Protein AF-0000000067828605 (afdb_homodimer)

Radius of gyration: 28.24 Å; Cα contacts (8 Å, |Δi|>4): 1155; chains: 2; bounding box: 53×80×104 Å

pLDDT: mean 90.62, std 17.69, range [23.52, 98.94]

Foldseek 3Di:
DPDDDDPPPPPPCPPPPPPPPCFQPQLVVCLVPLEAEEEEAQQQPAAWHQDPVRDIHHLQVVLVVLLQVLSCVVSVHHHYYDYDYDDLPCQLVCQQVVVGAKYFGFAFDDPVSVVRWDWAPFQDKFAKWKKAFPPDPPADLVSQAPFEEEEAPNHVNVVLNCVSHVRHHYDYAHDDVRQVVCRVVVVGGIYMDTQQSVQLVLLPDPHSNGMDIYDPDHSDMTTGTMIHHPNHVVSSVSSNVSSLLLLVCLLVVPPVSVCSVCCAAPPPRHSGHDDSVVSNVVSVVRNVVDDDDPDDPD/DCPDDDPVPPPPPPPPPPPPPCFQPLLVVCLVPLEAEEEEAQQQPAQWHQDPVRDIHHLQVVLVVLLQVLSCVVSVHHHYYDYDYDDLPCQLVCQQVVVGAKYFGFAFDDPVSVVRWDWAPFQDKFAKWKKAFPPDPPADLVSQAPFEEEEAPNHVQVVLNCVSHVRHHYDYAHDDVRQVVCRVVVVGGIYMDTQQSVQLVLLPDPHSNGMDIYDPDHSGMTTGTMIHHPNHVVSSVSSNVSSLLLLVCLLVVPPVSVCSVCCAAPPPRHSGHDDSVVSNVVSVVRNVVDDDDDDDPD

Structure (mmCIF, N/CA/C/O backbone):
data_AF-0000000067828605-model_v1
#
loop_
_entity.id
_entity.type
_entity.pdbx_description
1 polymer 'Sll0224 protein'
#
loop_
_atom_site.group_PDB
_atom_site.id
_atom_site.type_symbol
_atom_site.label_atom_id
_atom_site.label_alt_id
_atom_site.label_comp_id
_atom_site.label_asym_id
_atom_site.label_entity_id
_atom_site.label_seq_id
_atom_site.pdbx_PDB_ins_code
_atom_site.Cartn_x
_atom_site.Cartn_y
_atom_site.Cartn_z
_atom_site.occupancy
_atom_site.B_iso_or_equiv
_atom_site.auth_seq_id
_atom_site.auth_comp_id
_atom_site.auth_asym_id
_atom_site.auth_atom_id
_atom_site.pdbx_PDB_model_num
ATOM 1 N N . MET A 1 1 ? 15.742 -28.047 73.688 1 23.52 1 MET A N 1
ATOM 2 C CA . MET A 1 1 ? 14.781 -28.703 72.812 1 23.52 1 MET A CA 1
ATOM 3 C C . MET A 1 1 ? 14.141 -27.703 71.875 1 23.52 1 MET A C 1
ATOM 5 O O . MET A 1 1 ? 13.117 -27.094 72.188 1 23.52 1 MET A O 1
ATOM 9 N N . LYS A 1 2 ? 15.047 -27.016 71.25 1 25.95 2 LYS A N 1
ATOM 10 C CA . LYS A 1 2 ? 14.984 -25.828 70.375 1 25.95 2 LYS A CA 1
ATOM 11 C C . LYS A 1 2 ? 14.305 -26.125 69.062 1 25.95 2 LYS A C 1
ATOM 13 O O . LYS A 1 2 ? 14.977 -26.469 68.062 1 25.95 2 LYS A O 1
ATOM 18 N N . LYS A 1 3 ? 13.203 -26.953 69.125 1 25.28 3 LYS A N 1
ATOM 19 C CA . LYS A 1 3 ? 12.633 -27.656 68 1 25.28 3 LYS A CA 1
ATOM 20 C C . LYS A 1 3 ? 12.188 -26.672 66.938 1 25.28 3 LYS A C 1
ATOM 22 O O . LYS A 1 3 ? 12.422 -26.891 65.75 1 25.28 3 LYS A O 1
ATOM 27 N N . PHE A 1 4 ? 11.32 -25.672 67.125 1 27.58 4 PHE A N 1
ATOM 28 C CA . PHE A 1 4 ? 10.156 -25.688 66.25 1 27.58 4 PHE A CA 1
ATOM 29 C C . PHE A 1 4 ? 10.398 -24.844 65 1 27.58 4 PHE A C 1
ATOM 31 O O . PHE A 1 4 ? 9.508 -24.672 64.188 1 27.58 4 PHE A O 1
ATOM 38 N N . ALA A 1 5 ? 11.328 -23.969 64.875 1 34.69 5 ALA A N 1
ATOM 39 C CA . ALA A 1 5 ? 10.898 -22.922 63.969 1 34.69 5 ALA A CA 1
ATOM 40 C C . ALA A 1 5 ? 10.57 -23.484 62.594 1 34.69 5 ALA A C 1
ATOM 42 O O . ALA A 1 5 ? 11.398 -24.156 62 1 34.69 5 ALA A O 1
ATOM 43 N N . CYS A 1 6 ? 9.258 -23.641 62.281 1 29.12 6 CYS A N 1
ATOM 44 C CA . CYS A 1 6 ? 8.5 -24.016 61.094 1 29.12 6 CYS A CA 1
ATOM 45 C C . CYS A 1 6 ? 9.016 -23.266 59.844 1 29.12 6 CYS A C 1
ATOM 47 O O . CYS A 1 6 ? 9.383 -22.094 59.938 1 29.12 6 CYS A O 1
ATOM 49 N N . LEU A 1 7 ? 9.273 -23.938 58.75 1 30.66 7 LEU A N 1
ATOM 50 C CA . LEU A 1 7 ? 9.664 -23.953 57.344 1 30.66 7 LEU A CA 1
ATOM 51 C C . LEU A 1 7 ? 8.703 -23.125 56.5 1 30.66 7 LEU A C 1
ATOM 53 O O . LEU A 1 7 ? 8.742 -23.188 55.281 1 30.66 7 LEU A O 1
ATOM 57 N N . ALA A 1 8 ? 7.797 -22.281 57.062 1 32.41 8 ALA A N 1
ATOM 58 C CA . ALA A 1 8 ? 6.836 -21.938 56 1 32.41 8 ALA A CA 1
ATOM 59 C C . ALA A 1 8 ? 7.543 -21.344 54.781 1 32.41 8 ALA A C 1
ATOM 61 O O . ALA A 1 8 ? 8.258 -20.344 54.875 1 32.41 8 ALA A O 1
ATOM 62 N N . LEU A 1 9 ? 7.82 -22.203 53.781 1 32.19 9 LEU A N 1
ATOM 63 C CA . LEU A 1 9 ? 8.203 -21.984 52.406 1 32.19 9 LEU A CA 1
ATOM 64 C C . LEU A 1 9 ? 7.309 -20.938 51.75 1 32.19 9 LEU A C 1
ATOM 66 O O . LEU A 1 9 ? 6.09 -21.109 51.688 1 32.19 9 LEU A O 1
ATOM 70 N N . SER A 1 10 ? 7.66 -19.641 51.875 1 33.38 10 SER A N 1
ATOM 71 C CA . SER A 1 10 ? 7.133 -18.5 51.125 1 33.38 10 SER A CA 1
ATOM 72 C C . SER A 1 10 ? 6.973 -18.828 49.656 1 33.38 10 SER A C 1
ATOM 74 O O . SER A 1 10 ? 7.93 -19.234 49 1 33.38 10 SER A O 1
ATOM 76 N N . VAL A 1 11 ? 5.789 -19.359 49.281 1 36.66 11 VAL A N 1
ATOM 77 C CA . VAL A 1 11 ? 5.273 -19.391 47.906 1 36.66 11 VAL A CA 1
ATOM 78 C C . VAL A 1 11 ? 5.496 -18.031 47.25 1 36.66 11 VAL A C 1
ATOM 80 O O . VAL A 1 11 ? 4.887 -17.031 47.625 1 36.66 11 VAL A O 1
ATOM 83 N N . LEU A 1 12 ? 6.719 -17.719 46.875 1 33.97 12 LEU A N 1
ATOM 84 C CA . LEU A 1 12 ? 6.977 -16.625 45.938 1 33.97 12 LEU A CA 1
ATOM 85 C C . LEU A 1 12 ? 6.035 -16.688 44.75 1 33.97 12 LEU A C 1
ATOM 87 O O . LEU A 1 12 ? 6.07 -17.641 43.969 1 33.97 12 LEU A O 1
ATOM 91 N N . LEU A 1 13 ? 4.754 -16.25 44.906 1 34.97 13 LEU A N 1
ATOM 92 C CA . LEU A 1 13 ? 3.852 -15.898 43.812 1 34.97 13 LEU A CA 1
ATOM 93 C C . LEU A 1 13 ? 4.57 -15.055 42.781 1 34.97 13 LEU A C 1
ATOM 95 O O . LEU A 1 13 ? 4.82 -13.859 43 1 34.97 13 LEU A O 1
ATOM 99 N N . SER A 1 14 ? 5.59 -15.531 42.219 1 36.25 14 SER A N 1
ATOM 100 C CA . SER A 1 14 ? 6.047 -14.844 41 1 36.25 14 SER A CA 1
ATOM 101 C C . SER A 1 14 ? 4.902 -14.656 40.031 1 36.25 14 SER A C 1
ATOM 103 O O . SER A 1 14 ? 4.57 -15.57 39.25 1 36.25 14 SER A O 1
ATOM 105 N N . GLY A 1 15 ? 3.785 -14.062 40.406 1 36.62 15 GLY A N 1
ATOM 106 C CA . GLY A 1 15 ? 2.916 -13.578 39.344 1 36.62 15 GLY A CA 1
ATOM 107 C C . GLY A 1 15 ? 3.67 -12.875 38.219 1 36.62 15 GLY A C 1
ATOM 108 O O . GLY A 1 15 ? 4.043 -11.703 38.375 1 36.62 15 GLY A O 1
ATOM 109 N N . ALA A 1 16 ? 4.461 -13.555 37.5 1 34.72 16 ALA A N 1
ATOM 110 C CA . ALA A 1 16 ? 4.84 -12.969 36.219 1 34.72 16 ALA A CA 1
ATOM 111 C C . ALA A 1 16 ? 3.621 -12.406 35.5 1 34.72 16 ALA A C 1
ATOM 113 O O . ALA A 1 16 ? 2.783 -13.164 35 1 34.72 16 ALA A O 1
ATOM 114 N N . ALA A 1 17 ? 3.148 -11.273 35.781 1 35.09 17 ALA A N 1
ATOM 115 C CA . ALA A 1 17 ? 2.293 -10.469 34.938 1 35.09 17 ALA A CA 1
ATOM 116 C C . ALA A 1 17 ? 2.742 -10.555 33.469 1 35.09 17 ALA A C 1
ATOM 118 O O . ALA A 1 17 ? 3.812 -10.055 33.125 1 35.09 17 ALA A O 1
ATOM 119 N N . SER A 1 18 ? 2.408 -11.594 32.812 1 36.09 18 SER A N 1
ATOM 120 C CA . SER A 1 18 ? 2.475 -11.461 31.344 1 36.09 18 SER A CA 1
ATOM 121 C C . SER A 1 18 ? 2.096 -10.055 30.891 1 36.09 18 SER A C 1
ATOM 123 O O . SER A 1 18 ? 1.026 -9.555 31.25 1 36.09 18 SER A O 1
ATOM 125 N N . LEU A 1 19 ? 2.971 -9.188 30.781 1 36.59 19 LEU A N 1
ATOM 126 C CA . LEU A 1 19 ? 2.6 -8.008 30.016 1 36.59 19 LEU A CA 1
ATOM 127 C C . LEU A 1 19 ? 1.642 -8.367 28.891 1 36.59 19 LEU A C 1
ATOM 129 O O . LEU A 1 19 ? 1.92 -9.273 28.109 1 36.59 19 LEU A O 1
ATOM 133 N N . PRO A 1 20 ? 0.328 -8.242 29.016 1 38.84 20 PRO A N 1
ATOM 134 C CA . PRO A 1 20 ? -0.585 -8.516 27.906 1 38.84 20 PRO A CA 1
ATOM 135 C C . PRO A 1 20 ? 0.008 -8.125 26.547 1 38.84 20 PRO A C 1
ATOM 137 O O . PRO A 1 20 ? 0.684 -7.102 26.438 1 38.84 20 PRO A O 1
ATOM 140 N N . SER A 1 21 ? 0.543 -8.953 25.812 1 41.72 21 SER A N 1
ATOM 141 C CA . SER A 1 21 ? 0.857 -8.672 24.406 1 41.72 21 SER A CA 1
ATOM 142 C C . SER A 1 21 ? -0.205 -7.781 23.766 1 41.72 21 SER A C 1
ATOM 144 O O . SER A 1 21 ? -1.391 -8.117 23.781 1 41.72 21 SER A O 1
ATOM 146 N N . TRP A 1 22 ? -0.119 -6.473 23.719 1 43.38 22 TRP A N 1
ATOM 147 C CA . TRP A 1 22 ? -0.922 -5.383 23.172 1 43.38 22 TRP A CA 1
ATOM 148 C C . TRP A 1 22 ? -1.251 -5.633 21.719 1 43.38 22 TRP A C 1
ATOM 150 O O . TRP A 1 22 ? -1.756 -4.742 21.016 1 43.38 22 TRP A O 1
ATOM 160 N N . ALA A 1 23 ? -0.864 -6.816 21.031 1 48.19 23 ALA A N 1
ATOM 161 C CA . ALA A 1 23 ? -1.192 -7.016 19.625 1 48.19 23 ALA A CA 1
ATOM 162 C C . ALA A 1 23 ? -2.682 -7.301 19.438 1 48.19 23 ALA A C 1
ATOM 164 O O . ALA A 1 23 ? -3.25 -8.133 20.141 1 48.19 23 ALA A O 1
ATOM 165 N N . GLY A 1 24 ? -3.359 -6.613 18.5 1 61.38 24 GLY A N 1
ATOM 166 C CA . GLY A 1 24 ? -4.754 -6.812 18.141 1 61.38 24 GLY A CA 1
ATOM 167 C C . GLY A 1 24 ? -5.723 -6.211 19.141 1 61.38 24 GLY A C 1
ATOM 168 O O . GLY A 1 24 ? -6.867 -6.648 19.234 1 61.38 24 GLY A O 1
ATOM 169 N N . GLU A 1 25 ? -5.199 -4.977 19.641 1 85.5 25 GLU A N 1
ATOM 170 C CA . GLU A 1 25 ? -5.891 -4.566 20.859 1 85.5 25 GLU A CA 1
ATOM 171 C C . GLU A 1 25 ? -6.766 -3.342 20.609 1 85.5 25 GLU A C 1
ATOM 173 O O . GLU A 1 25 ? -7.734 -3.107 21.328 1 85.5 25 GLU A O 1
ATOM 178 N N . VAL A 1 26 ? -6.547 -2.695 19.469 1 97.31 26 VAL A N 1
ATOM 179 C CA . VAL A 1 26 ? -7.238 -1.42 19.328 1 97.31 26 VAL A CA 1
ATOM 180 C C . VAL A 1 26 ? -8.734 -1.662 19.109 1 97.31 26 VAL A C 1
ATOM 182 O O . VAL A 1 26 ? -9.57 -1.048 19.781 1 97.31 26 VAL A O 1
ATOM 185 N N . LEU A 1 27 ? -9.039 -2.623 18.281 1 97.19 27 LEU A N 1
ATOM 186 C CA . LEU A 1 27 ? -10.438 -2.898 17.984 1 97.19 27 LEU A CA 1
ATOM 187 C C . LEU A 1 27 ? -11.164 -3.424 19.219 1 97.19 27 LEU A C 1
ATOM 189 O O . LEU A 1 27 ? -12.336 -3.105 19.438 1 97.19 27 LEU A O 1
ATOM 193 N N . ASP A 1 28 ? -10.484 -4.238 19.953 1 95.94 28 ASP A N 1
ATOM 194 C CA . ASP A 1 28 ? -11.07 -4.738 21.188 1 95.94 28 ASP A CA 1
ATOM 195 C C . ASP A 1 28 ? -11.398 -3.592 22.141 1 95.94 28 ASP A C 1
ATOM 197 O O . ASP A 1 28 ? -12.477 -3.566 22.734 1 95.94 28 ASP A O 1
ATOM 201 N N . ARG A 1 29 ? -10.477 -2.701 22.281 1 97.25 29 ARG A N 1
ATOM 202 C CA . ARG A 1 29 ? -10.703 -1.545 23.141 1 97.25 29 ARG A CA 1
ATOM 203 C C . ARG A 1 29 ? -11.859 -0.696 22.625 1 97.25 29 ARG A C 1
ATOM 205 O O . ARG A 1 29 ? -12.703 -0.245 23.391 1 97.25 29 ARG A O 1
ATOM 212 N N . ILE A 1 30 ? -11.891 -0.488 21.328 1 98.31 30 ILE A N 1
ATOM 213 C CA . ILE A 1 30 ? -12.969 0.292 20.734 1 98.31 30 ILE A CA 1
ATOM 214 C C . ILE A 1 30 ? -14.305 -0.408 20.969 1 98.31 30 ILE A C 1
ATOM 216 O O . ILE A 1 30 ? -15.312 0.243 21.25 1 98.31 30 ILE A O 1
ATOM 220 N N . GLU A 1 31 ? -14.281 -1.705 20.812 1 97.19 31 GLU A N 1
ATOM 221 C CA . GLU A 1 31 ? -15.5 -2.467 21.062 1 97.19 31 GLU A CA 1
ATOM 222 C C . GLU A 1 31 ? -15.992 -2.277 22.5 1 97.19 31 GLU A C 1
ATOM 224 O O . GLU A 1 31 ? -17.188 -2.141 22.734 1 97.19 31 GLU A O 1
ATOM 229 N N . GLN A 1 32 ? -15.133 -2.201 23.375 1 97 32 GLN A N 1
ATOM 230 C CA . GLN A 1 32 ? -15.469 -2.08 24.797 1 97 32 GLN A CA 1
ATOM 231 C C . GLN A 1 32 ? -15.906 -0.66 25.141 1 97 32 GLN A C 1
ATOM 233 O O . GLN A 1 32 ? -16.875 -0.466 25.875 1 97 32 GLN A O 1
ATOM 238 N N . THR A 1 33 ? -15.258 0.311 24.609 1 97.69 33 THR A N 1
ATOM 239 C CA . THR A 1 33 ? -15.453 1.689 25.047 1 97.69 33 THR A CA 1
ATOM 240 C C . THR A 1 33 ? -16.453 2.406 24.156 1 97.69 33 THR A C 1
ATOM 242 O O . THR A 1 33 ? -17.031 3.42 24.547 1 97.69 33 THR A O 1
ATOM 245 N N . GLY A 1 34 ? -16.5 1.975 22.906 1 98.38 34 GLY A N 1
ATOM 246 C CA . GLY A 1 34 ? -17.328 2.656 21.922 1 98.38 34 GLY A CA 1
ATOM 247 C C . GLY A 1 34 ? -16.703 3.926 21.375 1 98.38 34 GLY A C 1
ATOM 248 O O . GLY A 1 34 ? -17.391 4.793 20.844 1 98.38 34 GLY A O 1
ATOM 249 N N . VAL A 1 35 ? -15.336 4.043 21.594 1 98.75 35 VAL A N 1
ATOM 250 C CA . VAL A 1 35 ? -14.695 5.312 21.25 1 98.75 35 VAL A CA 1
ATOM 251 C C . VAL A 1 35 ? -13.414 5.051 20.469 1 98.75 35 VAL A C 1
ATOM 253 O O . VAL A 1 35 ? -12.633 4.168 20.812 1 98.75 35 VAL A O 1
ATOM 256 N N . ILE A 1 36 ? -13.281 5.711 19.375 1 98.88 36 ILE A N 1
ATOM 257 C CA . ILE A 1 36 ? -11.992 5.844 18.719 1 98.88 36 ILE A CA 1
ATOM 258 C C . ILE A 1 36 ? -11.312 7.141 19.156 1 98.88 36 ILE A C 1
ATOM 260 O O . ILE A 1 36 ? -11.852 8.234 18.922 1 98.88 36 ILE A O 1
ATOM 264 N N . ASN A 1 37 ? -10.188 7.062 19.797 1 98.88 37 ASN A N 1
ATOM 265 C CA . ASN A 1 37 ? -9.367 8.234 20.047 1 98.88 37 ASN A CA 1
ATOM 266 C C . ASN A 1 37 ? -8.531 8.617 18.828 1 98.88 37 ASN A C 1
ATOM 268 O O . ASN A 1 37 ? -7.582 7.91 18.484 1 98.88 37 ASN A O 1
ATOM 272 N N . ALA A 1 38 ? -8.883 9.719 18.25 1 98.88 38 ALA A N 1
ATOM 273 C CA . ALA A 1 38 ? -8.297 10.102 16.969 1 98.88 38 ALA A CA 1
ATOM 274 C C . ALA A 1 38 ? -7.445 11.359 17.109 1 98.88 38 ALA A C 1
ATOM 276 O O . ALA A 1 38 ? -7.965 12.43 17.453 1 98.88 38 ALA A O 1
ATOM 277 N N . GLY A 1 39 ? -6.172 11.188 16.859 1 98.81 39 GLY A N 1
ATOM 278 C CA . GLY A 1 39 ? -5.293 12.344 16.812 1 98.81 39 GLY A CA 1
ATOM 279 C C . GLY A 1 39 ? -5.387 13.109 15.5 1 98.81 39 GLY A C 1
ATOM 280 O O . GLY A 1 39 ? -5.504 12.508 14.43 1 98.81 39 GLY A O 1
ATOM 281 N N . THR A 1 40 ? -5.324 14.406 15.625 1 98.25 40 THR A N 1
ATOM 282 C CA . THR A 1 40 ? -5.312 15.266 14.445 1 98.25 40 THR A CA 1
ATOM 283 C C . THR A 1 40 ? -4.691 16.625 14.773 1 98.25 40 THR A C 1
ATOM 285 O O . THR A 1 40 ? -4.125 16.797 15.859 1 98.25 40 THR A O 1
ATOM 288 N N . ARG A 1 41 ? -4.695 17.516 13.734 1 96.06 41 ARG A N 1
ATOM 289 C CA . ARG A 1 41 ? -3.986 18.781 13.859 1 96.06 41 ARG A CA 1
ATOM 290 C C . ARG A 1 41 ? -4.965 19.953 13.898 1 96.06 41 ARG A C 1
ATOM 292 O O . ARG A 1 41 ? -6.055 19.875 13.336 1 96.06 41 ARG A O 1
ATOM 299 N N . LYS A 1 42 ? -4.5 21.016 14.516 1 93.88 42 LYS A N 1
ATOM 300 C CA . LYS A 1 42 ? -5.332 22.219 14.547 1 93.88 42 LYS A CA 1
ATOM 301 C C . LYS A 1 42 ? -4.945 23.188 13.438 1 93.88 42 LYS A C 1
ATOM 303 O O . LYS A 1 42 ? -5.68 24.125 13.148 1 93.88 42 LYS A O 1
ATOM 308 N N . ASP A 1 43 ? -3.834 22.906 12.805 1 89.19 43 ASP A N 1
ATOM 309 C CA . ASP A 1 43 ? -3.285 23.938 11.945 1 89.19 43 ASP A CA 1
ATOM 310 C C . ASP A 1 43 ? -2.832 23.359 10.602 1 89.19 43 ASP A C 1
ATOM 312 O O . ASP A 1 43 ? -1.833 23.812 10.031 1 89.19 43 ASP A O 1
ATOM 316 N N . ALA A 1 44 ? -3.494 22.375 10.117 1 94.06 44 ALA A N 1
ATOM 317 C CA . ALA A 1 44 ? -3.125 21.75 8.844 1 94.06 44 ALA A CA 1
ATOM 318 C C . ALA A 1 44 ? -4.234 21.922 7.809 1 94.06 44 ALA A C 1
ATOM 320 O O . ALA A 1 44 ? -4.766 20.938 7.293 1 94.06 44 ALA A O 1
ATOM 321 N N . VAL A 1 45 ? -4.461 23.203 7.473 1 94.62 45 VAL A N 1
ATOM 322 C CA . VAL A 1 45 ? -5.457 23.484 6.445 1 94.62 45 VAL A CA 1
ATOM 323 C C . VAL A 1 45 ? -4.969 22.953 5.098 1 94.62 45 VAL A C 1
ATOM 325 O O . VAL A 1 45 ? -3.844 23.234 4.684 1 94.62 45 VAL A O 1
ATOM 328 N N . PRO A 1 46 ? -5.773 22.156 4.383 1 96.56 46 PRO A N 1
ATOM 329 C CA . PRO A 1 46 ? -7.199 21.875 4.582 1 96.56 46 PRO A CA 1
ATOM 330 C C . PRO A 1 46 ? -7.453 20.5 5.207 1 96.56 46 PRO A C 1
ATOM 332 O O . PRO A 1 46 ? -8.57 19.984 5.137 1 96.56 46 PRO A O 1
ATOM 335 N N . PHE A 1 47 ? -6.535 19.844 5.746 1 98 47 PHE A N 1
ATOM 336 C CA . PHE A 1 47 ? -6.66 18.453 6.184 1 98 47 PHE A CA 1
ATOM 337 C C . PHE A 1 47 ? -7.293 18.375 7.566 1 98 47 PHE A C 1
ATOM 339 O O . PHE A 1 47 ? -8.102 17.484 7.836 1 98 47 PHE A O 1
ATOM 346 N N . ALA A 1 48 ? -6.906 19.266 8.406 1 97.81 48 ALA A N 1
ATOM 347 C CA . ALA A 1 48 ? -7.414 19.297 9.773 1 97.81 48 ALA A CA 1
ATOM 348 C C . ALA A 1 48 ? -7.184 20.672 10.414 1 97.81 48 ALA A C 1
ATOM 350 O O . ALA A 1 48 ? -6.055 21.172 10.438 1 97.81 48 ALA A O 1
ATOM 351 N N . TYR A 1 49 ? -8.203 21.25 10.93 1 95.25 49 TYR A N 1
ATOM 352 C CA . TYR A 1 49 ? -8.141 22.531 11.633 1 95.25 49 TYR A CA 1
ATOM 353 C C . TYR A 1 49 ? -9.422 22.797 12.406 1 95.25 49 TYR A C 1
ATOM 355 O O . TYR A 1 49 ? -10.367 22.016 12.344 1 95.25 49 TYR A O 1
ATOM 363 N N . VAL A 1 50 ? -9.352 23.766 13.25 1 95.25 50 VAL A N 1
ATOM 364 C CA . VAL A 1 50 ? -10.531 24.188 14.008 1 95.25 50 VAL A CA 1
ATOM 365 C C . VAL A 1 50 ? -11.164 25.406 13.352 1 95.25 50 VAL A C 1
ATOM 367 O O . VAL A 1 50 ? -10.484 26.422 13.125 1 95.25 50 VAL A O 1
ATOM 370 N N . ASP A 1 51 ? -12.406 25.281 13 1 93 51 ASP A N 1
ATOM 371 C CA . ASP A 1 51 ? -13.07 26.391 12.328 1 93 51 ASP A CA 1
ATOM 372 C C . ASP A 1 51 ? -13.5 27.453 13.328 1 93 51 ASP A C 1
ATOM 374 O O . ASP A 1 51 ? -13.141 27.391 14.508 1 93 51 ASP A O 1
ATOM 378 N N . ASP A 1 52 ? -14.203 28.453 12.797 1 91.5 52 ASP A N 1
ATOM 379 C CA . ASP A 1 52 ? -14.586 29.609 13.609 1 91.5 52 ASP A CA 1
ATOM 380 C C . ASP A 1 52 ? -15.57 29.219 14.703 1 91.5 52 ASP A C 1
ATOM 382 O O . ASP A 1 52 ? -15.734 29.938 15.688 1 91.5 52 ASP A O 1
ATOM 386 N N . GLN A 1 53 ? -16.203 28.094 14.57 1 95.62 53 GLN A N 1
ATOM 387 C CA . GLN A 1 53 ? -17.172 27.609 15.555 1 95.62 53 GLN A CA 1
ATOM 388 C C . GLN A 1 53 ? -16.5 26.703 16.594 1 95.62 53 GLN A C 1
ATOM 390 O O . GLN A 1 53 ? -17.156 26.203 17.5 1 95.62 53 GLN A O 1
ATOM 395 N N . GLY A 1 54 ? -15.273 26.5 16.391 1 94.38 54 GLY A N 1
ATOM 396 C CA . GLY A 1 54 ? -14.531 25.672 17.328 1 94.38 54 GLY A CA 1
ATOM 397 C C . GLY A 1 54 ? -14.602 24.188 17.016 1 94.38 54 GLY A C 1
ATOM 398 O O . GLY A 1 54 ? -14.234 23.359 17.828 1 94.38 54 GLY A O 1
ATOM 399 N N . GLU A 1 55 ? -15.047 23.906 15.82 1 96.69 55 GLU A N 1
ATOM 400 C CA . GLU A 1 55 ? -15.203 22.5 15.422 1 96.69 55 GLU A CA 1
ATOM 401 C C . GLU A 1 55 ? -14.023 22.031 14.578 1 96.69 55 GLU A C 1
ATOM 403 O O . GLU A 1 55 ? -13.508 22.781 13.75 1 96.69 55 GLU A O 1
ATOM 408 N N . TRP A 1 56 ? -13.672 20.797 14.828 1 97.38 56 TRP A N 1
ATOM 409 C CA . TRP A 1 56 ? -12.68 20.172 13.961 1 97.38 56 TRP A CA 1
ATOM 410 C C . TRP A 1 56 ? -13.258 19.922 12.57 1 97.38 56 TRP A C 1
ATOM 412 O O . TRP A 1 56 ? -14.297 19.281 12.43 1 97.38 56 TRP A O 1
ATOM 422 N N . VAL A 1 57 ? -12.594 20.438 11.602 1 97.62 57 VAL A N 1
ATOM 423 C CA . VAL A 1 57 ? -13.016 20.234 10.219 1 97.62 57 VAL A CA 1
ATOM 424 C C . VAL A 1 57 ? -11.797 19.969 9.344 1 97.62 57 VAL A C 1
ATOM 426 O O . VAL A 1 57 ? -10.656 20.188 9.766 1 97.62 57 VAL A O 1
ATOM 429 N N . GLY A 1 58 ? -12.062 19.406 8.109 1 98.19 58 GLY A N 1
ATOM 430 C CA . GLY A 1 58 ? -11.008 19.156 7.145 1 98.19 58 GLY A CA 1
ATOM 431 C C . GLY A 1 58 ? -11.164 17.828 6.434 1 98.19 58 GLY A C 1
ATOM 432 O O . GLY A 1 58 ? -11.969 16.984 6.848 1 98.19 58 GLY A O 1
ATOM 433 N N . PHE A 1 59 ? -10.367 17.688 5.434 1 98.75 59 PHE A N 1
ATOM 434 C CA . PHE A 1 59 ? -10.43 16.5 4.602 1 98.75 59 PHE A CA 1
ATOM 435 C C . PHE A 1 59 ? -10.141 15.242 5.43 1 98.75 59 PHE A C 1
ATOM 437 O O . PHE A 1 59 ? -10.859 14.25 5.328 1 98.75 59 PHE A O 1
ATOM 444 N N . SER A 1 60 ? -9.102 15.281 6.25 1 98.75 60 SER A N 1
ATOM 445 C CA . SER A 1 60 ? -8.734 14.125 7.059 1 98.75 60 SER A CA 1
ATOM 446 C C . SER A 1 60 ? -9.789 13.844 8.125 1 98.75 60 SER A C 1
ATOM 448 O O . SER A 1 60 ? -9.969 12.695 8.547 1 98.75 60 SER A O 1
ATOM 450 N N . ILE A 1 61 ? -10.469 14.883 8.586 1 98.81 61 ILE A N 1
ATOM 451 C CA . ILE A 1 61 ? -11.562 14.695 9.531 1 98.81 61 ILE A CA 1
ATOM 452 C C . ILE A 1 61 ? -12.695 13.914 8.867 1 98.81 61 ILE A C 1
ATOM 454 O O . ILE A 1 61 ? -13.297 13.031 9.477 1 98.81 61 ILE A O 1
ATOM 458 N N . ASP A 1 62 ? -12.984 14.305 7.637 1 98.88 62 ASP A N 1
ATOM 459 C CA . ASP A 1 62 ? -13.984 13.555 6.879 1 98.88 62 ASP A CA 1
ATOM 460 C C . ASP A 1 62 ? -13.578 12.094 6.73 1 98.88 62 ASP A C 1
ATOM 462 O O . ASP A 1 62 ? -14.422 11.195 6.828 1 98.88 62 ASP A O 1
ATOM 466 N N . LEU A 1 63 ? -12.32 11.812 6.488 1 98.88 63 LEU A N 1
ATOM 467 C CA . LEU A 1 63 ? -11.836 10.438 6.375 1 98.88 63 LEU A CA 1
ATOM 468 C C . LEU A 1 63 ? -11.953 9.711 7.707 1 98.88 63 LEU A C 1
ATOM 470 O O . LEU A 1 63 ? -12.289 8.531 7.746 1 98.88 63 LEU A O 1
ATOM 474 N N . LEU A 1 64 ? -11.625 10.414 8.812 1 98.94 64 LEU A N 1
ATOM 475 C CA . LEU A 1 64 ? -11.789 9.836 10.141 1 98.94 64 LEU A CA 1
ATOM 476 C C . LEU A 1 64 ? -13.234 9.414 10.375 1 98.94 64 LEU A C 1
ATOM 478 O O . LEU A 1 64 ? -13.492 8.375 10.984 1 98.94 64 LEU A O 1
ATOM 482 N N . GLU A 1 65 ? -14.164 10.219 9.906 1 98.81 65 GLU A N 1
ATOM 483 C CA . GLU A 1 65 ? -15.57 9.875 10.031 1 98.81 65 GLU A CA 1
ATOM 484 C C . GLU A 1 65 ? -15.898 8.602 9.258 1 98.81 65 GLU A C 1
ATOM 486 O O . GLU A 1 65 ? -16.672 7.758 9.727 1 98.81 65 GLU A O 1
ATOM 491 N N . LEU A 1 66 ? -15.359 8.438 8.055 1 98.81 66 LEU A N 1
ATOM 492 C CA . LEU A 1 66 ? -15.562 7.215 7.289 1 98.81 66 LEU A CA 1
ATOM 493 C C . LEU A 1 66 ? -14.984 6.012 8.023 1 98.81 66 LEU A C 1
ATOM 495 O O . LEU A 1 66 ? -15.586 4.934 8.031 1 98.81 66 LEU A O 1
ATOM 499 N N . ILE A 1 67 ? -13.82 6.148 8.648 1 98.88 67 ILE A N 1
ATOM 500 C CA . ILE A 1 67 ? -13.195 5.086 9.43 1 98.88 67 ILE A CA 1
ATOM 501 C C . ILE A 1 67 ? -14.078 4.727 10.617 1 98.88 67 ILE A C 1
ATOM 503 O O . ILE A 1 67 ? -14.281 3.547 10.914 1 98.88 67 ILE A O 1
ATOM 507 N N . ARG A 1 68 ? -14.602 5.766 11.234 1 98.88 68 ARG A N 1
ATOM 508 C CA . ARG A 1 68 ? -15.539 5.551 12.328 1 98.88 68 ARG A CA 1
ATOM 509 C C . ARG A 1 68 ? -16.75 4.738 11.867 1 98.88 68 ARG A C 1
ATOM 511 O O . ARG A 1 68 ? -17.156 3.793 12.539 1 98.88 68 ARG A O 1
ATOM 518 N N . GLN A 1 69 ? -17.344 5.082 10.781 1 98.75 69 GLN A N 1
ATOM 519 C CA . GLN A 1 69 ? -18.5 4.387 10.234 1 98.75 69 GLN A CA 1
ATOM 520 C C . GLN A 1 69 ? -18.172 2.934 9.906 1 98.75 69 GLN A C 1
ATOM 522 O O . GLN A 1 69 ? -18.969 2.033 10.148 1 98.75 69 GLN A O 1
ATOM 527 N N . GLU A 1 70 ? -16.984 2.707 9.359 1 98.5 70 GLU A N 1
ATOM 528 C CA . GLU A 1 70 ? -16.547 1.344 9.062 1 98.5 70 GLU A CA 1
ATOM 529 C C . GLU A 1 70 ? -16.422 0.518 10.344 1 98.5 70 GLU A C 1
ATOM 531 O O . GLU A 1 70 ? -16.812 -0.649 10.375 1 98.5 70 GLU A O 1
ATOM 536 N N . ALA A 1 71 ? -15.852 1.15 11.375 1 98.62 71 ALA A N 1
ATOM 537 C CA . ALA A 1 71 ? -15.742 0.473 12.664 1 98.62 71 ALA A CA 1
ATOM 538 C C . ALA A 1 71 ? -17.109 0.126 13.219 1 98.62 71 ALA A C 1
ATOM 540 O O . ALA A 1 71 ? -17.328 -0.975 13.742 1 98.62 71 ALA A O 1
ATOM 541 N N . GLU A 1 72 ? -17.984 1.068 13.102 1 98.44 72 GLU A N 1
ATOM 542 C CA . GLU A 1 72 ? -19.359 0.848 13.562 1 98.44 72 GLU A CA 1
ATOM 543 C C . GLU A 1 72 ? -19.984 -0.342 12.844 1 98.44 72 GLU A C 1
ATOM 545 O O . GLU A 1 72 ? -20.609 -1.196 13.477 1 98.44 72 GLU A O 1
ATOM 550 N N . ALA A 1 73 ? -19.875 -0.414 11.602 1 97.56 73 ALA A N 1
ATOM 551 C CA . ALA A 1 73 ? -20.422 -1.502 10.805 1 97.56 73 ALA A CA 1
ATOM 552 C C . ALA A 1 73 ? -19.812 -2.842 11.203 1 97.56 73 ALA A C 1
ATOM 554 O O . ALA A 1 73 ? -20.531 -3.838 11.352 1 97.56 73 ALA A O 1
ATOM 555 N N . ARG A 1 74 ? -18.547 -2.893 11.422 1 96.94 74 ARG A N 1
ATOM 556 C CA . ARG A 1 74 ? -17.828 -4.129 11.711 1 96.94 74 ARG A CA 1
ATOM 557 C C . ARG A 1 74 ? -18.156 -4.629 13.117 1 96.94 74 ARG A C 1
ATOM 559 O O . ARG A 1 74 ? -18.297 -5.836 13.336 1 96.94 74 ARG A O 1
ATOM 566 N N . LEU A 1 75 ? -18.297 -3.689 14 1 97.31 75 LEU A N 1
ATOM 567 C CA . LEU A 1 75 ? -18.469 -4.062 15.398 1 97.31 75 LEU A CA 1
ATOM 568 C C . LEU A 1 75 ? -19.953 -4.184 15.75 1 97.31 75 LEU A C 1
ATOM 570 O O . LEU A 1 75 ? -20.297 -4.758 16.781 1 97.31 75 LEU A O 1
ATOM 574 N N . GLY A 1 76 ? -20.828 -3.631 14.953 1 97.69 76 GLY A N 1
ATOM 575 C CA . GLY A 1 76 ? -22.266 -3.732 15.156 1 97.69 76 GLY A CA 1
ATOM 576 C C . GLY A 1 76 ? -22.75 -2.926 16.344 1 97.69 76 GLY A C 1
ATOM 577 O O . GLY A 1 76 ? -23.656 -3.346 17.062 1 97.69 76 GLY A O 1
ATOM 578 N N . LYS A 1 77 ? -22.062 -1.824 16.625 1 97.56 77 LYS A N 1
ATOM 579 C CA . LYS A 1 77 ? -22.469 -0.936 17.719 1 97.56 77 LYS A CA 1
ATOM 580 C C . LYS A 1 77 ? -22.062 0.507 17.422 1 97.56 77 LYS A C 1
ATOM 582 O O . LYS A 1 77 ? -21.172 0.756 16.609 1 97.56 77 LYS A O 1
ATOM 587 N N . PRO A 1 78 ? -22.703 1.41 18.109 1 98.19 78 PRO A N 1
ATOM 588 C CA . PRO A 1 78 ? -22.328 2.809 17.875 1 98.19 78 PRO A CA 1
ATOM 589 C C . PRO A 1 78 ? -20.891 3.115 18.297 1 98.19 78 PRO A C 1
ATOM 591 O O . PRO A 1 78 ? -20.438 2.66 19.344 1 98.19 78 PRO A O 1
ATOM 594 N N . ILE A 1 79 ? -20.203 3.82 17.469 1 98.75 79 ILE A N 1
ATOM 595 C CA . ILE A 1 79 ? -18.828 4.25 17.734 1 98.75 79 ILE A CA 1
ATOM 596 C C . ILE A 1 79 ? -18.734 5.766 17.594 1 98.75 79 ILE A C 1
ATOM 598 O O . ILE A 1 79 ? -19.297 6.355 16.672 1 98.75 79 ILE A O 1
ATOM 602 N N . LYS A 1 80 ? -18.047 6.418 18.484 1 98.75 80 LYS A N 1
ATOM 603 C CA . LYS A 1 80 ? -17.812 7.859 18.453 1 98.75 80 LYS A CA 1
ATOM 604 C C . LYS A 1 80 ? -16.344 8.18 18.25 1 98.75 80 LYS A C 1
ATOM 606 O O . LYS A 1 80 ? -15.469 7.375 18.578 1 98.75 80 LYS A O 1
ATOM 611 N N . LEU A 1 81 ? -16.109 9.367 17.734 1 98.62 81 LEU A N 1
ATOM 612 C CA . LEU A 1 81 ? -14.75 9.898 17.656 1 98.62 81 LEU A CA 1
ATOM 613 C C . LEU A 1 81 ? -14.461 10.82 18.844 1 98.62 81 LEU A C 1
ATOM 615 O O . LEU A 1 81 ? -15.281 11.68 19.172 1 98.62 81 LEU A O 1
ATOM 619 N N . ASN A 1 82 ? -13.422 10.57 19.438 1 98.75 82 ASN A N 1
ATOM 620 C CA . ASN A 1 82 ? -12.82 11.523 20.359 1 98.75 82 ASN A CA 1
ATOM 621 C C . ASN A 1 82 ? -11.562 12.164 19.781 1 98.75 82 ASN A C 1
ATOM 623 O O . ASN A 1 82 ? -10.516 11.516 19.703 1 98.75 82 ASN A O 1
ATOM 627 N N . MET A 1 83 ? -11.711 13.422 19.391 1 98.5 83 MET A N 1
ATOM 628 C CA . MET A 1 83 ? -10.602 14.117 18.75 1 98.5 83 MET A CA 1
ATOM 629 C C . MET A 1 83 ? -9.57 14.57 19.766 1 9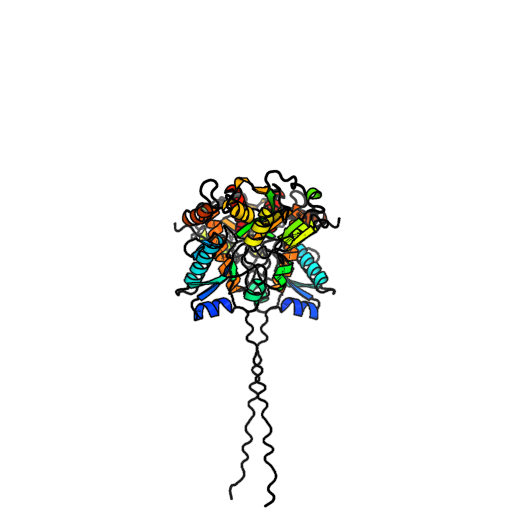8.5 83 MET A C 1
ATOM 631 O O . MET A 1 83 ? -9.922 15.148 20.797 1 98.5 83 MET A O 1
ATOM 635 N N . VAL A 1 84 ? -8.359 14.281 19.469 1 98.62 84 VAL A N 1
ATOM 636 C CA . VAL A 1 84 ? -7.238 14.656 20.328 1 98.62 84 VAL A CA 1
ATOM 637 C C . VAL A 1 84 ? -6.223 15.469 19.531 1 98.62 84 VAL A C 1
ATOM 639 O O . VAL A 1 84 ? -5.828 15.07 18.422 1 98.62 84 VAL A O 1
ATOM 642 N N . GLU A 1 85 ? -5.828 16.594 20.078 1 97.88 85 GLU A N 1
ATOM 643 C CA . GLU A 1 85 ? -4.828 17.406 19.391 1 97.88 85 GLU A CA 1
ATOM 644 C C . GLU A 1 85 ? -3.477 16.688 19.344 1 97.88 85 GLU A C 1
ATOM 646 O O . GLU A 1 85 ? -2.975 16.25 20.375 1 97.88 85 GLU A O 1
ATOM 651 N N . ALA A 1 86 ? -2.963 16.547 18.188 1 97.56 86 ALA A N 1
ATOM 652 C CA . ALA A 1 86 ? -1.607 16.047 17.938 1 97.56 86 ALA A CA 1
ATOM 653 C C . ALA A 1 86 ? -0.765 17.094 17.219 1 97.56 86 ALA A C 1
ATOM 655 O O . ALA A 1 86 ? -1.294 17.922 16.469 1 97.56 86 ALA A O 1
ATOM 656 N N . THR A 1 87 ? 0.513 17.078 17.484 1 95.75 87 THR A N 1
ATOM 657 C CA . THR A 1 87 ? 1.465 17.953 16.812 1 95.75 87 THR A CA 1
ATOM 658 C C . THR A 1 87 ? 2.58 17.141 16.156 1 95.75 87 THR A C 1
ATOM 660 O O . THR A 1 87 ? 2.67 15.93 16.344 1 95.75 87 THR A O 1
ATOM 663 N N . ALA A 1 88 ? 3.377 17.859 15.383 1 93.88 88 ALA A N 1
ATOM 664 C CA . ALA A 1 88 ? 4.523 17.188 14.758 1 93.88 88 ALA A CA 1
ATOM 665 C C . ALA A 1 88 ? 5.441 16.578 15.82 1 93.88 88 ALA A C 1
ATOM 667 O O . ALA A 1 88 ? 6.066 15.547 15.586 1 93.88 88 ALA A O 1
ATOM 668 N N . ASP A 1 89 ? 5.43 17.125 16.922 1 93.94 89 ASP A N 1
ATOM 669 C CA . ASP A 1 89 ? 6.379 16.75 17.969 1 93.94 89 ASP A CA 1
ATOM 670 C C . ASP A 1 89 ? 5.871 15.555 18.766 1 93.94 89 ASP A C 1
ATOM 672 O O . ASP A 1 89 ? 6.66 14.711 19.219 1 93.94 89 ASP A O 1
ATOM 676 N N . ASN A 1 90 ? 4.59 15.445 18.938 1 97.12 90 ASN A N 1
ATOM 677 C CA . ASN A 1 90 ? 4.152 14.484 19.938 1 97.12 90 ASN A CA 1
ATOM 678 C C . ASN A 1 90 ? 3.324 13.359 19.328 1 97.12 90 ASN A C 1
ATOM 680 O O . ASN A 1 90 ? 2.932 12.422 20.016 1 97.12 90 ASN A O 1
ATOM 684 N N . ARG A 1 91 ? 3.029 13.398 18.094 1 97.75 91 ARG A N 1
ATOM 685 C CA . ARG A 1 91 ? 2.08 12.484 17.469 1 97.75 91 ARG A CA 1
ATOM 686 C C . ARG A 1 91 ? 2.555 11.039 17.578 1 97.75 91 ARG A C 1
ATOM 688 O O . ARG A 1 91 ? 1.749 10.125 17.781 1 97.75 91 ARG A O 1
ATOM 695 N N . PHE A 1 92 ? 3.818 10.75 17.547 1 98.12 92 PHE A N 1
ATOM 696 C CA . PHE A 1 92 ? 4.324 9.383 17.641 1 98.12 92 PHE A CA 1
ATOM 697 C C . PHE A 1 92 ? 4.195 8.844 19.047 1 98.12 92 PHE A C 1
ATOM 699 O O . PHE A 1 92 ? 3.832 7.68 19.25 1 98.12 92 PHE A O 1
ATOM 706 N N . ASP A 1 93 ? 4.492 9.703 20 1 98.12 93 ASP A N 1
ATOM 707 C CA . ASP A 1 93 ? 4.34 9.305 21.391 1 98.12 93 ASP A CA 1
ATOM 708 C C . ASP A 1 93 ? 2.879 9 21.719 1 98.12 93 ASP A C 1
ATOM 710 O O . ASP A 1 93 ? 2.588 8.047 22.453 1 98.12 93 ASP A O 1
ATOM 714 N N . LEU A 1 94 ? 1.98 9.82 21.203 1 98.62 94 LEU A N 1
ATOM 715 C CA . LEU A 1 94 ? 0.557 9.617 21.438 1 98.62 94 LEU A CA 1
ATOM 716 C C . LEU A 1 94 ? 0.101 8.258 20.922 1 98.62 94 LEU A C 1
ATOM 718 O O . LEU A 1 94 ? -0.762 7.617 21.516 1 98.62 94 LEU A O 1
ATOM 722 N N . ILE A 1 95 ? 0.628 7.777 19.812 1 98.56 95 ILE A N 1
ATOM 723 C CA . ILE A 1 95 ? 0.308 6.465 19.266 1 98.56 95 ILE A CA 1
ATOM 724 C C . ILE A 1 95 ? 0.936 5.371 20.125 1 98.56 95 ILE A C 1
ATOM 726 O O . ILE A 1 95 ? 0.258 4.422 20.516 1 98.56 95 ILE A O 1
ATOM 730 N N . THR A 1 96 ? 2.252 5.523 20.453 1 97.62 96 THR A N 1
ATOM 731 C CA . THR A 1 96 ? 3.018 4.457 21.094 1 97.62 96 THR A CA 1
ATOM 732 C C . THR A 1 96 ? 2.547 4.238 22.531 1 97.62 96 THR A C 1
ATOM 734 O O . THR A 1 96 ? 2.568 3.111 23.031 1 97.62 96 THR A O 1
ATOM 737 N N . ASN A 1 97 ? 2.092 5.359 23.141 1 97.12 97 ASN A N 1
ATOM 738 C CA . ASN A 1 97 ? 1.611 5.215 24.516 1 97.12 97 ASN A CA 1
ATOM 739 C C . ASN A 1 97 ? 0.114 4.922 24.562 1 97.12 97 ASN A C 1
ATOM 741 O O . ASN A 1 97 ? -0.485 4.871 25.641 1 97.12 97 ASN A O 1
ATOM 745 N N . GLN A 1 98 ? -0.525 4.848 23.375 1 96 98 GLN A N 1
ATOM 746 C CA . GLN A 1 98 ? -1.896 4.387 23.188 1 96 98 GLN A CA 1
ATOM 747 C C . GLN A 1 98 ? -2.898 5.434 23.656 1 96 98 GLN A C 1
ATOM 749 O O . GLN A 1 98 ? -4.035 5.102 24 1 96 98 GLN A O 1
ATOM 754 N N . THR A 1 99 ? -2.354 6.621 23.719 1 98.12 99 THR A N 1
ATOM 755 C CA . THR A 1 99 ? -3.279 7.715 23.984 1 98.12 99 THR A CA 1
ATOM 756 C C . THR A 1 99 ? -4.27 7.879 22.828 1 98.12 99 THR A C 1
ATOM 758 O O . THR A 1 99 ? -5.43 8.234 23.062 1 98.12 99 THR A O 1
ATOM 761 N N . ILE A 1 100 ? -3.801 7.699 21.656 1 98.81 100 ILE A N 1
ATOM 762 C CA . ILE A 1 100 ? -4.664 7.719 20.484 1 98.81 100 ILE A CA 1
ATOM 763 C C . ILE A 1 100 ? -4.555 6.387 19.75 1 98.81 100 ILE A C 1
ATOM 765 O O . ILE A 1 100 ? -3.533 5.699 19.828 1 98.81 100 ILE A O 1
ATOM 769 N N . ASP A 1 101 ? -5.648 6.109 19.016 1 98.81 101 ASP A N 1
ATOM 770 C CA . ASP A 1 101 ? -5.75 4.855 18.281 1 98.81 101 ASP A CA 1
ATOM 771 C C . ASP A 1 101 ? -5.23 5.016 16.844 1 98.81 101 ASP A C 1
ATOM 773 O O . ASP A 1 101 ? -4.914 4.027 16.188 1 98.81 101 ASP A O 1
ATOM 777 N N . LEU A 1 102 ? -5.289 6.199 16.391 1 98.88 102 LEU A N 1
ATOM 778 C CA . LEU A 1 102 ? -4.734 6.602 15.109 1 98.88 102 LEU A CA 1
ATOM 779 C C . LEU A 1 102 ? -4.57 8.117 15.031 1 98.88 102 LEU A C 1
ATOM 781 O O . LEU A 1 102 ? -5.156 8.844 15.836 1 98.88 102 LEU A O 1
ATOM 785 N N . GLU A 1 103 ? -3.76 8.562 14.164 1 98.88 103 GLU A N 1
ATOM 786 C CA . GLU A 1 103 ? -3.65 9.977 13.797 1 98.88 103 GLU A CA 1
ATOM 787 C C . GLU A 1 103 ? -3.826 10.172 12.297 1 98.88 103 GLU A C 1
ATOM 789 O O . GLU A 1 103 ? -3.189 9.484 11.5 1 98.88 103 GLU A O 1
ATOM 794 N N . CYS A 1 104 ? -4.727 11.047 11.891 1 98.62 104 CYS A N 1
ATOM 795 C CA . CYS A 1 104 ? -4.902 11.406 10.484 1 98.62 104 CYS A CA 1
ATOM 796 C C . CYS A 1 104 ? -4.867 12.922 10.305 1 98.62 104 CYS A C 1
ATOM 798 O O . CYS A 1 104 ? -5.707 13.633 10.852 1 98.62 104 CYS A O 1
ATOM 800 N N . ALA A 1 105 ? -3.984 13.375 9.578 1 96.81 105 ALA A N 1
ATOM 801 C CA . ALA A 1 105 ? -3.834 14.766 9.18 1 96.81 105 ALA A CA 1
ATOM 802 C C . ALA A 1 105 ? -2.896 14.898 7.98 1 96.81 105 ALA A C 1
ATOM 804 O O . ALA A 1 105 ? -3.176 14.367 6.902 1 96.81 105 ALA A O 1
ATOM 805 N N . SER A 1 106 ? -1.77 15.547 8.109 1 95.94 106 SER A N 1
ATOM 806 C CA . SER A 1 106 ? -0.794 15.711 7.035 1 95.94 106 SER A CA 1
ATOM 807 C C . SER A 1 106 ? 0.51 14.992 7.359 1 95.94 106 SER A C 1
ATOM 809 O O . SER A 1 106 ? 1.595 15.5 7.07 1 95.94 106 SER A O 1
ATOM 811 N N . SER A 1 107 ? 0.358 13.844 7.977 1 97.69 107 SER A N 1
ATOM 812 C CA . SER A 1 107 ? 1.563 13.086 8.305 1 97.69 107 SER A CA 1
ATOM 813 C C . SER A 1 107 ? 2.072 12.305 7.098 1 97.69 107 SER A C 1
ATOM 815 O O . SER A 1 107 ? 1.3 11.617 6.43 1 97.69 107 SER A O 1
ATOM 817 N N . THR A 1 108 ? 3.363 12.445 6.887 1 98.19 108 THR A N 1
ATOM 818 C CA . THR A 1 108 ? 4.027 11.844 5.738 1 98.19 108 THR A CA 1
ATOM 819 C C . THR A 1 108 ? 4.602 10.477 6.102 1 98.19 108 THR A C 1
ATOM 821 O O . THR A 1 108 ? 5.195 10.305 7.168 1 98.19 108 THR A O 1
ATOM 824 N N . PHE A 1 109 ? 4.375 9.523 5.254 1 98.56 109 PHE A N 1
ATOM 825 C CA . PHE A 1 109 ? 5.047 8.234 5.371 1 98.56 109 PHE A CA 1
ATOM 826 C C . PHE A 1 109 ? 6.551 8.391 5.168 1 98.56 109 PHE A C 1
ATOM 828 O O . PHE A 1 109 ? 6.992 8.992 4.188 1 98.56 109 PHE A O 1
ATOM 835 N N . THR A 1 110 ? 7.332 7.898 6.113 1 97.94 110 THR A N 1
ATOM 836 C CA . THR A 1 110 ? 8.75 7.66 5.879 1 97.94 110 THR A CA 1
ATOM 837 C C . THR A 1 110 ? 9.164 6.289 6.398 1 97.94 110 THR A C 1
ATOM 839 O O . THR A 1 110 ? 8.578 5.777 7.352 1 97.94 110 THR A O 1
ATOM 842 N N . TRP A 1 111 ? 10.172 5.73 5.746 1 97.81 111 TRP A N 1
ATOM 843 C CA . TRP A 1 111 ? 10.648 4.418 6.168 1 97.81 111 TRP A CA 1
ATOM 844 C C . TRP A 1 111 ? 11.195 4.469 7.594 1 97.81 111 TRP A C 1
ATOM 846 O O . TRP A 1 111 ? 10.992 3.537 8.375 1 97.81 111 TRP A O 1
ATOM 856 N N . ASN A 1 112 ? 11.867 5.539 7.977 1 97.06 112 ASN A N 1
ATOM 857 C CA . ASN A 1 112 ? 12.406 5.68 9.328 1 97.06 112 ASN A CA 1
ATOM 858 C C . ASN A 1 112 ? 11.305 5.672 10.375 1 97.06 112 ASN A C 1
ATOM 860 O O . ASN A 1 112 ? 11.461 5.082 11.445 1 97.06 112 ASN A O 1
ATOM 864 N N . ARG A 1 113 ? 10.211 6.305 10.078 1 98.19 113 ARG A N 1
ATOM 865 C CA . ARG A 1 113 ? 9.102 6.43 11.016 1 98.19 113 ARG A CA 1
ATOM 866 C C . ARG A 1 113 ? 8.43 5.078 11.258 1 98.19 113 ARG A C 1
ATOM 868 O O . ARG A 1 113 ? 7.797 4.867 12.289 1 98.19 113 ARG A O 1
ATOM 875 N N . THR A 1 114 ? 8.555 4.09 10.375 1 97.94 114 THR A N 1
ATOM 876 C CA . THR A 1 114 ? 7.922 2.785 10.523 1 97.94 114 THR A CA 1
ATOM 877 C C . THR A 1 114 ? 8.562 2.002 11.664 1 97.94 114 THR A C 1
ATOM 879 O O . THR A 1 114 ? 8.016 0.993 12.117 1 97.94 114 THR A O 1
ATOM 882 N N . ALA A 1 115 ? 9.68 2.479 12.195 1 96.56 115 ALA A N 1
ATOM 883 C CA . ALA A 1 115 ? 10.312 1.854 13.359 1 96.56 115 ALA A CA 1
ATOM 884 C C . ALA A 1 115 ? 9.453 2.027 14.609 1 96.56 115 ALA A C 1
ATOM 886 O O . ALA A 1 115 ? 9.555 1.239 15.555 1 96.56 115 ALA A O 1
ATOM 887 N N . VAL A 1 116 ? 8.57 3.062 14.539 1 97.31 116 VAL A N 1
ATOM 888 C CA . VAL A 1 116 ? 7.891 3.377 15.789 1 97.31 116 VAL A CA 1
ATOM 889 C C . VAL A 1 116 ? 6.379 3.324 15.594 1 97.31 116 VAL A C 1
ATOM 891 O O . VAL A 1 116 ? 5.629 3.117 16.547 1 97.31 116 VAL A O 1
ATOM 894 N N . VAL A 1 117 ? 5.949 3.512 14.398 1 98.5 117 VAL A N 1
ATOM 895 C CA . VAL A 1 117 ? 4.52 3.484 14.102 1 98.5 117 VAL A CA 1
ATOM 896 C C . VAL A 1 117 ? 4.273 2.709 12.805 1 98.5 117 VAL A C 1
ATOM 898 O O . VAL A 1 117 ? 5.215 2.416 12.062 1 98.5 117 VAL A O 1
ATOM 901 N N . ASP A 1 118 ? 3.061 2.326 12.625 1 98.44 118 ASP A N 1
ATOM 902 C CA . ASP A 1 118 ? 2.596 1.85 11.328 1 98.44 118 ASP A CA 1
ATOM 903 C C . ASP A 1 118 ? 1.831 2.943 10.586 1 98.44 118 ASP A C 1
ATOM 905 O O . ASP A 1 118 ? 1.445 3.951 11.18 1 98.44 118 ASP A O 1
ATOM 909 N N . PHE A 1 119 ? 1.669 2.707 9.312 1 98.88 119 PHE A N 1
ATOM 910 C CA . PHE A 1 119 ? 0.938 3.641 8.461 1 98.88 119 PHE A CA 1
ATOM 911 C C . PHE A 1 119 ? -0.212 2.938 7.75 1 98.88 119 PHE A C 1
ATOM 913 O O . PHE A 1 119 ? -0.117 1.752 7.426 1 98.88 119 PHE A O 1
ATOM 920 N N . SER A 1 120 ? -1.229 3.67 7.535 1 98.88 120 SER A N 1
ATOM 921 C CA . SER A 1 120 ? -2.254 3.252 6.586 1 98.88 120 SER A CA 1
ATOM 922 C C . SER A 1 120 ? -1.765 3.395 5.148 1 98.88 120 SER A C 1
ATOM 924 O O . SER A 1 120 ? -0.661 3.889 4.906 1 98.88 120 SER A O 1
ATOM 926 N N . VAL A 1 121 ? -2.629 2.918 4.219 1 98.69 121 VAL A N 1
ATOM 927 C CA . VAL A 1 121 ? -2.461 3.318 2.826 1 98.69 121 VAL A CA 1
ATOM 928 C C . VAL A 1 121 ? -2.488 4.844 2.721 1 98.69 121 VAL A C 1
ATOM 930 O O . VAL A 1 121 ? -3.158 5.516 3.506 1 98.69 121 VAL A O 1
ATOM 933 N N . SER A 1 122 ? -1.697 5.312 1.769 1 98.81 122 SER A N 1
ATOM 934 C CA . SER A 1 122 ? -1.64 6.754 1.562 1 98.81 122 SER A CA 1
ATOM 935 C C . SER A 1 122 ? -2.945 7.281 0.972 1 98.81 122 SER A C 1
ATOM 937 O O . SER A 1 122 ? -3.557 6.625 0.125 1 98.81 122 SER A O 1
ATOM 939 N N . TYR A 1 123 ? -3.35 8.5 1.434 1 98.75 123 TYR A N 1
ATOM 940 C CA . TYR A 1 123 ? -4.613 9.023 0.919 1 98.75 123 TYR A CA 1
ATOM 941 C C . TYR A 1 123 ? -4.414 10.375 0.243 1 98.75 123 TYR A C 1
ATOM 943 O O . TYR A 1 123 ? -5.367 10.961 -0.268 1 98.75 123 TYR A O 1
ATOM 951 N N . PHE A 1 124 ? -3.227 10.852 0.223 1 98.62 124 PHE A N 1
ATOM 952 C CA . PHE A 1 124 ? -2.926 12.117 -0.436 1 98.62 124 PHE A CA 1
ATOM 953 C C . PHE A 1 124 ? -1.432 12.242 -0.705 1 98.62 124 PHE A C 1
ATOM 955 O O . PHE A 1 124 ? -0.614 11.68 0.023 1 98.62 124 PHE A O 1
ATOM 962 N N . ALA A 1 125 ? -1.082 12.984 -1.75 1 97.31 125 ALA A N 1
ATOM 963 C CA . ALA A 1 125 ? 0.32 13.242 -2.068 1 97.31 125 ALA A CA 1
ATOM 964 C C . ALA A 1 125 ? 0.563 14.734 -2.301 1 97.31 125 ALA A C 1
ATOM 966 O O . ALA A 1 125 ? -0.271 15.422 -2.896 1 97.31 125 ALA A O 1
ATOM 967 N N . ASP A 1 126 ? 1.623 15.109 -1.807 1 96.44 126 ASP A N 1
ATOM 968 C CA . ASP A 1 126 ? 2.074 16.484 -1.983 1 96.44 126 ASP A CA 1
ATOM 969 C C . ASP A 1 126 ? 3.6 16.578 -1.939 1 96.44 126 ASP A C 1
ATOM 971 O O . ASP A 1 126 ? 4.293 15.68 -2.439 1 96.44 126 ASP A O 1
ATOM 975 N N . GLY A 1 127 ? 4.125 17.766 -1.574 1 96.38 127 GLY A N 1
ATOM 976 C CA . GLY A 1 127 ? 5.57 17.906 -1.498 1 96.38 127 GLY A CA 1
ATOM 977 C C . GLY A 1 127 ? 6.012 19.125 -0.71 1 96.38 127 GLY A C 1
ATOM 978 O O . GLY A 1 127 ? 5.219 20.047 -0.488 1 96.38 127 GLY A O 1
ATOM 979 N N . THR A 1 128 ? 7.23 19.047 -0.307 1 96.94 128 THR A N 1
ATOM 980 C CA . THR A 1 128 ? 7.82 20.156 0.435 1 96.94 128 THR A CA 1
ATOM 981 C C . THR A 1 128 ? 8.086 21.344 -0.487 1 96.94 128 THR A C 1
ATOM 983 O O . THR A 1 128 ? 8.734 21.203 -1.526 1 96.94 128 THR A O 1
ATOM 986 N N . LYS A 1 129 ? 7.586 22.469 -0.109 1 96.62 129 LYS A N 1
ATOM 987 C CA . LYS A 1 129 ? 7.789 23.75 -0.763 1 96.62 129 LYS A CA 1
ATOM 988 C C . LYS A 1 129 ? 8.062 24.859 0.261 1 96.62 129 LYS A C 1
ATOM 990 O O . LYS A 1 129 ? 8.32 24.578 1.432 1 96.62 129 LYS A O 1
ATOM 995 N N . ILE A 1 130 ? 8.125 26.094 -0.213 1 97.06 130 ILE A N 1
ATOM 996 C CA . ILE A 1 130 ? 8.258 27.234 0.688 1 97.06 130 ILE A CA 1
ATOM 997 C C . ILE A 1 130 ? 7.207 28.297 0.347 1 97.06 130 ILE A C 1
ATOM 999 O O . ILE A 1 130 ? 6.77 28.391 -0.801 1 97.06 130 ILE A O 1
ATOM 1003 N N . ILE A 1 131 ? 6.723 28.969 1.35 1 97.19 131 ILE A N 1
ATOM 1004 C CA . ILE A 1 131 ? 5.965 30.203 1.166 1 97.19 131 ILE A CA 1
ATOM 1005 C C . ILE A 1 131 ? 6.871 31.406 1.419 1 97.19 131 ILE A C 1
ATOM 1007 O O . ILE A 1 131 ? 7.637 31.422 2.387 1 97.19 131 ILE A O 1
ATOM 1011 N N . THR A 1 132 ? 6.844 32.344 0.533 1 97.56 132 THR A N 1
ATOM 1012 C CA . THR A 1 132 ? 7.684 33.531 0.585 1 97.56 132 THR A CA 1
ATOM 1013 C C . THR A 1 132 ? 6.992 34.719 -0.095 1 97.56 132 THR A C 1
ATOM 1015 O O . THR A 1 132 ? 5.887 34.594 -0.616 1 97.56 132 THR A O 1
ATOM 1018 N N . GLY A 1 133 ? 7.605 35.906 0.013 1 95.94 133 GLY A N 1
ATOM 1019 C CA . GLY A 1 133 ? 7.039 37.062 -0.64 1 95.94 133 GLY A CA 1
ATOM 1020 C C . GLY A 1 133 ? 7.023 36.969 -2.152 1 95.94 133 GLY A C 1
ATOM 1021 O O . GLY A 1 133 ? 7.938 36.375 -2.748 1 95.94 133 GLY A O 1
ATOM 1022 N N . VAL A 1 134 ? 5.988 37.562 -2.766 1 95.62 134 VAL A N 1
ATOM 1023 C CA . VAL A 1 134 ? 5.809 37.469 -4.211 1 95.62 134 VAL A CA 1
ATOM 1024 C C . VAL A 1 134 ? 7.02 38.062 -4.918 1 95.62 134 VAL A C 1
ATOM 1026 O O . VAL A 1 134 ? 7.355 37.688 -6.035 1 95.62 134 VAL A O 1
ATOM 1029 N N . ASP A 1 135 ? 7.754 38.906 -4.289 1 93.44 135 ASP A N 1
ATOM 1030 C CA . ASP A 1 135 ? 8.883 39.594 -4.895 1 93.44 135 ASP A CA 1
ATOM 1031 C C . ASP A 1 135 ? 10.195 38.906 -4.57 1 93.44 135 ASP A C 1
ATOM 1033 O O . ASP A 1 135 ? 11.266 39.312 -5.031 1 93.44 135 ASP A O 1
ATOM 1037 N N . SER A 1 136 ? 10.055 37.906 -3.775 1 93.5 136 SER A N 1
ATOM 1038 C CA . SER A 1 136 ? 11.258 37.188 -3.361 1 93.5 136 SER A CA 1
ATOM 1039 C C . SER A 1 136 ? 11.914 36.469 -4.539 1 93.5 136 SER A C 1
ATOM 1041 O O . SER A 1 136 ? 11.227 36.031 -5.465 1 93.5 136 SER A O 1
ATOM 1043 N N . ASP A 1 137 ? 13.219 36.25 -4.504 1 90.38 137 ASP A N 1
ATOM 1044 C CA . ASP A 1 137 ? 13.984 35.562 -5.523 1 90.38 137 ASP A CA 1
ATOM 1045 C C . ASP A 1 137 ? 14.211 34.094 -5.129 1 90.38 137 ASP A C 1
ATOM 1047 O O . ASP A 1 137 ? 14.961 33.375 -5.793 1 90.38 137 ASP A O 1
ATOM 1051 N N . LEU A 1 138 ? 13.547 33.688 -4.148 1 87.75 138 LEU A N 1
ATOM 1052 C CA . LEU A 1 138 ? 13.719 32.344 -3.646 1 87.75 138 LEU A CA 1
ATOM 1053 C C . LEU A 1 138 ? 12.922 31.344 -4.484 1 87.75 138 LEU A C 1
ATOM 1055 O O . LEU A 1 138 ? 11.695 31.297 -4.402 1 87.75 138 LEU A O 1
ATOM 1059 N N . GLU A 1 139 ? 13.516 30.703 -5.531 1 75.12 139 GLU A N 1
ATOM 1060 C CA . GLU A 1 139 ? 12.773 29.75 -6.359 1 75.12 139 GLU A CA 1
ATOM 1061 C C . GLU A 1 139 ? 13.555 28.453 -6.543 1 75.12 139 GLU A C 1
ATOM 1063 O O . GLU A 1 139 ? 12.961 27.391 -6.762 1 75.12 139 GLU A O 1
ATOM 1068 N N . SER A 1 140 ? 14.805 28.656 -6.52 1 72.44 140 SER A N 1
ATOM 1069 C CA . SER A 1 140 ? 15.648 27.5 -6.785 1 72.44 140 SER A CA 1
ATOM 1070 C C . SER A 1 140 ? 16.422 27.094 -5.539 1 72.44 140 SER A C 1
ATOM 1072 O O . SER A 1 140 ? 16.484 27.828 -4.559 1 72.44 140 SER A O 1
ATOM 1074 N N . ALA A 1 141 ? 16.953 25.859 -5.586 1 68.56 141 ALA A N 1
ATOM 1075 C CA . ALA A 1 141 ? 17.781 25.344 -4.5 1 68.56 141 ALA A CA 1
ATOM 1076 C C . ALA A 1 141 ? 18.922 26.297 -4.18 1 68.56 141 ALA A C 1
ATOM 1078 O O . ALA A 1 141 ? 19.188 26.594 -3.01 1 68.56 141 ALA A O 1
ATOM 1079 N N . ASP A 1 142 ? 19.484 26.766 -5.191 1 77.75 142 ASP A N 1
ATOM 1080 C CA . ASP A 1 142 ? 20.656 27.609 -5.016 1 77.75 142 ASP A CA 1
ATOM 1081 C C . ASP A 1 142 ? 20.297 28.906 -4.289 1 77.75 142 ASP A C 1
ATOM 1083 O O . ASP A 1 142 ? 21.094 29.438 -3.514 1 77.75 142 ASP A O 1
ATOM 1087 N N . SER A 1 143 ? 19.141 29.188 -4.414 1 86.56 143 SER A N 1
ATOM 1088 C CA . SER A 1 143 ? 18.75 30.484 -3.863 1 86.56 143 SER A CA 1
ATOM 1089 C C . SER A 1 143 ? 18.547 30.406 -2.354 1 86.56 143 SER A C 1
ATOM 1091 O O . SER A 1 143 ? 18.5 31.438 -1.677 1 86.56 143 SER A O 1
ATOM 1093 N N . LEU A 1 144 ? 18.516 29.188 -1.804 1 93 144 LEU A N 1
ATOM 1094 C CA . LEU A 1 144 ? 18.234 29.031 -0.381 1 93 144 LEU A CA 1
ATOM 1095 C C . LEU A 1 144 ? 19.516 29.188 0.446 1 93 144 LEU A C 1
ATOM 1097 O O . LEU A 1 144 ? 19.453 29.312 1.67 1 93 144 LEU A O 1
ATOM 1101 N N . ALA A 1 145 ? 20.609 29.094 -0.221 1 93.12 145 ALA A N 1
ATOM 1102 C CA . ALA A 1 145 ? 21.891 29.125 0.5 1 93.12 145 ALA A CA 1
ATOM 1103 C C . ALA A 1 145 ? 22.047 30.422 1.273 1 93.12 145 ALA A C 1
ATOM 1105 O O . ALA A 1 145 ? 21.891 31.516 0.709 1 93.12 145 ALA A O 1
ATOM 1106 N N . GLY A 1 146 ? 22.297 30.281 2.551 1 94.81 146 GLY A N 1
ATOM 1107 C CA . GLY A 1 146 ? 22.547 31.438 3.402 1 94.81 146 GLY A CA 1
ATOM 1108 C C . GLY A 1 146 ? 21.281 32.188 3.781 1 94.81 146 GLY A C 1
ATOM 1109 O O . GLY A 1 146 ? 21.344 33.156 4.508 1 94.81 146 GLY A O 1
ATOM 1110 N N . ARG A 1 147 ? 20.172 31.688 3.303 1 96.25 147 ARG A N 1
ATOM 1111 C CA . ARG A 1 147 ? 18.906 32.344 3.555 1 96.25 147 ARG A CA 1
ATOM 1112 C C . ARG A 1 147 ? 18.219 31.781 4.785 1 96.25 147 ARG A C 1
ATOM 1114 O O . ARG A 1 147 ? 18.297 30.578 5.039 1 96.25 147 ARG A O 1
ATOM 1121 N N . ALA A 1 148 ? 17.531 32.656 5.488 1 97.5 148 ALA A N 1
ATOM 1122 C CA . ALA A 1 148 ? 16.812 32.219 6.688 1 97.5 148 ALA A CA 1
ATOM 1123 C C . ALA A 1 148 ? 15.5 31.531 6.32 1 97.5 148 ALA A C 1
ATOM 1125 O O . ALA A 1 148 ? 14.547 32.188 5.898 1 97.5 148 ALA A O 1
ATOM 1126 N N . ILE A 1 149 ? 15.492 30.25 6.551 1 98 149 ILE A N 1
ATOM 1127 C CA . ILE A 1 149 ? 14.328 29.438 6.211 1 98 149 ILE A CA 1
ATOM 1128 C C . ILE A 1 149 ? 13.695 28.891 7.484 1 98 149 ILE A C 1
ATOM 1130 O O . ILE A 1 149 ? 14.344 28.156 8.242 1 98 149 ILE A O 1
ATOM 1134 N N . GLY A 1 150 ? 12.438 29.266 7.742 1 98.62 150 GLY A N 1
ATOM 1135 C CA . GLY A 1 150 ? 11.688 28.703 8.852 1 98.62 150 GLY A CA 1
ATOM 1136 C C . GLY A 1 150 ? 11.242 27.266 8.609 1 98.62 150 GLY A C 1
ATOM 1137 O O . GLY A 1 150 ? 10.797 26.938 7.512 1 98.62 150 GLY A O 1
ATOM 1138 N N . VAL A 1 151 ? 11.398 26.406 9.617 1 98.06 151 VAL A N 1
ATOM 1139 C CA . VAL A 1 151 ? 10.906 25.047 9.555 1 98.06 151 VAL A CA 1
ATOM 1140 C C . VAL A 1 151 ? 10.352 24.625 10.922 1 98.06 151 VAL A C 1
ATOM 1142 O O . VAL A 1 151 ? 10.812 25.109 11.953 1 98.06 151 VAL A O 1
ATOM 1145 N N . ILE A 1 152 ? 9.32 23.812 10.875 1 96.88 152 ILE A N 1
ATOM 1146 C CA . ILE A 1 152 ? 8.875 23.156 12.094 1 96.88 152 ILE A CA 1
ATOM 1147 C C . ILE A 1 152 ? 9.75 21.922 12.367 1 96.88 152 ILE A C 1
ATOM 1149 O O . ILE A 1 152 ? 9.898 21.062 11.492 1 96.88 152 ILE A O 1
ATOM 1153 N N . PRO A 1 153 ? 10.297 21.844 13.586 1 95.75 153 PRO A N 1
ATOM 1154 C CA . PRO A 1 153 ? 11.164 20.688 13.875 1 95.75 153 PRO A CA 1
ATOM 1155 C C . PRO A 1 153 ? 10.438 19.359 13.773 1 95.75 153 PRO A C 1
ATOM 1157 O O . PRO A 1 153 ? 9.203 19.312 13.883 1 95.75 153 PRO A O 1
ATOM 1160 N N . ASP A 1 154 ? 11.133 18.25 13.453 1 93.12 154 ASP A N 1
ATOM 1161 C CA . ASP A 1 154 ? 10.656 16.859 13.43 1 93.12 154 ASP A CA 1
ATOM 1162 C C . ASP A 1 154 ? 9.656 16.641 12.297 1 93.12 154 ASP A C 1
ATOM 1164 O O . ASP A 1 154 ? 8.734 15.828 12.43 1 93.12 154 ASP A O 1
ATOM 1168 N N . THR A 1 155 ? 9.836 17.5 11.273 1 96.44 155 THR A N 1
ATOM 1169 C CA . THR A 1 155 ? 9.031 17.328 10.07 1 96.44 155 THR A CA 1
ATOM 1170 C C . THR A 1 155 ? 9.898 16.875 8.898 1 96.44 155 THR A C 1
ATOM 1172 O O . THR A 1 155 ? 11.117 17.062 8.914 1 96.44 155 THR A O 1
ATOM 1175 N N . THR A 1 156 ? 9.266 16.234 7.926 1 97.12 156 THR A N 1
ATOM 1176 C CA . THR A 1 156 ? 9.938 15.883 6.68 1 97.12 156 THR A CA 1
ATOM 1177 C C . THR A 1 156 ? 10.375 17.141 5.934 1 97.12 156 THR A C 1
ATOM 1179 O O . THR A 1 156 ? 11.359 17.125 5.188 1 97.12 156 THR A O 1
ATOM 1182 N N . ASN A 1 157 ? 9.727 18.266 6.164 1 97.44 157 ASN A N 1
ATOM 1183 C CA . ASN A 1 157 ? 10.062 19.516 5.508 1 97.44 157 ASN A CA 1
ATOM 1184 C C . ASN A 1 157 ? 11.422 20.047 5.965 1 97.44 157 ASN A C 1
ATOM 1186 O O . ASN A 1 157 ? 12.219 20.516 5.152 1 97.44 157 ASN A O 1
ATOM 1190 N N . ALA A 1 158 ? 11.617 19.984 7.293 1 96.5 158 ALA A N 1
ATOM 1191 C CA . ALA A 1 158 ? 12.914 20.391 7.828 1 96.5 158 ALA A CA 1
ATOM 1192 C C . ALA A 1 158 ? 14.047 19.578 7.207 1 96.5 158 ALA A C 1
ATOM 1194 O O . ALA A 1 158 ? 15.047 20.141 6.758 1 96.5 158 ALA A O 1
ATOM 1195 N N . LYS A 1 159 ? 13.883 18.297 7.113 1 95.12 159 LYS A N 1
ATOM 1196 C CA . LYS A 1 159 ? 14.875 17.406 6.527 1 95.12 159 LYS A CA 1
ATOM 1197 C C . LYS A 1 159 ? 15.062 17.688 5.039 1 95.12 159 LYS A C 1
ATOM 1199 O O . LYS A 1 159 ? 16.188 17.703 4.543 1 95.12 159 LYS A O 1
ATOM 1204 N N . ALA A 1 160 ? 13.977 17.922 4.363 1 94.88 160 ALA A N 1
ATOM 1205 C CA . ALA A 1 160 ? 14.016 18.141 2.92 1 94.88 160 ALA A CA 1
ATOM 1206 C C . ALA A 1 160 ? 14.844 19.375 2.58 1 94.88 160 ALA A C 1
ATOM 1208 O O . ALA A 1 160 ? 15.656 19.359 1.652 1 94.88 160 ALA A O 1
ATOM 1209 N N . ILE A 1 161 ? 14.633 20.469 3.324 1 95.06 161 ILE A N 1
ATOM 1210 C CA . ILE A 1 161 ? 15.352 21.703 3.061 1 95.06 161 ILE A CA 1
ATOM 1211 C C . ILE A 1 161 ? 16.844 21.5 3.293 1 95.06 161 ILE A C 1
ATOM 1213 O O . ILE A 1 161 ? 17.672 21.906 2.467 1 95.06 161 ILE A O 1
ATOM 1217 N N . LEU A 1 162 ? 17.172 20.828 4.387 1 93.44 162 LEU A N 1
ATOM 1218 C CA . LEU A 1 162 ? 18.562 20.594 4.723 1 93.44 162 LEU A CA 1
ATOM 1219 C C . LEU A 1 162 ? 19.219 19.672 3.699 1 93.44 162 LEU A C 1
ATOM 1221 O O . LEU A 1 162 ? 20.391 19.859 3.348 1 93.44 162 LEU A O 1
ATOM 1225 N N . ASP A 1 163 ? 18.562 18.672 3.258 1 91.31 163 ASP A N 1
ATOM 1226 C CA . ASP A 1 163 ? 19.078 17.766 2.252 1 91.31 163 ASP A CA 1
ATOM 1227 C C . ASP A 1 163 ? 19.297 18.469 0.917 1 91.31 163 ASP A C 1
ATOM 1229 O O . ASP A 1 163 ? 20.281 18.219 0.224 1 91.31 163 ASP A O 1
ATOM 1233 N N . PHE A 1 164 ? 18.359 19.25 0.563 1 90.06 164 PHE A N 1
ATOM 1234 C CA . PHE A 1 164 ? 18.391 19.922 -0.729 1 90.06 164 PHE A CA 1
ATOM 1235 C C . PHE A 1 164 ? 19.422 21.047 -0.738 1 90.06 164 PHE A C 1
ATOM 1237 O O . PHE A 1 164 ? 20.109 21.266 -1.746 1 90.06 164 PHE A O 1
ATOM 1244 N N . GLN A 1 165 ? 19.484 21.844 0.371 1 92.81 165 GLN A N 1
ATOM 1245 C CA . GLN A 1 165 ? 20.438 22.938 0.507 1 92.81 165 GLN A CA 1
ATOM 1246 C C . GLN A 1 165 ? 21.016 23 1.92 1 92.81 165 GLN A C 1
ATOM 1248 O O . GLN A 1 165 ? 20.562 23.797 2.748 1 92.81 165 GLN A O 1
ATOM 1253 N N . PRO A 1 166 ? 22.109 22.297 2.117 1 93.31 166 PRO A N 1
ATOM 1254 C CA . PRO A 1 166 ? 22.719 22.25 3.447 1 93.31 166 PRO A CA 1
ATOM 1255 C C . PRO A 1 166 ? 23.219 23.625 3.914 1 93.31 166 PRO A C 1
ATOM 1257 O O . PRO A 1 166 ? 23.438 23.828 5.109 1 93.31 166 PRO A O 1
ATOM 1260 N N . GLY A 1 167 ? 23.344 24.547 3.01 1 94.25 167 GLY A N 1
ATOM 1261 C CA . GLY A 1 167 ? 23.828 25.875 3.34 1 94.25 167 GLY A CA 1
ATOM 1262 C C . GLY A 1 167 ? 22.719 26.828 3.785 1 94.25 167 GLY A C 1
ATOM 1263 O O . GLY A 1 167 ? 22.984 27.969 4.152 1 94.25 167 GLY A O 1
ATOM 1264 N N . ALA A 1 168 ? 21.516 26.359 3.777 1 95.62 168 ALA A N 1
ATOM 1265 C CA . ALA A 1 168 ? 20.422 27.188 4.266 1 95.62 168 ALA A CA 1
ATOM 1266 C C . ALA A 1 168 ? 20.547 27.453 5.762 1 95.62 168 ALA A C 1
ATOM 1268 O O . ALA A 1 168 ? 21.031 26.594 6.508 1 95.62 168 ALA A O 1
ATOM 1269 N N . THR A 1 169 ? 20.156 28.656 6.141 1 97.12 169 THR A N 1
ATOM 1270 C CA . THR A 1 169 ? 20.078 28.969 7.566 1 97.12 169 THR A CA 1
ATOM 1271 C C . THR A 1 169 ? 18.719 28.594 8.125 1 97.12 169 THR A C 1
ATOM 1273 O O . THR A 1 169 ? 17.734 29.297 7.879 1 97.12 169 THR A O 1
ATOM 1276 N N . ILE A 1 170 ? 18.688 27.578 9.008 1 97.69 170 ILE A N 1
ATOM 1277 C CA . ILE A 1 170 ? 17.422 27.047 9.508 1 97.69 170 ILE A CA 1
ATOM 1278 C C . ILE A 1 170 ? 17 27.812 10.75 1 97.69 170 ILE A C 1
ATOM 1280 O O . ILE A 1 170 ? 17.781 28 11.68 1 97.69 170 ILE A O 1
ATOM 1284 N N . VAL A 1 171 ? 15.773 28.266 10.688 1 98.44 171 VAL A N 1
ATOM 1285 C CA . VAL A 1 171 ? 15.133 28.859 11.859 1 98.44 171 VAL A CA 1
ATOM 1286 C C . VAL A 1 171 ? 13.953 28.016 12.297 1 98.44 171 VAL A C 1
ATOM 1288 O O . VAL A 1 171 ? 12.953 27.906 11.586 1 98.44 171 VAL A O 1
ATOM 1291 N N . GLU A 1 172 ? 14.039 27.469 13.477 1 97.88 172 GLU A N 1
ATOM 1292 C CA . GLU A 1 172 ? 12.953 26.625 13.969 1 97.88 172 GLU A CA 1
ATOM 1293 C C . GLU A 1 172 ? 11.758 27.469 14.398 1 97.88 172 GLU A C 1
ATOM 1295 O O . GLU A 1 172 ? 11.93 28.531 15.023 1 97.88 172 GLU A O 1
ATOM 1300 N N . VAL A 1 173 ? 10.648 27.078 14 1 97.81 173 VAL A N 1
ATOM 1301 C CA . VAL A 1 173 ? 9.414 27.719 14.43 1 97.81 173 VAL A CA 1
ATOM 1302 C C . VAL A 1 173 ? 8.516 26.703 15.125 1 97.81 173 VAL A C 1
ATOM 1304 O O . VAL A 1 173 ? 8.656 25.5 14.922 1 97.81 173 VAL A O 1
ATOM 1307 N N . LYS A 1 174 ? 7.594 27.203 15.906 1 95.25 174 LYS A N 1
ATOM 1308 C CA . LYS A 1 174 ? 6.789 26.328 16.766 1 95.25 174 LYS A CA 1
ATOM 1309 C C . LYS A 1 174 ? 5.691 25.641 15.961 1 95.25 174 LYS A C 1
ATOM 1311 O O . LYS A 1 174 ? 5.41 24.453 16.172 1 95.25 174 LYS A O 1
ATOM 1316 N N . ASP A 1 175 ? 4.977 26.359 15.211 1 94.38 175 ASP A N 1
ATOM 1317 C CA . ASP A 1 175 ? 3.838 25.891 14.422 1 94.38 175 ASP A CA 1
ATOM 1318 C C . ASP A 1 175 ? 3.594 26.797 13.219 1 94.38 175 ASP A C 1
ATOM 1320 O O . ASP A 1 175 ? 4.41 27.672 12.914 1 94.38 175 ASP A O 1
ATOM 1324 N N . GLN A 1 176 ? 2.582 26.562 12.5 1 94.19 176 GLN A N 1
ATOM 1325 C CA . GLN A 1 176 ? 2.291 27.297 11.273 1 94.19 176 GLN A CA 1
ATOM 1326 C C . GLN A 1 176 ? 2.082 28.781 11.555 1 94.19 176 GLN A C 1
ATOM 1328 O O . GLN A 1 176 ? 2.561 29.641 10.805 1 94.19 176 GLN A O 1
ATOM 1333 N N . ALA A 1 177 ? 1.344 29.031 12.602 1 93.06 177 ALA A N 1
ATOM 1334 C CA . ALA A 1 177 ? 1.072 30.422 12.953 1 93.06 177 ALA A CA 1
ATOM 1335 C C . ALA A 1 177 ? 2.363 31.172 13.281 1 93.06 177 ALA A C 1
ATOM 1337 O O . ALA A 1 177 ? 2.562 32.312 12.836 1 93.06 177 ALA A O 1
ATOM 1338 N N . ASP A 1 178 ? 3.188 30.516 14.008 1 96.12 178 ASP A N 1
ATOM 1339 C CA . ASP A 1 178 ? 4.477 31.109 14.352 1 96.12 178 ASP A CA 1
ATOM 1340 C C . ASP A 1 178 ? 5.328 31.328 13.102 1 96.12 178 ASP A C 1
ATOM 1342 O O . ASP A 1 178 ? 5.973 32.375 12.953 1 96.12 178 ASP A O 1
ATOM 1346 N N . GLY A 1 179 ? 5.379 30.375 12.195 1 97.06 179 GLY A N 1
ATOM 1347 C CA . GLY A 1 179 ? 6.105 30.5 10.938 1 97.06 179 GLY A CA 1
ATOM 1348 C C . GLY A 1 179 ? 5.633 31.672 10.094 1 97.06 179 GLY A C 1
ATOM 1349 O O . GLY A 1 179 ? 6.441 32.469 9.609 1 97.06 179 GLY A O 1
ATOM 1350 N N . MET A 1 180 ? 4.352 31.828 10 1 95.44 180 MET A N 1
ATOM 1351 C CA . MET A 1 180 ? 3.789 32.938 9.211 1 95.44 180 MET A CA 1
ATOM 1352 C C . MET A 1 180 ? 4.07 34.281 9.867 1 95.44 180 MET A C 1
ATOM 1354 O O . MET A 1 180 ? 4.371 35.25 9.188 1 95.44 180 MET A O 1
ATOM 1358 N N . ALA A 1 181 ? 3.943 34.312 11.156 1 96.25 181 ALA A N 1
ATOM 1359 C CA . ALA A 1 181 ? 4.211 35.562 11.883 1 96.25 181 ALA A CA 1
ATOM 1360 C C . ALA A 1 181 ? 5.656 36 11.68 1 96.25 181 ALA A C 1
ATOM 1362 O O . ALA A 1 181 ? 5.914 37.188 11.438 1 96.25 181 ALA A O 1
ATOM 1363 N N . LYS A 1 182 ? 6.543 35.062 11.719 1 97.88 182 LYS A N 1
ATOM 1364 C CA . LYS A 1 182 ? 7.953 35.375 11.539 1 97.88 182 LYS A CA 1
ATOM 1365 C C . LYS A 1 182 ? 8.242 35.781 10.094 1 97.88 182 LYS A C 1
ATOM 1367 O O . LYS A 1 182 ? 9.102 36.625 9.844 1 97.88 182 LYS A O 1
ATOM 1372 N N . LEU A 1 183 ? 7.574 35.188 9.188 1 97.38 183 LEU A N 1
ATOM 1373 C CA . LEU A 1 183 ? 7.691 35.594 7.785 1 97.38 183 LEU A CA 1
ATOM 1374 C C . LEU A 1 183 ? 7.184 37 7.57 1 97.38 183 LEU A C 1
ATOM 1376 O O . LEU A 1 183 ? 7.848 37.812 6.914 1 97.38 183 LEU A O 1
ATOM 1380 N N . GLU A 1 184 ? 6.094 37.344 8.148 1 95.75 184 GLU A N 1
ATOM 1381 C CA . GLU A 1 184 ? 5.488 38.688 8.039 1 95.75 184 GLU A CA 1
ATOM 1382 C C . GLU A 1 184 ? 6.371 39.75 8.688 1 95.75 184 GLU A C 1
ATOM 1384 O O . GLU A 1 184 ? 6.449 40.875 8.195 1 95.75 184 GLU A O 1
ATOM 1389 N N . ALA A 1 185 ? 6.992 39.344 9.75 1 96.44 185 ALA A N 1
ATOM 1390 C CA . ALA A 1 185 ? 7.848 40.281 10.492 1 96.44 185 ALA A CA 1
ATOM 1391 C C . ALA A 1 185 ? 9.211 40.406 9.812 1 96.44 185 ALA A C 1
ATOM 1393 O O . ALA A 1 185 ? 10.008 41.281 10.195 1 96.44 185 ALA A O 1
ATOM 1394 N N . GLY A 1 186 ? 9.492 39.562 8.875 1 96.12 186 GLY A N 1
ATOM 1395 C CA . GLY A 1 186 ? 10.758 39.625 8.172 1 96.12 186 GLY A CA 1
ATOM 1396 C C . GLY A 1 186 ? 11.891 38.938 8.922 1 96.12 186 GLY A C 1
ATOM 1397 O O . GLY A 1 186 ? 13.062 39.125 8.594 1 96.12 186 GLY A O 1
ATOM 1398 N N . GLU A 1 187 ? 11.57 38.188 9.875 1 98.06 187 GLU A N 1
ATOM 1399 C CA . GLU A 1 187 ? 12.562 37.438 10.648 1 98.06 187 GLU A CA 1
ATOM 1400 C C . GLU A 1 187 ? 13.07 36.219 9.867 1 98.06 187 GLU A C 1
ATOM 1402 O O . GLU A 1 187 ? 14.164 35.719 10.125 1 98.06 187 GLU A O 1
ATOM 1407 N N . ILE A 1 188 ? 12.227 35.719 9.031 1 98.31 188 ILE A N 1
ATOM 1408 C CA . ILE A 1 188 ? 12.609 34.688 8.07 1 98.31 188 ILE A CA 1
ATOM 1409 C C . ILE A 1 188 ? 12.234 35.125 6.656 1 98.31 188 ILE A C 1
ATOM 1411 O O . ILE A 1 188 ? 11.391 36 6.48 1 98.31 188 ILE A O 1
ATOM 1415 N N . GLU A 1 189 ? 12.922 34.531 5.699 1 97.81 189 GLU A N 1
ATOM 1416 C CA . GLU A 1 189 ? 12.695 34.938 4.312 1 97.81 189 GLU A CA 1
ATOM 1417 C C . GLU A 1 189 ? 11.711 33.969 3.633 1 97.81 189 GLU A C 1
ATOM 1419 O O . GLU A 1 189 ? 11.117 34.312 2.605 1 97.81 189 GLU A O 1
ATOM 1424 N N . ALA A 1 190 ? 11.641 32.812 4.219 1 97.88 190 ALA A N 1
ATOM 1425 C CA . ALA A 1 190 ? 10.688 31.828 3.746 1 97.88 190 ALA A CA 1
ATOM 1426 C C . ALA A 1 190 ? 10.32 30.844 4.863 1 97.88 190 ALA A C 1
ATOM 1428 O O . ALA A 1 190 ? 11.039 30.734 5.855 1 97.88 190 ALA A O 1
ATOM 1429 N N . PHE A 1 191 ? 9.203 30.25 4.711 1 97.94 191 PHE A N 1
ATOM 1430 C CA . PHE A 1 191 ? 8.727 29.219 5.613 1 97.94 191 PHE A CA 1
ATOM 1431 C C . PHE A 1 191 ? 8.438 27.922 4.852 1 97.94 191 PHE A C 1
ATOM 1433 O O . PHE A 1 191 ? 7.656 27.922 3.898 1 97.94 191 PHE A O 1
ATOM 1440 N N . ALA A 1 192 ? 9.117 26.859 5.273 1 97.56 192 ALA A N 1
ATOM 1441 C CA . ALA A 1 192 ? 8.992 25.594 4.562 1 97.56 192 ALA A CA 1
ATOM 1442 C C . ALA A 1 192 ? 7.844 24.766 5.121 1 97.56 192 ALA A C 1
ATOM 1444 O O . ALA A 1 192 ? 7.621 24.734 6.332 1 97.56 192 ALA A O 1
ATOM 1445 N N . GLY A 1 193 ? 7.172 24.094 4.273 1 97.06 193 GLY A N 1
ATOM 1446 C CA . GLY A 1 193 ? 6.066 23.188 4.562 1 97.06 193 GLY A CA 1
ATOM 1447 C C . GLY A 1 193 ? 5.559 22.469 3.334 1 97.06 193 GLY A C 1
ATOM 1448 O O . GLY A 1 193 ? 6.145 22.562 2.256 1 97.06 193 GLY A O 1
ATOM 1449 N N . ASP A 1 194 ? 4.531 21.656 3.52 1 97.38 194 ASP A N 1
ATOM 1450 C CA . ASP A 1 194 ? 3.887 21.016 2.379 1 97.38 194 ASP A CA 1
ATOM 1451 C C . ASP A 1 194 ? 3.119 22.031 1.538 1 97.38 194 ASP A C 1
ATOM 1453 O O . ASP A 1 194 ? 2.373 22.844 2.076 1 97.38 194 ASP A O 1
ATOM 1457 N N . GLY A 1 195 ? 3.307 21.953 0.246 1 96.38 195 GLY A N 1
ATOM 1458 C CA . GLY A 1 195 ? 2.721 22.922 -0.662 1 96.38 195 GLY A CA 1
ATOM 1459 C C . GLY A 1 195 ? 1.238 23.141 -0.423 1 96.38 195 GLY A C 1
ATOM 1460 O O . GLY A 1 195 ? 0.78 24.281 -0.34 1 96.38 195 GLY A O 1
ATOM 1461 N N . ILE A 1 196 ? 0.508 22.078 -0.266 1 96.5 196 ILE A N 1
ATOM 1462 C CA . ILE A 1 196 ? -0.942 22.156 -0.121 1 96.5 196 ILE A CA 1
ATOM 1463 C C . ILE A 1 196 ? -1.293 22.812 1.205 1 96.5 196 ILE A C 1
ATOM 1465 O O . ILE A 1 196 ? -2.262 23.578 1.288 1 96.5 196 ILE A O 1
ATOM 1469 N N . VAL A 1 197 ? -0.575 22.547 2.26 1 96.12 197 VAL A N 1
ATOM 1470 C CA . VAL A 1 197 ? -0.796 23.156 3.566 1 96.12 197 VAL A CA 1
ATOM 1471 C C . VAL A 1 197 ? -0.407 24.641 3.521 1 96.12 197 VAL A C 1
ATOM 1473 O O . VAL A 1 197 ? -1.107 25.484 4.074 1 96.12 197 VAL A O 1
ATOM 1476 N N . LEU A 1 198 ? 0.706 24.969 2.818 1 96.25 198 LEU A N 1
ATOM 1477 C CA . LEU A 1 198 ? 1.134 26.359 2.654 1 96.25 198 LEU A CA 1
ATOM 1478 C C . LEU A 1 198 ? 0.114 27.141 1.843 1 96.25 198 LEU A C 1
ATOM 1480 O O . LEU A 1 198 ? -0.119 28.328 2.113 1 96.25 198 LEU A O 1
ATOM 1484 N N . ALA A 1 199 ? -0.427 26.5 0.845 1 93.88 199 ALA A N 1
ATOM 1485 C CA . ALA A 1 199 ? -1.482 27.156 0.071 1 93.88 199 ALA A CA 1
ATOM 1486 C C . ALA A 1 199 ? -2.68 27.5 0.954 1 93.88 199 ALA A C 1
ATOM 1488 O O . ALA A 1 199 ? -3.266 28.578 0.828 1 93.88 199 ALA A O 1
ATOM 1489 N N . GLY A 1 200 ? -3.053 26.547 1.804 1 91.5 200 GLY A N 1
ATOM 1490 C CA . GLY A 1 200 ? -4.102 26.828 2.77 1 91.5 200 GLY A CA 1
ATOM 1491 C C . GLY A 1 200 ? -3.756 27.969 3.711 1 91.5 200 GLY A C 1
ATOM 1492 O O . GLY A 1 200 ? -4.598 28.812 4.004 1 91.5 200 GLY A O 1
ATOM 1493 N N . LEU A 1 201 ? -2.547 27.938 4.156 1 92.19 201 LEU A N 1
ATOM 1494 C CA . LEU A 1 201 ? -2.055 28.984 5.039 1 92.19 201 LEU A CA 1
ATOM 1495 C C . LEU A 1 201 ? -2.1 30.344 4.348 1 92.19 201 LEU A C 1
ATOM 1497 O O . LEU A 1 201 ? -2.535 31.328 4.938 1 92.19 201 LEU A O 1
ATOM 1501 N N . LYS A 1 202 ? -1.612 30.391 3.148 1 93.88 202 LYS A N 1
ATOM 1502 C CA . LYS A 1 202 ? -1.651 31.609 2.346 1 93.88 202 LYS A CA 1
ATOM 1503 C C . LYS A 1 202 ? -3.078 32.125 2.215 1 93.88 202 LYS A C 1
ATOM 1505 O O . LYS A 1 202 ? -3.334 33.312 2.457 1 93.88 202 LYS A O 1
ATOM 1510 N N . LYS A 1 203 ? -3.926 31.25 1.89 1 88.75 203 LYS A N 1
ATOM 1511 C CA . LYS A 1 203 ? -5.312 31.625 1.617 1 88.75 203 LYS A CA 1
ATOM 1512 C C . LYS A 1 203 ? -5.977 32.219 2.859 1 88.75 203 LYS A C 1
ATOM 1514 O O . LYS A 1 203 ? -6.816 33.125 2.76 1 88.75 203 LYS A O 1
ATOM 1519 N N . THR A 1 204 ? -5.574 31.734 3.988 1 84.75 204 THR A N 1
ATOM 1520 C CA . THR A 1 204 ? -6.254 32.125 5.219 1 84.75 204 THR A CA 1
ATOM 1521 C C . THR A 1 204 ? -5.492 33.25 5.926 1 84.75 204 THR A C 1
ATOM 1523 O O . THR A 1 204 ? -5.891 33.688 7.004 1 84.75 204 THR A O 1
ATOM 1526 N N . SER A 1 205 ? -4.434 33.688 5.348 1 88.25 205 SER A N 1
ATOM 1527 C CA . SER A 1 205 ? -3.654 34.781 5.93 1 88.25 205 SER A CA 1
ATOM 1528 C C . SER A 1 205 ? -4.332 36.125 5.703 1 88.25 205 SER A C 1
ATOM 1530 O O . SER A 1 205 ? -5.238 36.25 4.871 1 88.25 205 SER A O 1
ATOM 1532 N N . ASP A 1 206 ? -3.846 37.188 6.402 1 88.75 206 ASP A N 1
ATOM 1533 C CA . ASP A 1 206 ? -4.438 38.531 6.324 1 88.75 206 ASP A CA 1
ATOM 1534 C C . ASP A 1 206 ? -4.207 39.156 4.949 1 88.75 206 ASP A C 1
ATOM 1536 O O . ASP A 1 206 ? -5.062 39.875 4.438 1 88.75 206 ASP A O 1
ATOM 1540 N N . ASN A 1 207 ? -3.094 38.938 4.352 1 92.94 207 ASN A N 1
ATOM 1541 C CA . ASN A 1 207 ? -2.725 39.5 3.061 1 92.94 207 ASN A CA 1
ATOM 1542 C C . ASN A 1 207 ? -2.223 38.438 2.1 1 92.94 207 ASN A C 1
ATOM 1544 O O . ASN A 1 207 ? -1.048 38.438 1.73 1 92.94 207 ASN A O 1
ATOM 1548 N N . PRO A 1 208 ? -3.074 37.625 1.616 1 93.69 208 PRO A N 1
ATOM 1549 C CA . PRO A 1 208 ? -2.662 36.469 0.809 1 93.69 208 PRO A CA 1
ATOM 1550 C C . PRO A 1 208 ? -1.907 36.875 -0.455 1 93.69 208 PRO A C 1
ATOM 1552 O O . PRO A 1 208 ? -1.061 36.125 -0.943 1 93.69 208 PRO A O 1
ATOM 1555 N N . GLN A 1 209 ? -2.15 38.031 -1.005 1 95.25 209 GLN A N 1
ATOM 1556 C CA . GLN A 1 209 ? -1.565 38.469 -2.27 1 95.25 209 GLN A CA 1
ATOM 1557 C C . GLN A 1 209 ? -0.079 38.781 -2.109 1 95.25 209 GLN A C 1
ATOM 1559 O O . GLN A 1 209 ? 0.642 38.906 -3.102 1 95.25 209 GLN A O 1
ATOM 1564 N N . GLN A 1 210 ? 0.333 38.875 -0.932 1 96.19 210 GLN A N 1
ATOM 1565 C CA . GLN A 1 210 ? 1.726 39.219 -0.65 1 96.19 210 GLN A CA 1
ATOM 1566 C C . GLN A 1 210 ? 2.617 38 -0.752 1 96.19 210 GLN A C 1
ATOM 1568 O O . GLN A 1 210 ? 3.844 38.094 -0.792 1 96.19 210 GLN A O 1
ATOM 1573 N N . TRP A 1 211 ? 1.997 36.844 -0.787 1 96.62 211 TRP A N 1
ATOM 1574 C CA . TRP A 1 211 ? 2.764 35.625 -0.628 1 96.62 211 TRP A CA 1
ATOM 1575 C C . TRP A 1 211 ? 2.625 34.719 -1.857 1 96.62 211 TRP A C 1
ATOM 1577 O O . TRP A 1 211 ? 1.62 34.781 -2.57 1 96.62 211 TRP A O 1
ATOM 1587 N N . LYS A 1 212 ? 3.621 33.875 -2.098 1 95.88 212 LYS A N 1
ATOM 1588 C CA . LYS A 1 212 ? 3.604 32.844 -3.105 1 95.88 212 LYS A CA 1
ATOM 1589 C C . LYS A 1 212 ? 4.188 31.531 -2.555 1 95.88 212 LYS A C 1
ATOM 1591 O O . LYS A 1 212 ? 5.027 31.562 -1.651 1 95.88 212 LYS A O 1
ATOM 1596 N N . VAL A 1 213 ? 3.703 30.469 -3.051 1 95.81 213 VAL A N 1
ATOM 1597 C CA . VAL A 1 213 ? 4.242 29.156 -2.727 1 95.81 213 VAL A CA 1
ATOM 1598 C C . VAL A 1 213 ? 5.094 28.641 -3.887 1 95.81 213 VAL A C 1
ATOM 1600 O O . VAL A 1 213 ? 4.621 28.547 -5.023 1 95.81 213 VAL A O 1
ATOM 1603 N N . VAL A 1 214 ? 6.363 28.375 -3.586 1 94.5 214 VAL A N 1
ATOM 1604 C CA . VAL A 1 214 ? 7.336 27.984 -4.602 1 94.5 214 VAL A CA 1
ATOM 1605 C C . VAL A 1 214 ? 8.242 26.875 -4.059 1 94.5 214 VAL A C 1
ATOM 1607 O O . VAL A 1 214 ? 8.305 26.672 -2.844 1 94.5 214 VAL A O 1
ATOM 1610 N N . PRO A 1 215 ? 8.914 26.078 -4.859 1 93.44 215 PRO A N 1
ATOM 1611 C CA . PRO A 1 215 ? 8.852 26.078 -6.32 1 93.44 215 PRO A CA 1
ATOM 1612 C C . PRO A 1 215 ? 7.648 25.312 -6.863 1 93.44 215 PRO A C 1
ATOM 1614 O O . PRO A 1 215 ? 6.848 24.781 -6.086 1 93.44 215 PRO A O 1
ATOM 1617 N N . ASN A 1 216 ? 7.527 25.312 -8.258 1 88.69 216 ASN A N 1
ATOM 1618 C CA . ASN A 1 216 ? 6.461 24.531 -8.883 1 88.69 216 ASN A CA 1
ATOM 1619 C C . ASN A 1 216 ? 6.637 23.047 -8.633 1 88.69 216 ASN A C 1
ATOM 1621 O O . ASN A 1 216 ? 5.672 22.344 -8.32 1 88.69 216 ASN A O 1
ATOM 1625 N N . PHE A 1 217 ? 7.891 22.625 -8.727 1 89.5 217 PHE A N 1
ATOM 1626 C CA . PHE A 1 217 ? 8.211 21.25 -8.391 1 89.5 217 PHE A CA 1
ATOM 1627 C C . PHE A 1 217 ? 8.789 21.141 -6.984 1 89.5 217 PHE A C 1
ATOM 1629 O O . PHE A 1 217 ? 9.75 21.828 -6.652 1 89.5 217 PHE A O 1
ATOM 1636 N N . PRO A 1 218 ? 8.227 20.344 -6.176 1 94 218 PRO A N 1
ATOM 1637 C CA . PRO A 1 218 ? 8.617 20.312 -4.762 1 94 218 PRO A CA 1
ATOM 1638 C C . PRO A 1 218 ? 10.047 19.812 -4.559 1 94 218 PRO A C 1
ATOM 1640 O O . PRO A 1 218 ? 10.586 19.094 -5.406 1 94 218 PRO A O 1
ATOM 1643 N N . TYR A 1 219 ? 10.539 20.188 -3.404 1 92.19 219 TYR A N 1
ATOM 1644 C CA . TYR A 1 219 ? 11.875 19.734 -3.008 1 92.19 219 TYR A CA 1
ATOM 1645 C C . TYR A 1 219 ? 11.875 18.25 -2.695 1 92.19 219 TYR A C 1
ATOM 1647 O O . TYR A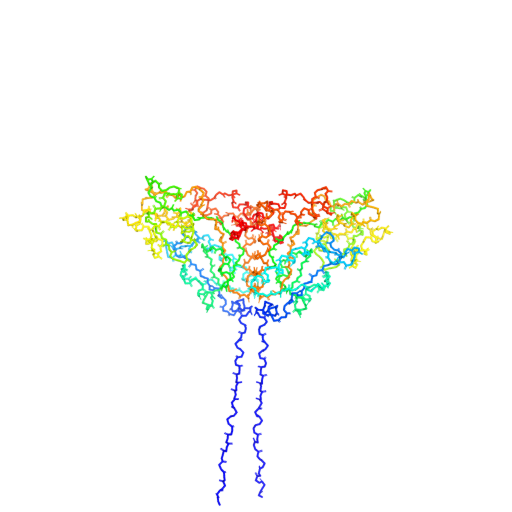 1 219 ? 12.891 17.578 -2.846 1 92.19 219 TYR A O 1
ATOM 1655 N N . GLN A 1 220 ? 10.805 17.797 -2.266 1 92.5 220 GLN A N 1
ATOM 1656 C CA . GLN A 1 220 ? 10.625 16.391 -1.889 1 92.5 220 GLN A CA 1
ATOM 1657 C C . GLN A 1 220 ? 9.164 15.984 -1.979 1 92.5 220 GLN A C 1
ATOM 1659 O O . GLN A 1 220 ? 8.273 16.734 -1.593 1 92.5 220 GLN A O 1
ATOM 1664 N N . TYR A 1 221 ? 9.008 14.797 -2.514 1 93.56 221 TYR A N 1
ATOM 1665 C CA . TYR A 1 221 ? 7.676 14.219 -2.619 1 93.56 221 TYR A CA 1
ATOM 1666 C C . TYR A 1 221 ? 7.23 13.625 -1.287 1 93.56 221 TYR A C 1
ATOM 1668 O O . TYR A 1 221 ? 8.031 13.016 -0.574 1 93.56 221 TYR A O 1
ATOM 1676 N N . GLU A 1 222 ? 5.961 13.891 -0.972 1 95.44 222 GLU A N 1
ATOM 1677 C CA . GLU A 1 222 ? 5.41 13.461 0.31 1 95.44 222 GLU A CA 1
ATOM 1678 C C . GLU A 1 222 ? 4.109 12.688 0.121 1 95.44 222 GLU A C 1
ATOM 1680 O O . GLU A 1 222 ? 3.174 13.18 -0.514 1 95.44 222 GLU A O 1
ATOM 1685 N N . ALA A 1 223 ? 4 11.492 0.714 1 98.19 223 ALA A N 1
ATOM 1686 C CA . ALA A 1 223 ? 2.781 10.688 0.737 1 98.19 223 ALA A CA 1
ATOM 1687 C C . ALA A 1 223 ? 2.162 10.672 2.131 1 98.19 223 ALA A C 1
ATOM 1689 O O . ALA A 1 223 ? 2.811 10.273 3.102 1 98.19 223 ALA A O 1
ATOM 1690 N N . TYR A 1 224 ? 0.864 11.148 2.174 1 98.62 224 TYR A N 1
ATOM 1691 C CA . TYR A 1 224 ? 0.182 11.242 3.459 1 98.62 224 TYR A CA 1
ATOM 1692 C C . TYR A 1 224 ? -0.51 9.93 3.805 1 98.62 224 TYR A C 1
ATOM 1694 O O . TYR A 1 224 ? -1.111 9.289 2.938 1 98.62 224 TYR A O 1
ATOM 1702 N N . ALA A 1 225 ? -0.417 9.523 5.062 1 98.88 225 ALA A N 1
ATOM 1703 C CA . ALA A 1 225 ? -1.113 8.359 5.602 1 98.88 225 ALA A CA 1
ATOM 1704 C C . ALA A 1 225 ? -1.479 8.57 7.066 1 98.88 225 ALA A C 1
ATOM 1706 O O . ALA A 1 225 ? -0.915 9.43 7.738 1 98.88 225 ALA A O 1
ATOM 1707 N N . CYS A 1 226 ? -2.432 7.852 7.527 1 98.94 226 CYS A N 1
ATOM 1708 C CA . CYS A 1 226 ? -2.693 7.828 8.961 1 98.94 226 CYS A CA 1
ATOM 1709 C C . CYS A 1 226 ? -1.603 7.062 9.703 1 98.94 226 CYS A C 1
ATOM 1711 O O . CYS A 1 226 ? -1.094 6.059 9.203 1 98.94 226 CYS A O 1
ATOM 1713 N N . LEU A 1 227 ? -1.323 7.559 10.898 1 98.88 227 LEU A N 1
ATOM 1714 C CA . LEU A 1 227 ? -0.446 6.832 11.812 1 98.88 227 LEU A CA 1
ATOM 1715 C C . LEU A 1 227 ? -1.238 5.832 12.648 1 98.88 227 LEU A C 1
ATOM 1717 O O . LEU A 1 227 ? -2.332 6.145 13.125 1 98.88 227 LEU A O 1
ATOM 1721 N N . LEU A 1 228 ? -0.677 4.648 12.82 1 98.81 228 LEU A N 1
ATOM 1722 C CA . LEU A 1 228 ? -1.311 3.572 13.578 1 98.81 228 LEU A CA 1
ATOM 1723 C C . LEU A 1 228 ? -0.311 2.91 14.516 1 98.81 228 LEU A C 1
ATOM 1725 O O . LEU A 1 228 ? 0.899 2.965 14.281 1 98.81 228 LEU A O 1
ATOM 1729 N N . PRO A 1 229 ? -0.834 2.287 15.57 1 98.38 229 PRO A N 1
ATOM 1730 C CA . PRO A 1 229 ? 0.076 1.458 16.375 1 98.38 229 PRO A CA 1
ATOM 1731 C C . PRO A 1 229 ? 0.67 0.301 15.57 1 98.38 229 PRO A C 1
ATOM 1733 O O . PRO A 1 229 ? 0.002 -0.261 14.695 1 98.38 229 PRO A O 1
ATOM 1736 N N . LYS A 1 230 ? 1.87 -0.046 15.953 1 97.19 230 LYS A N 1
ATOM 1737 C CA . LYS A 1 230 ? 2.494 -1.221 15.352 1 97.19 230 LYS A CA 1
ATOM 1738 C C . LYS A 1 230 ? 1.817 -2.506 15.82 1 97.19 230 LYS A C 1
ATOM 1740 O O . LYS A 1 230 ? 1.146 -2.518 16.859 1 97.19 230 LYS A O 1
ATOM 1745 N N . ASP A 1 231 ? 1.947 -3.5 14.969 1 97.19 231 ASP A N 1
ATOM 1746 C CA . ASP A 1 231 ? 1.608 -4.883 15.297 1 97.19 231 ASP A CA 1
ATOM 1747 C C . ASP A 1 231 ? 0.128 -5.02 15.648 1 97.19 231 ASP A C 1
ATOM 1749 O O . ASP A 1 231 ? -0.225 -5.668 16.641 1 97.19 231 ASP A O 1
ATOM 1753 N N . ASP A 1 232 ? -0.643 -4.367 14.922 1 97.62 232 ASP A N 1
ATOM 1754 C CA . ASP A 1 232 ? -2.094 -4.5 14.992 1 97.62 232 ASP A CA 1
ATOM 1755 C C . ASP A 1 232 ? -2.711 -4.566 13.594 1 97.62 232 ASP A C 1
ATOM 1757 O O . ASP A 1 232 ? -3.264 -3.578 13.109 1 97.62 232 ASP A O 1
ATOM 1761 N N . SER A 1 233 ? -2.711 -5.762 13.047 1 97.81 233 SER A N 1
ATOM 1762 C CA . SER A 1 233 ? -3.133 -5.988 11.672 1 97.81 233 SER A CA 1
ATOM 1763 C C . SER A 1 233 ? -4.617 -5.695 11.492 1 97.81 233 SER A C 1
ATOM 1765 O O . SER A 1 233 ? -5.02 -5.09 10.492 1 97.81 233 SER A O 1
ATOM 1767 N N . ASP A 1 234 ? -5.398 -6.098 12.422 1 97.81 234 ASP A N 1
ATOM 1768 C CA . ASP A 1 234 ? -6.844 -5.965 12.258 1 97.81 234 ASP A CA 1
ATOM 1769 C C . ASP A 1 234 ? -7.258 -4.496 12.219 1 97.81 234 ASP A C 1
ATOM 1771 O O . ASP A 1 234 ? -8.086 -4.102 11.391 1 97.81 234 ASP A O 1
ATOM 1775 N N . TRP A 1 235 ? -6.684 -3.705 13.078 1 98.62 235 TRP A N 1
ATOM 1776 C CA . TRP A 1 235 ? -6.977 -2.275 13.086 1 98.62 235 TRP A CA 1
ATOM 1777 C C . TRP A 1 235 ? -6.48 -1.605 11.812 1 98.62 235 TRP A C 1
ATOM 1779 O O . TRP A 1 235 ? -7.219 -0.848 11.18 1 98.62 235 TRP A O 1
ATOM 1789 N N . ARG A 1 236 ? -5.27 -1.908 11.414 1 98.62 236 ARG A N 1
ATOM 1790 C CA . ARG A 1 236 ? -4.719 -1.36 10.18 1 98.62 236 ARG A CA 1
ATOM 1791 C C . ARG A 1 236 ? -5.578 -1.744 8.984 1 98.62 236 ARG A C 1
ATOM 1793 O O . ARG A 1 236 ? -5.836 -0.917 8.102 1 98.62 236 ARG A O 1
ATOM 1800 N N . ASN A 1 237 ? -6.051 -2.979 8.992 1 98.38 237 ASN A N 1
ATOM 1801 C CA . ASN A 1 237 ? -6.852 -3.453 7.867 1 98.38 237 ASN A CA 1
ATOM 1802 C C . ASN A 1 237 ? -8.203 -2.742 7.801 1 98.38 237 ASN A C 1
ATOM 1804 O O . ASN A 1 237 ? -8.703 -2.449 6.711 1 98.38 237 ASN A O 1
ATOM 1808 N N . LEU A 1 238 ? -8.773 -2.516 8.938 1 98.62 238 LEU A N 1
ATOM 1809 C CA . LEU A 1 238 ? -10.039 -1.781 8.945 1 98.62 238 LEU A CA 1
ATOM 1810 C C . LEU A 1 238 ? -9.844 -0.368 8.406 1 98.62 238 LEU A C 1
ATOM 1812 O O . LEU A 1 238 ? -10.633 0.097 7.582 1 98.62 238 LEU A O 1
ATOM 1816 N N . VAL A 1 239 ? -8.828 0.305 8.867 1 98.88 239 VAL A N 1
ATOM 1817 C CA . VAL A 1 239 ? -8.523 1.658 8.414 1 98.88 239 VAL A CA 1
ATOM 1818 C C . VAL A 1 239 ? -8.25 1.653 6.914 1 98.88 239 VAL A C 1
ATOM 1820 O O . VAL A 1 239 ? -8.797 2.467 6.172 1 98.88 239 VAL A O 1
ATOM 1823 N N . ASN A 1 240 ? -7.438 0.691 6.473 1 98.94 240 ASN A N 1
ATOM 1824 C CA . ASN A 1 240 ? -7.113 0.581 5.055 1 98.94 240 ASN A CA 1
ATOM 1825 C C . ASN A 1 240 ? -8.359 0.307 4.211 1 98.94 240 ASN A C 1
ATOM 1827 O O . ASN A 1 240 ? -8.523 0.876 3.133 1 98.94 240 ASN A O 1
ATOM 1831 N N . TYR A 1 241 ? -9.172 -0.587 4.688 1 98.75 241 TYR A N 1
ATOM 1832 C CA . TYR A 1 241 ? -10.398 -0.901 3.967 1 98.75 241 TYR A CA 1
ATOM 1833 C C . TYR A 1 241 ? -11.25 0.348 3.762 1 98.75 241 TYR A C 1
ATOM 1835 O O . TYR A 1 241 ? -11.734 0.6 2.66 1 98.75 241 TYR A O 1
ATOM 1843 N N . SER A 1 242 ? -11.391 1.106 4.801 1 98.81 242 SER A N 1
ATOM 1844 C CA . SER A 1 242 ? -12.18 2.332 4.734 1 98.81 242 SER A CA 1
ATOM 1845 C C . SER A 1 242 ? -11.594 3.318 3.732 1 98.81 242 SER A C 1
ATOM 1847 O O . SER A 1 242 ? -12.312 3.885 2.91 1 98.81 242 SER A O 1
ATOM 1849 N N . LEU A 1 243 ? -10.32 3.537 3.773 1 98.94 243 LEU A N 1
ATOM 1850 C CA . LEU A 1 243 ? -9.656 4.504 2.906 1 98.94 243 LEU A CA 1
ATOM 1851 C C . LEU A 1 243 ? -9.695 4.051 1.451 1 98.94 243 LEU A C 1
ATOM 1853 O O . LEU A 1 243 ? -9.977 4.848 0.555 1 98.94 243 LEU A O 1
ATOM 1857 N N . VAL A 1 244 ? -9.438 2.779 1.219 1 98.81 244 VAL A N 1
ATOM 1858 C CA . VAL A 1 244 ? -9.461 2.256 -0.143 1 98.81 244 VAL A CA 1
ATOM 1859 C C . VAL A 1 244 ? -10.875 2.338 -0.708 1 98.81 244 VAL A C 1
ATOM 1861 O O . VAL A 1 244 ? -11.062 2.686 -1.876 1 98.81 244 VAL A O 1
ATOM 1864 N N . LYS A 1 245 ? -11.82 2.016 0.105 1 98.62 245 LYS A N 1
ATOM 1865 C CA . LYS A 1 245 ? -13.219 2.137 -0.302 1 98.62 245 LYS A CA 1
ATOM 1866 C C . LYS A 1 245 ? -13.555 3.572 -0.701 1 98.62 245 LYS A C 1
ATOM 1868 O O . LYS A 1 245 ? -14.219 3.801 -1.716 1 98.62 245 LYS A O 1
ATOM 1873 N N . TYR A 1 246 ? -13.141 4.492 0.056 1 98.75 246 TYR A N 1
ATOM 1874 C CA . TYR A 1 246 ? -13.32 5.902 -0.284 1 98.75 246 TYR A CA 1
ATOM 1875 C C . TYR A 1 246 ? -12.656 6.227 -1.615 1 98.75 246 TYR A C 1
ATOM 1877 O O . TYR A 1 246 ? -13.266 6.859 -2.482 1 98.75 246 TYR A O 1
ATOM 1885 N N . MET A 1 247 ? -11.414 5.844 -1.818 1 98.75 247 MET A N 1
ATOM 1886 C CA . MET A 1 247 ? -10.664 6.121 -3.043 1 98.75 247 MET A CA 1
ATOM 1887 C C . MET A 1 247 ? -11.367 5.523 -4.258 1 98.75 247 MET A C 1
ATOM 1889 O O . MET A 1 247 ? -11.461 6.164 -5.305 1 98.75 247 MET A O 1
ATOM 1893 N N . GLU A 1 248 ? -11.836 4.316 -4.094 1 98.25 248 GLU A N 1
ATOM 1894 C CA . GLU A 1 248 ? -12.609 3.689 -5.164 1 98.25 248 GLU A CA 1
ATOM 1895 C C . GLU A 1 248 ? -13.844 4.512 -5.508 1 98.25 248 GLU A C 1
ATOM 1897 O O . GLU A 1 248 ? -14.195 4.652 -6.684 1 98.25 248 GLU A O 1
ATOM 1902 N N . GLY A 1 249 ? -14.477 4.961 -4.477 1 98.25 249 GLY A N 1
ATOM 1903 C CA . GLY A 1 249 ? -15.625 5.824 -4.711 1 98.25 249 GLY A CA 1
ATOM 1904 C C . GLY A 1 249 ? -15.281 7.059 -5.523 1 98.25 249 GLY A C 1
ATOM 1905 O O . GLY A 1 249 ? -16.047 7.453 -6.406 1 98.25 249 GLY A O 1
ATOM 1906 N N . VAL A 1 250 ? -14.18 7.633 -5.25 1 98.5 250 VAL A N 1
ATOM 1907 C CA . VAL A 1 250 ? -13.766 8.836 -5.961 1 98.5 250 VAL A CA 1
ATOM 1908 C C . VAL A 1 250 ? -13.492 8.508 -7.426 1 98.5 250 VAL A C 1
ATOM 1910 O O . VAL A 1 250 ? -14.016 9.164 -8.328 1 98.5 250 VAL A O 1
ATOM 1913 N N . ILE A 1 251 ? -12.758 7.449 -7.688 1 97.69 251 ILE A N 1
ATOM 1914 C CA . ILE A 1 251 ? -12.312 7.184 -9.055 1 97.69 251 ILE A CA 1
ATOM 1915 C C . ILE A 1 251 ? -13.477 6.621 -9.867 1 97.69 251 ILE A C 1
ATOM 1917 O O . ILE A 1 251 ? -13.43 6.617 -11.102 1 97.69 251 ILE A O 1
ATOM 1921 N N . SER A 1 252 ? -14.5 6.145 -9.18 1 97 252 SER A N 1
ATOM 1922 C CA . SER A 1 252 ? -15.68 5.645 -9.883 1 97 252 SER A CA 1
ATOM 1923 C C . SER A 1 252 ? -16.797 6.684 -9.906 1 97 252 SER A C 1
ATOM 1925 O O . SER A 1 252 ? -17.938 6.367 -10.219 1 97 252 SER A O 1
ATOM 1927 N N . ASP A 1 253 ? -16.562 7.848 -9.414 1 97 253 ASP A N 1
ATOM 1928 C CA . ASP A 1 253 ? -17.438 9.016 -9.477 1 97 253 ASP A CA 1
ATOM 1929 C C . ASP A 1 253 ? -18.703 8.805 -8.641 1 97 253 ASP A C 1
ATOM 1931 O O . ASP A 1 253 ? -19.781 9.219 -9.039 1 97 253 ASP A O 1
ATOM 1935 N N . GLN A 1 254 ? -18.531 8.094 -7.578 1 96.88 254 GLN A N 1
ATOM 1936 C CA . GLN A 1 254 ? -19.625 8.039 -6.629 1 96.88 254 GLN A CA 1
ATOM 1937 C C .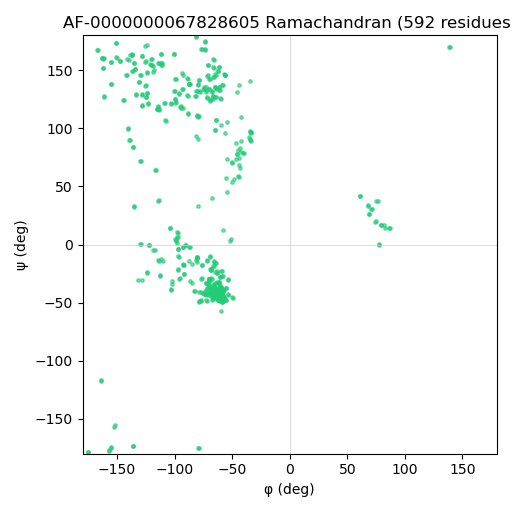 GLN A 1 254 ? -19.844 9.391 -5.957 1 96.88 254 GLN A C 1
ATOM 1939 O O . GLN A 1 254 ? -18.922 9.961 -5.387 1 96.88 254 GLN A O 1
ATOM 1944 N N . THR A 1 255 ? -21.031 9.852 -5.898 1 97.19 255 THR A N 1
ATOM 1945 C CA . THR A 1 255 ? -21.359 11.211 -5.508 1 97.19 255 THR A CA 1
ATOM 1946 C C . THR A 1 255 ? -20.859 11.516 -4.102 1 97.19 255 THR A C 1
ATOM 1948 O O . THR A 1 255 ? -20.188 12.531 -3.887 1 97.19 255 THR A O 1
ATOM 1951 N N . ALA A 1 256 ? -21.125 10.648 -3.182 1 97 256 ALA A N 1
ATOM 1952 C CA . ALA A 1 256 ? -20.766 10.914 -1.789 1 97 256 ALA A CA 1
ATOM 1953 C C . ALA A 1 256 ? -19.25 11.07 -1.632 1 97 256 ALA A C 1
ATOM 1955 O O . ALA A 1 256 ? -18.781 11.961 -0.921 1 97 256 ALA A O 1
ATOM 1956 N N . ALA A 1 257 ? -18.484 10.227 -2.223 1 98.06 257 ALA A N 1
ATOM 1957 C CA . ALA A 1 257 ? -17.031 10.281 -2.139 1 98.06 257 ALA A CA 1
ATOM 1958 C C . ALA A 1 257 ? -16.484 11.523 -2.838 1 98.06 257 ALA A C 1
ATOM 1960 O O . ALA A 1 257 ? -15.617 12.219 -2.305 1 98.06 257 ALA A O 1
ATOM 1961 N N . VAL A 1 258 ? -17 11.836 -3.99 1 97.94 258 VAL A N 1
ATOM 1962 C CA . VAL A 1 258 ? -16.562 12.977 -4.785 1 97.94 258 VAL A CA 1
ATOM 1963 C C . VAL A 1 258 ? -16.875 14.273 -4.035 1 97.94 258 VAL A C 1
ATOM 1965 O O . VAL A 1 258 ? -16.062 15.211 -4.047 1 97.94 258 VAL A O 1
ATOM 1968 N N . GLU A 1 259 ? -17.969 14.312 -3.377 1 98.12 259 GLU A N 1
ATOM 1969 C CA . GLU A 1 259 ? -18.359 15.508 -2.627 1 98.12 259 GLU A CA 1
ATOM 1970 C C . GLU A 1 259 ? -17.375 15.773 -1.486 1 98.12 259 GLU A C 1
ATOM 1972 O O . GLU A 1 259 ? -17.062 16.938 -1.19 1 98.12 259 GLU A O 1
ATOM 1977 N N . ILE A 1 260 ? -16.953 14.75 -0.86 1 98.44 260 ILE A N 1
ATOM 1978 C CA . ILE A 1 260 ? -15.961 14.914 0.192 1 98.44 260 ILE A CA 1
ATOM 1979 C C . ILE A 1 260 ? -14.695 15.555 -0.388 1 98.44 260 ILE A C 1
ATOM 1981 O O . ILE A 1 260 ? -14.18 16.531 0.157 1 98.44 260 ILE A O 1
ATOM 1985 N N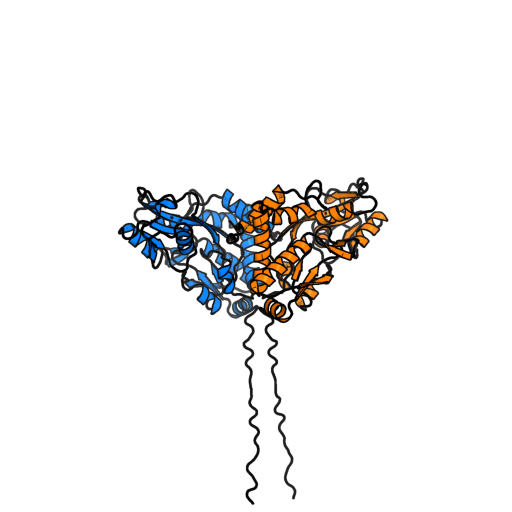 . TYR A 1 261 ? -14.195 15.055 -1.506 1 98.44 261 TYR A N 1
ATOM 1986 C CA . TYR A 1 261 ? -12.992 15.578 -2.137 1 98.44 261 TYR A CA 1
ATOM 1987 C C . TYR A 1 261 ? -13.18 17.031 -2.561 1 98.44 261 TYR A C 1
ATOM 1989 O O . TYR A 1 261 ? -12.344 17.875 -2.258 1 98.44 261 TYR A O 1
ATOM 1997 N N . GLU A 1 262 ? -14.258 17.297 -3.203 1 97.75 262 GLU A N 1
ATOM 1998 C CA . GLU A 1 262 ? -14.477 18.594 -3.832 1 97.75 262 GLU A CA 1
ATOM 1999 C C . GLU A 1 262 ? -14.688 19.688 -2.787 1 97.75 262 GLU A C 1
ATOM 2001 O O . GLU A 1 262 ? -14.344 20.844 -3.01 1 97.75 262 GLU A O 1
ATOM 2006 N N . ARG A 1 263 ? -15.234 19.297 -1.654 1 97.38 263 ARG A N 1
ATOM 2007 C CA . ARG A 1 263 ? -15.406 20.25 -0.567 1 97.38 263 ARG A CA 1
ATOM 2008 C C . ARG A 1 263 ? -14.094 20.953 -0.224 1 97.38 263 ARG A C 1
ATOM 2010 O O . ARG A 1 263 ? -14.078 22.141 0.096 1 97.38 263 ARG A O 1
ATOM 2017 N N . TRP A 1 264 ? -13.062 20.281 -0.415 1 97.31 264 TRP A N 1
ATOM 2018 C CA . TRP A 1 264 ? -11.789 20.797 0.078 1 97.31 264 TRP A CA 1
ATOM 2019 C C . TRP A 1 264 ? -10.875 21.172 -1.078 1 97.31 264 TRP A C 1
ATOM 2021 O O . TRP A 1 264 ? -10.047 22.078 -0.949 1 97.31 264 TRP A O 1
ATOM 2031 N N . PHE A 1 265 ? -11.055 20.531 -2.281 1 96.88 265 PHE A N 1
ATOM 2032 C CA . PHE A 1 265 ? -9.953 20.594 -3.234 1 96.88 265 PHE A CA 1
ATOM 2033 C C . PHE A 1 265 ? -10.453 21.031 -4.605 1 96.88 265 PHE A C 1
ATOM 2035 O O . PHE A 1 265 ? -9.672 21.125 -5.559 1 96.88 265 PHE A O 1
ATOM 2042 N N . ASP A 1 266 ? -11.742 21.266 -4.645 1 95.38 266 ASP A N 1
ATOM 2043 C CA . ASP A 1 266 ? -12.25 21.766 -5.914 1 95.38 266 ASP A CA 1
ATOM 2044 C C . ASP A 1 266 ? -11.531 23.047 -6.332 1 95.38 266 ASP A C 1
ATOM 2046 O O . ASP A 1 266 ? -11.219 23.891 -5.492 1 95.38 266 ASP A O 1
ATOM 2050 N N . GLU A 1 267 ? -11.367 23.234 -7.594 1 90.31 267 GLU A N 1
ATOM 2051 C CA . GLU A 1 267 ? -10.586 24.344 -8.125 1 90.31 267 GLU A CA 1
ATOM 2052 C C . GLU A 1 267 ? -11.242 25.688 -7.824 1 90.31 267 GLU A C 1
ATOM 2054 O O . GLU A 1 267 ? -10.555 26.688 -7.578 1 90.31 267 GLU A O 1
ATOM 2059 N N . GLU A 1 268 ? -12.445 25.781 -7.793 1 90.06 268 GLU A N 1
ATOM 2060 C CA . GLU A 1 268 ? -13.156 27.031 -7.652 1 90.06 268 GLU A CA 1
ATOM 2061 C C . GLU A 1 268 ? -13.688 27.219 -6.23 1 90.06 268 GLU A C 1
ATOM 2063 O O . GLU A 1 268 ? -13.594 28.297 -5.66 1 90.06 268 GLU A O 1
ATOM 2068 N N . THR A 1 269 ? -14.148 26.172 -5.676 1 91.25 269 THR A N 1
ATOM 2069 C CA . THR A 1 269 ? -14.914 26.312 -4.445 1 91.25 269 THR A CA 1
ATOM 2070 C C . THR A 1 269 ? -14.18 25.688 -3.266 1 91.25 269 THR A C 1
ATOM 2072 O O . THR A 1 269 ? -14.531 25.938 -2.107 1 91.25 269 THR A O 1
ATOM 2075 N N . GLY A 1 270 ? -13.195 24.922 -3.527 1 91.94 270 GLY A N 1
ATOM 2076 C CA . GLY A 1 270 ? -12.492 24.219 -2.461 1 91.94 270 GLY A CA 1
ATOM 2077 C C . GLY A 1 270 ? -11.609 25.141 -1.632 1 91.94 270 GLY A C 1
ATOM 2078 O O . GLY A 1 270 ? -11.391 26.297 -1.997 1 91.94 270 GLY A O 1
ATOM 2079 N N . VAL A 1 271 ? -11.125 24.656 -0.513 1 91.62 271 VAL A N 1
ATOM 2080 C CA . VAL A 1 271 ? -10.281 25.406 0.415 1 91.62 271 VAL A CA 1
ATOM 2081 C C . VAL A 1 271 ? -8.867 25.531 -0.152 1 91.62 271 VAL A C 1
ATOM 2083 O O . VAL A 1 271 ? -8.242 26.594 -0.049 1 91.62 271 VAL A O 1
ATOM 2086 N N . ALA A 1 272 ? -8.375 24.5 -0.701 1 92.38 272 ALA A N 1
ATOM 2087 C CA . ALA A 1 272 ? -7.066 24.453 -1.348 1 92.38 272 ALA A CA 1
ATOM 2088 C C . ALA A 1 272 ? -7.113 23.625 -2.621 1 92.38 272 ALA A C 1
ATOM 2090 O O . ALA A 1 272 ? -6.977 22.391 -2.57 1 92.38 272 ALA A O 1
ATOM 2091 N N . PRO A 1 273 ? -7.203 24.234 -3.707 1 92.19 273 PRO A N 1
ATOM 2092 C CA . PRO A 1 273 ? -7.426 23.516 -4.969 1 92.19 273 PRO A CA 1
ATOM 2093 C C . PRO A 1 273 ? -6.344 22.484 -5.258 1 92.19 273 PRO A C 1
ATOM 2095 O O . PRO A 1 273 ? -5.164 22.719 -4.98 1 92.19 273 PRO A O 1
ATOM 2098 N N . TYR A 1 274 ? -6.734 21.359 -5.703 1 94.75 274 TYR A N 1
ATOM 2099 C CA . TYR A 1 274 ? -5.941 20.219 -6.141 1 94.75 274 TYR A CA 1
ATOM 2100 C C . TYR A 1 274 ? -6.602 19.516 -7.32 1 94.75 274 TYR A C 1
ATOM 2102 O O . TYR A 1 274 ? -7.77 19.125 -7.246 1 94.75 274 TYR A O 1
ATOM 2110 N N . PRO A 1 275 ? -5.879 19.359 -8.453 1 94.94 275 PRO A N 1
ATOM 2111 C CA . PRO A 1 275 ? -6.527 18.891 -9.68 1 94.94 275 PRO A CA 1
ATOM 2112 C C . PRO A 1 275 ? -7.133 17.484 -9.523 1 94.94 275 PRO A C 1
ATOM 2114 O O . PRO A 1 275 ? -6.469 16.578 -9.023 1 94.94 275 PRO A O 1
ATOM 2117 N N . ARG A 1 276 ? -8.305 17.328 -10.008 1 96.81 276 ARG A N 1
ATOM 2118 C CA . ARG A 1 276 ? -9.039 16.078 -9.922 1 96.81 276 ARG A CA 1
ATOM 2119 C C . ARG A 1 276 ? -8.312 14.961 -10.656 1 96.81 276 ARG A C 1
ATOM 2121 O O . ARG A 1 276 ? -8.273 13.82 -10.188 1 96.81 276 ARG A O 1
ATOM 2128 N N . GLU A 1 277 ? -7.793 15.242 -11.789 1 96.88 277 GLU A N 1
ATOM 2129 C CA . GLU A 1 277 ? -7.086 14.234 -12.578 1 96.88 277 GLU A CA 1
ATOM 2130 C C . GLU A 1 277 ? -5.895 13.672 -11.812 1 96.88 277 GLU A C 1
ATOM 2132 O O . GLU A 1 277 ? -5.641 12.469 -11.844 1 96.88 277 GLU A O 1
ATOM 2137 N N . THR A 1 278 ? -5.227 14.539 -11.086 1 96.38 278 THR A N 1
ATOM 2138 C CA . THR A 1 278 ? -4.047 14.148 -10.328 1 96.38 278 THR A CA 1
ATOM 2139 C C . THR A 1 278 ? -4.422 13.188 -9.203 1 96.38 278 THR A C 1
ATOM 2141 O O . THR A 1 278 ? -3.791 12.141 -9.031 1 96.38 278 THR A O 1
ATOM 2144 N N . ILE A 1 279 ? -5.469 13.523 -8.5 1 98.06 279 ILE A N 1
ATOM 2145 C CA . ILE A 1 279 ? -5.852 12.672 -7.379 1 98.06 279 ILE A CA 1
ATOM 2146 C C . ILE A 1 279 ? -6.457 11.367 -7.902 1 98.06 279 ILE A C 1
ATOM 2148 O O . ILE A 1 279 ? -6.289 10.312 -7.293 1 98.06 279 ILE A O 1
ATOM 2152 N N . ASN A 1 280 ? -7.145 11.383 -9.023 1 98.31 280 ASN A N 1
ATOM 2153 C CA . ASN A 1 280 ? -7.672 10.164 -9.625 1 98.31 280 ASN A CA 1
ATOM 2154 C C . ASN A 1 280 ? -6.559 9.188 -9.992 1 98.31 280 ASN A C 1
ATOM 2156 O O . ASN A 1 280 ? -6.652 7.992 -9.719 1 98.31 280 ASN A O 1
ATOM 2160 N N . ASP A 1 281 ? -5.582 9.75 -10.625 1 97.94 281 ASP A N 1
ATOM 2161 C CA . ASP A 1 281 ? -4.445 8.914 -11.008 1 97.94 281 ASP A CA 1
ATOM 2162 C C . ASP A 1 281 ? -3.766 8.312 -9.781 1 97.94 281 ASP A C 1
ATOM 2164 O O . ASP A 1 281 ? -3.402 7.137 -9.773 1 97.94 281 ASP A O 1
ATOM 2168 N N . TYR A 1 282 ? -3.602 9.125 -8.781 1 98.44 282 TYR A N 1
ATOM 2169 C CA . TYR A 1 282 ? -2.975 8.68 -7.543 1 98.44 282 TYR A CA 1
ATOM 2170 C C . TYR A 1 282 ? -3.785 7.57 -6.887 1 98.44 282 TYR A C 1
ATOM 2172 O O . TYR A 1 282 ? -3.234 6.535 -6.504 1 98.44 282 TYR A O 1
ATOM 2180 N N . TYR A 1 283 ? -5.078 7.777 -6.773 1 98.75 283 TYR A N 1
ATOM 2181 C CA . TYR A 1 283 ? -5.969 6.797 -6.16 1 98.75 283 TYR A CA 1
ATOM 2182 C C . TYR A 1 283 ? -6.043 5.527 -7 1 98.75 283 TYR A C 1
ATOM 2184 O O . TYR A 1 283 ? -6.086 4.418 -6.457 1 98.75 283 TYR A O 1
ATOM 2192 N N . GLN A 1 284 ? -6.02 5.672 -8.281 1 98.12 284 GLN A N 1
ATOM 2193 C CA . GLN A 1 284 ? -6.047 4.496 -9.148 1 98.12 284 GLN A CA 1
ATOM 2194 C C . GLN A 1 284 ? -4.828 3.609 -8.906 1 98.12 284 GLN A C 1
ATOM 2196 O O . GLN A 1 284 ? -4.949 2.385 -8.82 1 98.12 284 GLN A O 1
ATOM 2201 N N . GLY A 1 285 ? -3.672 4.238 -8.852 1 97.75 285 GLY A N 1
ATOM 2202 C CA . GLY A 1 285 ? -2.457 3.488 -8.578 1 97.75 285 GLY A CA 1
ATOM 2203 C C . GLY A 1 285 ? -2.523 2.693 -7.289 1 97.75 285 GLY A C 1
ATOM 2204 O O . GLY A 1 285 ? -2.047 1.559 -7.23 1 97.75 285 GLY A O 1
ATOM 2205 N N . ILE A 1 286 ? -3.139 3.238 -6.305 1 98.38 286 ILE A N 1
ATOM 2206 C CA . ILE A 1 286 ? -3.252 2.586 -5.004 1 98.38 286 ILE A CA 1
ATOM 2207 C C . ILE A 1 286 ? -4.312 1.491 -5.066 1 98.38 286 ILE A C 1
ATOM 2209 O O . ILE A 1 286 ? -4.059 0.349 -4.676 1 98.38 286 ILE A O 1
ATOM 2213 N N . VAL A 1 287 ? -5.453 1.799 -5.594 1 98 287 VAL A N 1
ATOM 2214 C CA . VAL A 1 287 ? -6.594 0.893 -5.625 1 98 287 VAL A CA 1
ATOM 2215 C C . VAL A 1 287 ? -6.238 -0.363 -6.418 1 98 287 VAL A C 1
ATOM 2217 O O . VAL A 1 287 ? -6.676 -1.465 -6.074 1 98 287 VAL A O 1
ATOM 2220 N N . ASP A 1 288 ? -5.387 -0.218 -7.43 1 97 288 ASP A N 1
ATOM 2221 C CA . ASP A 1 288 ? -5.004 -1.335 -8.289 1 97 288 ASP A CA 1
ATOM 2222 C C . ASP A 1 288 ? -4.215 -2.385 -7.504 1 97 288 ASP A C 1
ATOM 2224 O O . ASP A 1 288 ? -4.059 -3.518 -7.961 1 97 288 ASP A O 1
ATOM 2228 N N . SER A 1 289 ? -3.762 -2.029 -6.344 1 97.56 289 SER A N 1
ATOM 2229 C CA . SER A 1 289 ? -2.922 -2.947 -5.582 1 97.56 289 SER A CA 1
ATOM 2230 C C . SER A 1 289 ? -3.736 -3.709 -4.543 1 97.56 289 SER A C 1
ATOM 2232 O O . SER A 1 289 ? -3.18 -4.453 -3.732 1 97.56 289 SER A O 1
ATOM 2234 N N . PHE A 1 290 ? -5.043 -3.521 -4.59 1 97.81 290 PHE A N 1
ATOM 2235 C CA . PHE A 1 290 ? -5.957 -4.191 -3.674 1 97.81 290 PHE A CA 1
ATOM 2236 C C . PHE A 1 290 ? -7.078 -4.883 -4.441 1 97.81 290 PHE A C 1
ATOM 2238 O O . PHE A 1 290 ? -7.258 -4.645 -5.637 1 97.81 290 PHE A O 1
ATOM 2245 N N . GLU A 1 291 ? -7.727 -5.801 -3.732 1 96.94 291 GLU A N 1
ATOM 2246 C CA . GLU A 1 291 ? -8.984 -6.324 -4.254 1 96.94 291 GLU A CA 1
ATOM 2247 C C . GLU A 1 291 ? -10.047 -5.227 -4.34 1 96.94 291 GLU A C 1
ATOM 2249 O O . GLU A 1 291 ? -10.219 -4.449 -3.402 1 96.94 291 GLU A O 1
ATOM 2254 N N . TRP A 1 292 ? -10.711 -5.203 -5.445 1 93.94 292 TRP A N 1
ATOM 2255 C CA . TRP A 1 292 ? -11.781 -4.23 -5.625 1 93.94 292 TRP A CA 1
ATOM 2256 C C . TRP A 1 292 ? -12.891 -4.438 -4.598 1 93.94 292 TRP A C 1
ATOM 2258 O O . TRP A 1 292 ? -13.297 -5.574 -4.336 1 93.94 292 TRP A O 1
ATOM 2268 N N . ILE A 1 293 ? -13.328 -3.389 -3.967 1 95 293 ILE A N 1
ATOM 2269 C CA . ILE A 1 293 ? -14.43 -3.395 -3.01 1 95 293 ILE A CA 1
ATOM 2270 C C . ILE A 1 293 ? -15.734 -3.029 -3.721 1 95 293 ILE A C 1
ATOM 2272 O O . ILE A 1 293 ? -15.836 -1.965 -4.336 1 95 293 ILE A O 1
ATOM 2276 N N . PRO A 1 294 ? -16.688 -3.885 -3.729 1 88.25 294 PRO A N 1
ATOM 2277 C CA . PRO A 1 294 ? -17.969 -3.543 -4.359 1 88.25 294 PRO A CA 1
ATOM 2278 C C . PRO A 1 294 ? -18.688 -2.398 -3.65 1 88.25 294 PRO A C 1
ATOM 2280 O O . PRO A 1 294 ? -19.016 -2.512 -2.467 1 88.25 294 PRO A O 1
ATOM 2283 N N . ILE A 1 295 ? -18.766 -1.232 -4.145 1 77.81 295 ILE A N 1
ATOM 2284 C CA . ILE A 1 295 ? -19.344 -0.073 -3.479 1 77.81 295 ILE A CA 1
ATOM 2285 C C . ILE A 1 295 ? -20.75 0.195 -4.035 1 77.81 295 ILE A C 1
ATOM 2287 O O . ILE A 1 295 ? -21.5 1.002 -3.484 1 77.81 295 ILE A O 1
ATOM 2291 N N . VAL A 1 296 ? -21.062 -0.126 -5.441 1 59.19 296 VAL A N 1
ATOM 2292 C CA . VAL A 1 296 ? -22.344 0.26 -6.035 1 59.19 296 VAL A CA 1
ATOM 2293 C C . VAL A 1 296 ? -23.484 -0.494 -5.348 1 59.19 296 VAL A C 1
ATOM 2295 O O . VAL A 1 296 ? -23.391 -1.707 -5.137 1 59.19 296 VAL A O 1
ATOM 2298 N N . SER A 1 297 ? -24.141 0.147 -4.426 1 45.34 297 SER A N 1
ATOM 2299 C CA . SER A 1 297 ? -25.5 -0.363 -4.246 1 45.34 297 SER A CA 1
ATOM 2300 C C . SER A 1 297 ? -26.234 -0.458 -5.582 1 45.34 297 SER A C 1
ATOM 2302 O O . SER A 1 297 ? -26.438 0.552 -6.258 1 45.34 297 SER A O 1
ATOM 2304 N N . TYR A 1 298 ? -25.859 -1.321 -6.371 1 32.62 298 TYR A N 1
ATOM 2305 C CA . TYR A 1 298 ? -26.844 -1.481 -7.434 1 32.62 298 TYR A CA 1
ATOM 2306 C C . TYR A 1 298 ? -28.219 -1.736 -6.855 1 32.62 298 TYR A C 1
ATOM 2308 O O . TYR A 1 298 ? -28.359 -2.338 -5.789 1 32.62 298 TYR A O 1
ATOM 2316 N N . MET B 1 1 ? 2.248 -39.625 70.875 1 24.53 1 MET B N 1
ATOM 2317 C CA . MET B 1 1 ? 3.064 -39.812 69.688 1 24.53 1 MET B CA 1
ATOM 2318 C C . MET B 1 1 ? 2.314 -39.344 68.438 1 24.53 1 MET B C 1
ATOM 2320 O O . MET B 1 1 ? 2.76 -39.594 67.312 1 24.53 1 MET B O 1
ATOM 2324 N N . LYS B 1 2 ? 1.047 -39 68.625 1 23.62 2 LYS B N 1
ATOM 2325 C CA . LYS B 1 2 ? 0.063 -38.969 67.562 1 23.62 2 LYS B CA 1
ATOM 2326 C C . LYS B 1 2 ? 0.221 -37.688 66.75 1 23.62 2 LYS B C 1
ATOM 2328 O O . LYS B 1 2 ? -0.427 -36.656 67 1 23.62 2 LYS B O 1
ATOM 2333 N N . LYS B 1 3 ? 1.595 -37.188 66.625 1 30.91 3 LYS B N 1
ATOM 2334 C CA . LYS B 1 3 ? 1.866 -35.906 65.938 1 30.91 3 LYS B CA 1
ATOM 2335 C C . LYS B 1 3 ? 1.256 -35.906 64.5 1 30.91 3 LYS B C 1
ATOM 2337 O O . LYS B 1 3 ? 1.373 -36.906 63.781 1 30.91 3 LYS B O 1
ATOM 2342 N N . PHE B 1 4 ? 0.157 -35.188 64.312 1 30.17 4 PHE B N 1
ATOM 2343 C CA . PHE B 1 4 ? -0.648 -34.781 63.156 1 30.17 4 PHE B CA 1
ATOM 2344 C C . PHE B 1 4 ? 0.231 -34.531 61.938 1 30.17 4 PHE B C 1
ATOM 2346 O O . PHE B 1 4 ? 1.407 -34.188 62.094 1 30.17 4 PHE B O 1
ATOM 2353 N N . ALA B 1 5 ? -0.291 -34.969 60.75 1 30.28 5 ALA B N 1
ATOM 2354 C CA . ALA B 1 5 ? -0.185 -35.062 59.281 1 30.28 5 ALA B CA 1
ATOM 2355 C C . ALA B 1 5 ? 0.221 -33.75 58.688 1 30.28 5 ALA B C 1
ATOM 2357 O O . ALA B 1 5 ? -0.113 -32.688 59.219 1 30.28 5 ALA B O 1
ATOM 2358 N N . CYS B 1 6 ? 1.153 -33.812 57.719 1 29.98 6 CYS B N 1
ATOM 2359 C CA . CYS B 1 6 ? 1.983 -33.156 56.688 1 29.98 6 CYS B CA 1
ATOM 2360 C C . CYS B 1 6 ? 1.128 -32.375 55.719 1 29.98 6 CYS B C 1
ATOM 2362 O O . CYS B 1 6 ? 0.549 -32.938 54.781 1 29.98 6 CYS B O 1
ATOM 2364 N N . LEU B 1 7 ? 0.139 -31.578 56.156 1 30.69 7 LEU B N 1
ATOM 2365 C CA . LEU B 1 7 ? -0.607 -30.906 55.094 1 30.69 7 LEU B CA 1
ATOM 2366 C C . LEU B 1 7 ? 0.33 -30.109 54.188 1 30.69 7 LEU B C 1
ATOM 2368 O O . LEU B 1 7 ? 0.873 -29.078 54.594 1 30.69 7 LEU B O 1
ATOM 2372 N N . ALA B 1 8 ? 1.341 -30.75 53.562 1 31.52 8 ALA B N 1
ATOM 2373 C CA . ALA B 1 8 ? 2.121 -30 52.562 1 31.52 8 ALA B CA 1
ATOM 2374 C C . ALA B 1 8 ? 1.216 -29.391 51.5 1 31.52 8 ALA B C 1
ATOM 2376 O O . ALA B 1 8 ? 0.572 -30.109 50.75 1 31.52 8 ALA B O 1
ATOM 2377 N N . LEU B 1 9 ? 0.469 -28.312 51.844 1 32.62 9 LEU B N 1
ATOM 2378 C CA . LEU B 1 9 ? -0.232 -27.5 50.844 1 32.62 9 LEU B CA 1
ATOM 2379 C C . LEU B 1 9 ? 0.645 -27.266 49.625 1 32.62 9 LEU B C 1
ATOM 2381 O O . LEU B 1 9 ? 1.793 -26.828 49.75 1 32.62 9 LEU B O 1
ATOM 2385 N N . SER B 1 10 ? 0.292 -27.922 48.438 1 32.84 10 SER B N 1
ATOM 2386 C CA . SER B 1 10 ? 0.61 -27.844 47.031 1 32.84 10 SER B CA 1
ATOM 2387 C C . SER B 1 10 ? 0.648 -26.406 46.531 1 32.84 10 SER B C 1
ATOM 2389 O O . SER B 1 10 ? -0.344 -25.688 46.625 1 32.84 10 SER B O 1
ATOM 2391 N N . VAL B 1 11 ? 1.753 -25.734 46.719 1 36.31 11 VAL B N 1
ATOM 2392 C CA . VAL B 1 11 ? 2.076 -24.516 46 1 36.31 11 VAL B CA 1
ATOM 2393 C C . VAL B 1 11 ? 1.799 -24.719 44.5 1 36.31 11 VAL B C 1
ATOM 2395 O O . VAL B 1 11 ? 2.486 -25.484 43.844 1 36.31 11 VAL B O 1
ATOM 2398 N N . LEU B 1 12 ? 0.499 -24.75 44.094 1 33.56 12 LEU B N 1
ATOM 2399 C CA . LEU B 1 12 ? 0.134 -24.625 42.688 1 33.56 12 LEU B CA 1
ATOM 2400 C C . LEU B 1 12 ? 0.904 -23.484 42.031 1 33.56 12 LEU B C 1
ATOM 2402 O O . LEU B 1 12 ? 0.738 -22.328 42.406 1 33.56 12 LEU B O 1
ATOM 2406 N N . LEU B 1 13 ? 2.178 -23.703 41.688 1 34.69 13 LEU B N 1
ATOM 2407 C CA . LEU B 1 13 ? 2.926 -22.922 40.719 1 34.69 13 LEU B CA 1
ATOM 2408 C C . LEU B 1 13 ? 2.09 -22.656 39.469 1 34.69 13 LEU B C 1
ATOM 2410 O O . LEU B 1 13 ? 1.899 -23.547 38.625 1 34.69 13 LEU B O 1
ATOM 2414 N N . SER B 1 14 ? 0.98 -22.062 39.594 1 36.19 14 SER B N 1
ATOM 2415 C CA . SER B 1 14 ? 0.374 -21.562 38.375 1 36.19 14 SER B CA 1
ATOM 2416 C C . SER B 1 14 ? 1.382 -20.781 37.531 1 36.19 14 SER B C 1
ATOM 2418 O O . SER B 1 14 ? 1.642 -19.609 37.781 1 36.19 14 SER B O 1
ATOM 2420 N N . GLY B 1 15 ? 2.52 -21.375 37.156 1 36.81 15 GLY B N 1
ATOM 2421 C CA . GLY B 1 15 ? 3.23 -20.766 36.031 1 36.81 15 GLY B CA 1
ATOM 2422 C C . GLY B 1 15 ? 2.32 -20.375 34.906 1 36.81 15 GLY B C 1
ATOM 2423 O O . GLY B 1 15 ? 1.866 -21.234 34.125 1 36.81 15 GLY B O 1
ATOM 2424 N N . ALA B 1 16 ? 1.504 -19.438 35.062 1 35.12 16 ALA B N 1
ATOM 2425 C CA . ALA B 1 16 ? 0.948 -18.812 33.875 1 35.12 16 ALA B CA 1
ATOM 2426 C C . ALA B 1 16 ? 2.029 -18.594 32.812 1 35.12 16 ALA B C 1
ATOM 2428 O O . ALA B 1 16 ? 2.877 -17.719 32.969 1 35.12 16 ALA B O 1
ATOM 2429 N N . ALA B 1 17 ? 2.422 -19.531 32.062 1 35 17 ALA B N 1
ATOM 2430 C CA . ALA B 1 17 ? 3.1 -19.359 30.797 1 35 17 ALA B CA 1
ATOM 2431 C C . ALA B 1 17 ? 2.479 -18.219 30 1 35 17 ALA B C 1
ATOM 2433 O O . ALA B 1 17 ? 1.35 -18.328 29.516 1 35 17 ALA B O 1
ATOM 2434 N N . SER B 1 18 ? 2.781 -17.016 30.297 1 36.16 18 SER B N 1
ATOM 2435 C CA . SER B 1 18 ? 2.527 -16 29.281 1 36.16 18 SER B CA 1
ATOM 2436 C C . SER B 1 18 ? 2.746 -16.562 27.875 1 36.16 18 SER B C 1
ATOM 2438 O O . SER B 1 18 ? 3.818 -17.094 27.562 1 36.16 18 SER B O 1
ATOM 2440 N N . LEU B 1 19 ? 1.801 -17.109 27.281 1 36.84 19 LEU B N 1
ATOM 2441 C CA . LEU B 1 19 ? 1.989 -17.297 25.859 1 36.84 19 LEU B CA 1
ATOM 2442 C C . LEU B 1 19 ? 2.812 -16.156 25.266 1 36.84 19 LEU B C 1
ATOM 2444 O O . LEU B 1 19 ? 2.488 -14.992 25.453 1 36.84 19 LEU B O 1
ATOM 2448 N N . PRO B 1 20 ? 4.129 -16.25 25.078 1 39.06 20 PRO B N 1
ATOM 2449 C CA . PRO B 1 20 ? 4.906 -15.203 24.438 1 39.06 20 PRO B CA 1
ATOM 2450 C C . PRO B 1 20 ? 4.129 -14.492 23.328 1 39.06 20 PRO B C 1
ATOM 2452 O O . PRO B 1 20 ? 3.395 -15.141 22.578 1 39.06 20 PRO B O 1
ATOM 2455 N N . SER B 1 21 ? 3.525 -13.422 23.516 1 42.09 21 SER B N 1
ATOM 2456 C CA . SER B 1 21 ? 3.02 -12.594 22.422 1 42.09 21 SER B CA 1
ATOM 2457 C C . SER B 1 21 ? 3.945 -12.648 21.203 1 42.09 21 SER B C 1
ATOM 2459 O O . SER B 1 21 ? 5.137 -12.352 21.312 1 42.09 21 SER B O 1
ATOM 2461 N N . TRP B 1 22 ? 3.789 -13.531 20.25 1 43.66 22 TRP B N 1
ATOM 2462 C CA . TRP B 1 22 ? 4.484 -13.797 18.984 1 43.66 22 TRP B CA 1
ATOM 2463 C C . TRP B 1 22 ? 4.605 -12.531 18.156 1 43.66 22 TRP B C 1
ATOM 2465 O O . TRP B 1 22 ? 4.973 -12.586 16.984 1 43.66 22 TRP B O 1
ATOM 2475 N N . ALA B 1 23 ? 4.18 -11.258 18.641 1 48.22 23 ALA B N 1
ATOM 2476 C CA . ALA B 1 23 ? 4.336 -10.055 17.812 1 48.22 23 ALA B CA 1
ATOM 2477 C C . ALA B 1 23 ? 5.797 -9.633 17.734 1 48.22 23 ALA B C 1
ATOM 2479 O O . ALA B 1 23 ? 6.496 -9.578 18.75 1 48.22 23 ALA B O 1
ATOM 2480 N N . GLY B 1 24 ? 6.273 -9.344 16.516 1 61.5 24 GLY B N 1
ATOM 2481 C CA . GLY B 1 24 ? 7.609 -8.828 16.25 1 61.5 24 GLY B CA 1
ATOM 2482 C C . GLY B 1 24 ? 8.688 -9.891 16.375 1 61.5 24 GLY B C 1
ATOM 2483 O O . GLY B 1 24 ? 9.844 -9.578 16.656 1 61.5 24 GLY B O 1
ATOM 2484 N N . GLU B 1 25 ? 8.203 -11.148 15.859 1 85.62 25 GLU B N 1
ATOM 2485 C CA . GLU B 1 25 ? 9.07 -12.25 16.281 1 85.62 25 GLU B CA 1
ATOM 2486 C C . GLU B 1 25 ? 9.828 -12.836 15.094 1 85.62 25 GLU B C 1
ATOM 2488 O O . GLU B 1 25 ? 10.867 -13.469 15.266 1 85.62 25 GLU B O 1
ATOM 2493 N N . VAL B 1 26 ? 9.414 -12.461 13.898 1 97.31 26 VAL B N 1
ATOM 2494 C CA . VAL B 1 26 ? 10.008 -13.156 12.766 1 97.31 26 VAL B CA 1
ATOM 2495 C C . VAL B 1 26 ? 11.469 -12.75 12.602 1 97.31 26 VAL B C 1
ATOM 2497 O O . VAL B 1 26 ? 12.352 -13.602 12.477 1 97.31 26 VAL B O 1
ATOM 2500 N N . LEU B 1 27 ? 11.711 -11.469 12.734 1 97.12 27 LEU B N 1
ATOM 2501 C CA . LEU B 1 27 ? 13.078 -10.984 12.555 1 97.12 27 LEU B CA 1
ATOM 2502 C C . LEU B 1 27 ? 13.992 -11.5 13.664 1 97.12 27 LEU B C 1
ATOM 2504 O O . LEU B 1 27 ? 15.156 -11.805 13.414 1 97.12 27 LEU B O 1
ATOM 2508 N N . ASP B 1 28 ? 13.453 -11.539 14.844 1 95.88 28 ASP B N 1
ATOM 2509 C CA . ASP B 1 28 ? 14.227 -12.086 15.953 1 95.88 28 ASP B CA 1
ATOM 2510 C C . ASP B 1 28 ? 14.609 -13.539 15.688 1 95.88 28 ASP B C 1
ATOM 2512 O O . ASP B 1 28 ? 15.75 -13.938 15.922 1 95.88 28 ASP B O 1
ATOM 2516 N N . ARG B 1 29 ? 13.656 -14.289 15.242 1 97.19 29 ARG B N 1
ATOM 2517 C CA . ARG B 1 29 ? 13.922 -15.688 14.93 1 97.19 29 ARG B CA 1
ATOM 2518 C C . ARG B 1 29 ? 14.953 -15.812 13.805 1 97.19 29 ARG B C 1
ATOM 2520 O O . ARG B 1 29 ? 15.859 -16.641 13.875 1 97.19 29 ARG B O 1
ATOM 2527 N N . ILE B 1 30 ? 14.812 -15.008 12.789 1 98.31 30 ILE B N 1
ATOM 2528 C CA . ILE B 1 30 ? 15.75 -15.023 11.672 1 98.31 30 ILE B CA 1
ATOM 2529 C C . ILE B 1 30 ? 17.141 -14.648 12.164 1 98.31 30 ILE B C 1
ATOM 2531 O O . ILE B 1 30 ? 18.141 -15.242 11.742 1 98.31 30 ILE B O 1
ATOM 2535 N N . GLU B 1 31 ? 17.172 -13.656 13.039 1 97.12 31 GLU B N 1
ATOM 2536 C CA . GLU B 1 31 ? 18.469 -13.266 13.602 1 97.12 31 GLU B CA 1
ATOM 2537 C C . GLU B 1 31 ? 19.125 -14.422 14.352 1 97.12 31 GLU B C 1
ATOM 2539 O O . GLU B 1 31 ? 20.328 -14.625 14.242 1 97.12 31 GLU B O 1
ATOM 2544 N N . GLN B 1 32 ? 18.375 -15.18 14.977 1 96.94 32 GLN B N 1
ATOM 2545 C CA . GLN B 1 32 ? 18.891 -16.281 15.781 1 96.94 32 GLN B CA 1
ATOM 2546 C C . GLN B 1 32 ? 19.281 -17.469 14.898 1 96.94 32 GLN B C 1
ATOM 2548 O O . GLN B 1 32 ? 20.328 -18.094 15.125 1 96.94 32 GLN B O 1
ATOM 2553 N N . THR B 1 33 ? 18.516 -17.766 13.938 1 97.69 33 THR B N 1
ATOM 2554 C CA . THR B 1 33 ? 18.688 -19 13.188 1 97.69 33 THR B CA 1
ATOM 2555 C C . THR B 1 33 ? 19.516 -18.766 11.93 1 97.69 33 THR B C 1
ATOM 2557 O O . THR B 1 33 ? 20.078 -19.703 11.367 1 97.69 33 THR B O 1
ATOM 2560 N N . GLY B 1 34 ? 19.422 -17.547 11.422 1 98.31 34 GLY B N 1
ATOM 2561 C CA . GLY B 1 34 ? 20.078 -17.234 10.164 1 98.31 34 GLY B CA 1
ATOM 2562 C C . GLY B 1 34 ? 19.312 -17.719 8.945 1 98.31 34 GLY B C 1
ATOM 2563 O O . GLY B 1 34 ? 19.891 -17.875 7.871 1 98.31 34 GLY B O 1
ATOM 2564 N N . VAL B 1 35 ? 17.984 -18.031 9.172 1 98.75 35 VAL B N 1
ATOM 2565 C CA . VAL B 1 35 ? 17.234 -18.672 8.094 1 98.75 35 VAL B CA 1
ATOM 2566 C C . VAL B 1 35 ? 15.883 -17.984 7.93 1 98.75 35 VAL B C 1
ATOM 2568 O O . VAL B 1 35 ? 15.203 -17.703 8.914 1 98.75 35 VAL B O 1
ATOM 2571 N N . ILE B 1 36 ? 15.586 -17.609 6.738 1 98.88 36 ILE B N 1
ATOM 2572 C CA . ILE B 1 36 ? 14.211 -17.297 6.371 1 98.88 36 ILE B CA 1
ATOM 2573 C C . ILE B 1 36 ? 13.523 -18.531 5.789 1 98.88 36 ILE B C 1
ATOM 2575 O O . ILE B 1 36 ? 13.969 -19.062 4.77 1 98.88 36 ILE B O 1
ATOM 2579 N N . ASN B 1 37 ? 12.5 -19.016 6.422 1 98.88 37 ASN B N 1
ATOM 2580 C CA . ASN B 1 37 ? 11.656 -20.047 5.824 1 98.88 37 ASN B CA 1
ATOM 2581 C C . ASN B 1 37 ? 10.648 -19.438 4.848 1 98.88 37 ASN B C 1
ATOM 2583 O O . ASN B 1 37 ? 9.703 -18.766 5.262 1 98.88 37 ASN B O 1
ATOM 2587 N N . ALA B 1 38 ? 10.859 -19.734 3.605 1 98.88 38 ALA B N 1
ATOM 2588 C CA . ALA B 1 38 ? 10.086 -19.094 2.551 1 98.88 38 ALA B CA 1
ATOM 2589 C C . ALA B 1 38 ? 9.195 -20.094 1.824 1 98.88 38 ALA B C 1
ATOM 2591 O O . ALA B 1 38 ? 9.695 -21.031 1.189 1 98.88 38 ALA B O 1
ATOM 2592 N N . GLY B 1 39 ? 7.906 -19.859 1.951 1 98.81 39 GLY B N 1
ATOM 2593 C CA . GLY B 1 39 ? 6.965 -20.641 1.175 1 98.81 39 GLY B CA 1
ATOM 2594 C C . GLY B 1 39 ? 6.848 -20.188 -0.266 1 98.81 39 GLY B C 1
ATOM 2595 O O . GLY B 1 39 ? 6.859 -18.984 -0.543 1 98.81 39 GLY B O 1
ATOM 2596 N N . THR B 1 40 ? 6.727 -21.141 -1.14 1 98.25 40 THR B N 1
ATOM 2597 C CA . THR B 1 40 ? 6.512 -20.844 -2.553 1 98.25 40 THR B CA 1
ATOM 2598 C C . THR B 1 40 ? 5.863 -22.031 -3.256 1 98.25 40 THR B C 1
ATOM 2600 O O . THR B 1 40 ? 5.43 -22.984 -2.605 1 98.25 40 THR B O 1
ATOM 2603 N N . ARG B 1 41 ? 5.672 -21.844 -4.602 1 96.06 41 ARG B N 1
ATOM 2604 C CA . ARG B 1 41 ? 4.918 -22.828 -5.367 1 96.06 41 ARG B CA 1
ATOM 2605 C C . ARG B 1 41 ? 5.824 -23.594 -6.328 1 96.06 41 ARG B C 1
ATOM 2607 O O . ARG B 1 41 ? 6.836 -23.062 -6.785 1 96.06 41 ARG B O 1
ATOM 2614 N N . LYS B 1 42 ? 5.383 -24.797 -6.645 1 93.94 42 LYS B N 1
ATOM 2615 C CA . LYS B 1 42 ? 6.145 -25.562 -7.617 1 93.94 42 LYS B CA 1
ATOM 2616 C C . LYS B 1 42 ? 5.555 -25.422 -9.016 1 93.94 42 LYS B C 1
ATOM 2618 O O . LYS B 1 42 ? 6.188 -25.797 -10.008 1 93.94 42 LYS B O 1
ATOM 2623 N N . ASP B 1 43 ? 4.395 -24.828 -9.078 1 89.25 43 ASP B N 1
ATOM 2624 C CA . ASP B 1 43 ? 3.676 -24.922 -10.344 1 89.25 43 ASP B CA 1
ATOM 2625 C C . ASP B 1 43 ? 3.096 -23.562 -10.75 1 89.25 43 ASP B C 1
ATOM 2627 O O . ASP B 1 43 ? 2.021 -23.5 -11.352 1 89.25 43 ASP B O 1
ATOM 2631 N N . ALA B 1 44 ? 3.734 -22.5 -10.422 1 94.19 44 ALA B N 1
ATOM 2632 C CA . ALA B 1 44 ? 3.244 -21.172 -10.758 1 94.19 44 ALA B CA 1
ATOM 2633 C C . ALA B 1 44 ? 4.203 -20.453 -11.711 1 94.19 44 ALA B C 1
ATOM 2635 O O . ALA B 1 44 ? 4.723 -19.391 -11.391 1 94.19 44 ALA B O 1
ATOM 2636 N N . VAL B 1 45 ? 4.32 -21.047 -12.906 1 94.75 45 VAL B N 1
ATOM 2637 C CA . VAL B 1 45 ? 5.156 -20.422 -13.922 1 94.75 45 VAL B CA 1
ATOM 2638 C C . VAL B 1 45 ? 4.531 -19.109 -14.367 1 94.75 45 VAL B C 1
ATOM 2640 O O . VAL B 1 45 ? 3.346 -19.047 -14.703 1 94.75 45 VAL B O 1
ATOM 2643 N N . PRO B 1 46 ? 5.277 -18 -14.344 1 96.62 46 PRO B N 1
ATOM 2644 C CA . PRO B 1 46 ? 6.73 -17.875 -14.188 1 96.62 46 PRO B CA 1
ATOM 2645 C C . PRO B 1 46 ? 7.141 -17.406 -12.797 1 96.62 46 PRO B C 1
ATOM 2647 O O . PRO B 1 46 ? 8.266 -16.938 -12.609 1 96.62 46 PRO B O 1
ATOM 2650 N N . PHE B 1 47 ? 6.336 -17.406 -11.836 1 98.06 47 PHE B N 1
ATOM 2651 C CA . PHE B 1 47 ? 6.594 -16.797 -10.539 1 98.06 47 PHE B CA 1
ATOM 2652 C C . PHE B 1 47 ? 7.406 -17.734 -9.648 1 98.06 47 PHE B C 1
ATOM 2654 O O . PHE B 1 47 ? 8.297 -17.297 -8.922 1 98.06 47 PHE B O 1
ATOM 2661 N N . ALA B 1 48 ? 7.082 -18.969 -9.703 1 97.81 48 ALA B N 1
ATOM 2662 C CA . ALA B 1 48 ? 7.762 -19.984 -8.891 1 97.81 48 ALA B CA 1
ATOM 2663 C C . ALA B 1 48 ? 7.531 -21.375 -9.453 1 97.81 48 ALA B C 1
ATOM 2665 O O . ALA B 1 48 ? 6.387 -21.797 -9.648 1 97.81 48 ALA B O 1
ATOM 2666 N N . TYR B 1 49 ? 8.586 -22.094 -9.664 1 95.31 49 TYR B N 1
ATOM 2667 C CA . TYR B 1 49 ? 8.531 -23.469 -10.141 1 95.31 49 TYR B CA 1
ATOM 2668 C C . TYR B 1 49 ? 9.891 -24.156 -9.992 1 95.31 49 TYR B C 1
ATOM 2670 O O . TYR B 1 49 ? 10.859 -23.531 -9.57 1 95.31 49 TYR B O 1
ATOM 2678 N N . VAL B 1 50 ? 9.875 -25.438 -10.156 1 95.31 50 VAL B N 1
ATOM 2679 C CA . VAL B 1 50 ? 11.109 -26.203 -10.109 1 95.31 50 VAL B CA 1
ATOM 2680 C C . VAL B 1 50 ? 11.586 -26.5 -11.531 1 95.31 50 VAL B C 1
ATOM 2682 O O . VAL B 1 50 ? 10.828 -27.062 -12.336 1 95.31 50 VAL B O 1
ATOM 2685 N N . ASP B 1 51 ? 12.766 -26.078 -11.828 1 93.06 51 ASP B N 1
ATOM 2686 C CA . ASP B 1 51 ? 13.273 -26.297 -13.18 1 93.06 51 ASP B CA 1
ATOM 2687 C C . ASP B 1 51 ? 13.766 -27.719 -13.367 1 93.06 51 ASP B C 1
ATOM 2689 O O . ASP B 1 51 ? 13.562 -28.578 -12.492 1 93.06 51 ASP B O 1
ATOM 2693 N N . ASP B 1 52 ? 14.344 -27.969 -14.539 1 91.62 52 ASP B N 1
ATOM 2694 C CA . ASP B 1 52 ? 14.75 -29.328 -14.914 1 91.62 52 ASP B CA 1
ATOM 2695 C C . ASP B 1 52 ? 15.891 -29.828 -14.023 1 91.62 52 ASP B C 1
ATOM 2697 O O . ASP B 1 52 ? 16.141 -31.031 -13.93 1 91.62 52 ASP B O 1
ATOM 2701 N N . GLN B 1 53 ? 16.562 -28.922 -13.359 1 95.69 53 GLN B N 1
ATOM 2702 C CA . GLN B 1 53 ? 17.672 -29.281 -12.477 1 95.69 53 GLN B CA 1
ATOM 2703 C C . GLN B 1 53 ? 17.188 -29.469 -11.039 1 95.69 53 GLN B C 1
ATOM 2705 O O . GLN B 1 53 ? 18 -29.766 -10.148 1 95.69 53 GLN B O 1
ATOM 2710 N N . GLY B 1 54 ? 15.969 -29.25 -10.859 1 94.44 54 GLY B N 1
ATOM 2711 C CA . GLY B 1 54 ? 15.398 -29.438 -9.531 1 94.44 54 GLY B CA 1
ATOM 2712 C C . GLY B 1 54 ? 15.516 -28.203 -8.656 1 94.44 54 GLY B C 1
ATOM 2713 O O . GLY B 1 54 ? 15.312 -28.266 -7.441 1 94.44 54 GLY B O 1
ATOM 2714 N N . GLU B 1 55 ? 15.828 -27.094 -9.281 1 96.62 55 GLU B N 1
ATOM 2715 C CA . GLU B 1 55 ? 16.016 -25.859 -8.531 1 96.62 55 GLU B CA 1
ATOM 2716 C C . GLU B 1 55 ? 14.766 -24.984 -8.594 1 96.62 55 GLU B C 1
ATOM 2718 O O . GLU B 1 55 ? 14.109 -24.906 -9.633 1 96.62 55 GLU B O 1
ATOM 2723 N N . TRP B 1 56 ? 14.523 -24.359 -7.457 1 97.31 56 TRP B N 1
ATOM 2724 C CA . TRP B 1 56 ? 13.469 -23.359 -7.441 1 97.31 56 TRP B CA 1
ATOM 2725 C C . TRP B 1 56 ? 13.867 -22.125 -8.25 1 97.31 56 TRP B C 1
ATOM 2727 O O . TRP B 1 56 ? 14.922 -21.531 -8 1 97.31 56 TRP B O 1
ATOM 2737 N N . VAL B 1 57 ? 13.07 -21.797 -9.195 1 97.62 57 VAL B N 1
ATOM 2738 C CA . VAL B 1 57 ? 13.32 -20.609 -10.008 1 97.62 57 VAL B CA 1
ATOM 2739 C C . VAL B 1 57 ? 12.016 -19.844 -10.227 1 97.62 57 VAL B C 1
ATOM 2741 O O . VAL B 1 57 ? 10.93 -20.375 -9.984 1 97.62 57 VAL B O 1
ATOM 2744 N N . GLY B 1 58 ? 12.148 -18.547 -10.672 1 98.19 58 GLY B N 1
ATOM 2745 C CA . GLY B 1 58 ? 10.992 -17.719 -10.992 1 98.19 58 GLY B CA 1
ATOM 2746 C C . GLY B 1 58 ? 11.133 -16.297 -10.492 1 98.19 58 GLY B C 1
ATOM 2747 O O . GLY B 1 58 ? 12.023 -15.992 -9.695 1 98.19 58 GLY B O 1
ATOM 2748 N N . PHE B 1 59 ? 10.227 -15.516 -10.945 1 98.75 59 PHE B N 1
ATOM 2749 C CA . PHE B 1 59 ? 10.234 -14.094 -10.617 1 98.75 59 PHE B CA 1
ATOM 2750 C C . PHE B 1 59 ? 10.133 -13.883 -9.109 1 98.75 59 PHE B C 1
ATOM 2752 O O . PHE B 1 59 ? 10.883 -13.102 -8.531 1 98.75 59 PHE B O 1
ATOM 2759 N N . SER B 1 60 ? 9.195 -14.586 -8.469 1 98.75 60 SER B N 1
ATOM 2760 C CA . SER B 1 60 ? 9.008 -14.43 -7.035 1 98.75 60 SER B CA 1
ATOM 2761 C C . SER B 1 60 ? 10.203 -14.977 -6.254 1 98.75 60 SER B C 1
ATOM 2763 O O . SER B 1 60 ? 10.5 -14.5 -5.156 1 98.75 60 SER B O 1
ATOM 2765 N N . ILE B 1 61 ? 10.883 -15.953 -6.805 1 98.81 61 ILE B N 1
ATOM 2766 C CA . ILE B 1 61 ? 12.094 -16.469 -6.18 1 98.81 61 ILE B CA 1
ATOM 2767 C C . ILE B 1 61 ? 13.18 -15.391 -6.191 1 98.81 61 ILE B C 1
ATOM 2769 O O . ILE B 1 61 ? 13.891 -15.211 -5.207 1 98.81 61 ILE B O 1
ATOM 2773 N N . ASP B 1 62 ? 13.281 -14.734 -7.328 1 98.88 62 ASP B N 1
ATOM 2774 C CA . ASP B 1 62 ? 14.219 -13.609 -7.406 1 98.88 62 ASP B CA 1
ATOM 2775 C C . ASP B 1 62 ? 13.883 -12.547 -6.367 1 98.88 62 ASP B C 1
ATOM 2777 O O . ASP B 1 62 ? 14.773 -11.969 -5.75 1 98.88 62 ASP B O 1
ATOM 2781 N N . LEU B 1 63 ? 12.617 -12.25 -6.16 1 98.88 63 LEU B N 1
ATOM 2782 C CA . LEU B 1 63 ? 12.203 -11.273 -5.16 1 98.88 63 LEU B CA 1
ATOM 2783 C C . LEU B 1 63 ? 12.523 -11.766 -3.752 1 98.88 63 LEU B C 1
ATOM 2785 O O . LEU B 1 63 ? 12.93 -10.984 -2.895 1 98.88 63 LEU B O 1
ATOM 2789 N N . LEU B 1 64 ? 12.312 -13.07 -3.504 1 98.94 64 LEU B N 1
ATOM 2790 C CA . LEU B 1 64 ? 12.68 -13.656 -2.217 1 98.94 64 LEU B CA 1
ATOM 2791 C C . LEU B 1 64 ? 14.164 -13.461 -1.937 1 98.94 64 LEU B C 1
ATOM 2793 O O . LEU B 1 64 ? 14.555 -13.203 -0.797 1 98.94 64 LEU B O 1
ATOM 2797 N N . GLU B 1 65 ? 14.969 -13.602 -2.955 1 98.81 65 GLU B N 1
ATOM 2798 C CA . GLU B 1 65 ? 16.406 -13.383 -2.801 1 98.81 65 GLU B CA 1
ATOM 2799 C C . GLU B 1 65 ? 16.703 -11.938 -2.418 1 98.81 65 GLU B C 1
ATOM 2801 O O . GLU B 1 65 ? 17.562 -11.672 -1.581 1 98.81 65 GLU B O 1
ATOM 2806 N N . LEU B 1 66 ? 16.016 -10.969 -3.02 1 98.88 66 LEU B N 1
ATOM 2807 C CA . LEU B 1 66 ? 16.188 -9.57 -2.648 1 98.88 66 LEU B CA 1
ATOM 2808 C C . LEU B 1 66 ? 15.781 -9.344 -1.197 1 98.88 66 LEU B C 1
ATOM 2810 O O . LEU B 1 66 ? 16.438 -8.586 -0.476 1 98.88 66 LEU B O 1
ATOM 2814 N N . ILE B 1 67 ? 14.695 -9.961 -0.742 1 98.88 67 ILE B N 1
ATOM 2815 C CA . ILE B 1 67 ? 14.242 -9.859 0.639 1 98.88 67 ILE B CA 1
ATOM 2816 C C . ILE B 1 67 ? 15.289 -10.445 1.577 1 98.88 67 ILE B C 1
ATOM 2818 O O . ILE B 1 67 ? 15.594 -9.859 2.621 1 98.88 67 ILE B O 1
ATOM 2822 N N . ARG B 1 68 ? 15.836 -11.57 1.158 1 98.88 68 ARG B N 1
ATOM 2823 C CA . ARG B 1 68 ? 16.922 -12.18 1.921 1 98.88 68 ARG B CA 1
ATOM 2824 C C . ARG B 1 68 ? 18.094 -11.219 2.061 1 98.88 68 ARG B C 1
ATOM 2826 O O . ARG B 1 68 ? 18.656 -11.062 3.152 1 98.88 68 ARG B O 1
ATOM 2833 N N . GLN B 1 69 ? 18.531 -10.609 1.004 1 98.75 69 GLN B N 1
ATOM 2834 C CA . GLN B 1 69 ? 19.641 -9.672 1.008 1 98.75 69 GLN B CA 1
ATOM 2835 C C . GLN B 1 69 ? 19.359 -8.469 1.906 1 98.75 69 GLN B C 1
ATOM 2837 O O . GLN B 1 69 ? 20.234 -8 2.627 1 98.75 69 GLN B O 1
ATOM 2842 N N . GLU B 1 70 ? 18.109 -8 1.865 1 98.5 70 GLU B N 1
ATOM 2843 C CA . GLU B 1 70 ? 17.719 -6.891 2.732 1 98.5 70 GLU B CA 1
ATOM 2844 C C . GLU B 1 70 ? 17.812 -7.289 4.203 1 98.5 70 GLU B C 1
ATOM 2846 O O . GLU B 1 70 ? 18.266 -6.508 5.039 1 98.5 70 GLU B O 1
ATOM 2851 N N . ALA B 1 71 ? 17.344 -8.492 4.496 1 98.62 71 ALA B N 1
ATOM 2852 C CA . ALA B 1 71 ? 17.438 -9 5.863 1 98.62 71 ALA B CA 1
ATOM 2853 C C . ALA B 1 71 ? 18.891 -9.102 6.316 1 98.62 71 ALA B C 1
ATOM 2855 O O . ALA B 1 71 ? 19.234 -8.734 7.445 1 98.62 71 ALA B O 1
ATOM 2856 N N . GLU B 1 72 ? 19.688 -9.594 5.434 1 98.44 72 GLU B N 1
ATOM 2857 C CA . GLU B 1 72 ? 21.109 -9.703 5.719 1 98.44 72 GLU B CA 1
ATOM 2858 C C . GLU B 1 72 ? 21.719 -8.344 6.047 1 98.44 72 GLU B C 1
ATOM 2860 O O . GLU B 1 72 ? 22.469 -8.203 7.02 1 98.44 72 GLU B O 1
ATOM 2865 N N . ALA B 1 73 ? 21.438 -7.391 5.289 1 97.56 73 ALA B N 1
ATOM 2866 C CA . ALA B 1 73 ? 21.953 -6.035 5.496 1 97.56 73 ALA B CA 1
ATOM 2867 C C . ALA B 1 73 ? 21.469 -5.465 6.824 1 97.56 73 ALA B C 1
ATOM 2869 O O . ALA B 1 73 ? 22.25 -4.863 7.566 1 97.56 73 ALA B O 1
ATOM 2870 N N . ARG B 1 74 ? 20.266 -5.668 7.156 1 96.88 74 ARG B N 1
ATOM 2871 C CA . ARG B 1 74 ? 19.656 -5.098 8.359 1 96.88 74 ARG B CA 1
ATOM 2872 C C . ARG B 1 74 ? 20.188 -5.781 9.617 1 96.88 74 ARG B C 1
ATOM 2874 O O . ARG B 1 74 ? 20.422 -5.125 10.633 1 96.88 74 ARG B O 1
ATOM 2881 N N . LEU B 1 75 ? 20.375 -7.047 9.492 1 97.25 75 LEU B N 1
ATOM 2882 C CA . LEU B 1 75 ? 20.75 -7.82 10.672 1 97.25 75 LEU B CA 1
ATOM 2883 C C . LEU B 1 75 ? 22.266 -7.914 10.805 1 97.25 75 LEU B C 1
ATOM 2885 O O . LEU B 1 75 ? 22.781 -8.273 11.867 1 97.25 75 LEU B O 1
ATOM 2889 N N . GLY B 1 76 ? 23 -7.652 9.758 1 97.62 76 GLY B N 1
ATOM 2890 C CA . GLY B 1 76 ? 24.453 -7.66 9.789 1 97.62 76 GLY B CA 1
ATOM 2891 C C . GLY B 1 76 ? 25.047 -9.055 9.914 1 97.62 76 GLY B C 1
ATOM 2892 O O . GLY B 1 76 ? 26.062 -9.242 10.578 1 97.62 76 GLY B O 1
ATOM 2893 N N . LYS B 1 77 ? 24.344 -10.031 9.367 1 97.5 77 LYS B N 1
ATOM 2894 C CA . LYS B 1 77 ? 24.828 -11.414 9.383 1 97.5 77 LYS B CA 1
ATOM 2895 C C . LYS B 1 77 ? 24.312 -12.188 8.164 1 97.5 77 LYS B C 1
ATOM 2897 O O . LYS B 1 77 ? 23.312 -11.797 7.559 1 97.5 77 LYS B O 1
ATOM 2902 N N . PRO B 1 78 ? 24.969 -13.258 7.883 1 98.19 78 PRO B N 1
ATOM 2903 C CA . PRO B 1 78 ? 24.5 -14.047 6.742 1 98.19 78 PRO B CA 1
ATOM 2904 C C . PRO B 1 78 ? 23.109 -14.641 6.973 1 98.19 78 PRO B C 1
ATOM 2906 O O . PRO B 1 78 ? 22.828 -15.141 8.062 1 98.19 78 PRO B O 1
ATOM 2909 N N . ILE B 1 79 ? 22.281 -14.555 5.992 1 98.75 79 ILE B N 1
ATOM 2910 C CA . ILE B 1 79 ? 20.938 -15.109 6.02 1 98.75 79 ILE B CA 1
ATOM 2911 C C . ILE B 1 79 ? 20.734 -16.031 4.82 1 98.75 79 ILE B C 1
ATOM 2913 O O . ILE B 1 79 ? 21.141 -15.711 3.703 1 98.75 79 ILE B O 1
ATOM 2917 N N . LYS B 1 80 ? 20.141 -17.172 5.02 1 98.75 80 LYS B N 1
ATOM 2918 C CA . LYS B 1 80 ? 19.828 -18.125 3.957 1 98.75 80 LYS B CA 1
ATOM 2919 C C . LYS B 1 80 ? 18.312 -18.266 3.773 1 98.75 80 LYS B C 1
ATOM 2921 O O . LYS B 1 80 ? 17.547 -18.031 4.707 1 98.75 80 LYS B O 1
ATOM 2926 N N . LEU B 1 81 ? 17.953 -18.688 2.588 1 98.62 81 LEU B N 1
ATOM 2927 C CA . LEU B 1 81 ? 16.562 -19.078 2.322 1 98.62 81 LEU B CA 1
ATOM 2928 C C . LEU B 1 81 ? 16.391 -20.578 2.459 1 98.62 81 LEU B C 1
ATOM 2930 O O . LEU B 1 81 ? 17.188 -21.359 1.938 1 98.62 81 LEU B O 1
ATOM 2934 N N . ASN B 1 82 ? 15.445 -20.906 3.168 1 98.75 82 ASN B N 1
ATOM 2935 C CA . ASN B 1 82 ? 14.922 -22.281 3.154 1 98.75 82 ASN B CA 1
ATOM 2936 C C . ASN B 1 82 ? 13.562 -22.344 2.461 1 98.75 82 ASN B C 1
ATOM 2938 O O . ASN B 1 82 ? 12.547 -21.922 3.023 1 98.75 82 ASN B O 1
ATOM 2942 N N . MET B 1 83 ? 13.586 -22.906 1.258 1 98.5 83 MET B N 1
ATOM 2943 C CA . MET B 1 83 ? 12.367 -22.953 0.46 1 98.5 83 MET B CA 1
ATOM 2944 C C . MET B 1 83 ? 11.445 -24.078 0.938 1 98.5 83 MET B C 1
ATOM 2946 O O . MET B 1 83 ? 11.898 -25.203 1.143 1 98.5 83 MET B O 1
ATOM 2950 N N . VAL B 1 84 ? 10.234 -23.734 1.11 1 98.62 84 VAL B N 1
ATOM 2951 C CA . VAL B 1 84 ? 9.211 -24.672 1.543 1 98.62 84 VAL B CA 1
ATOM 2952 C C . VAL B 1 84 ? 8.062 -24.688 0.541 1 98.62 84 VAL B C 1
ATOM 2954 O O . VAL B 1 84 ? 7.555 -23.641 0.156 1 98.62 84 VAL B O 1
ATOM 2957 N N . GLU B 1 85 ? 7.672 -25.891 0.126 1 97.88 85 GLU B N 1
ATOM 2958 C CA . GLU B 1 85 ? 6.551 -25.969 -0.803 1 97.88 85 GLU B CA 1
ATOM 2959 C C . GLU B 1 85 ? 5.246 -25.547 -0.134 1 97.88 85 GLU B C 1
ATOM 2961 O O . GLU B 1 85 ? 4.906 -26.031 0.942 1 97.88 85 GLU B O 1
ATOM 2966 N N . ALA B 1 86 ? 4.594 -24.609 -0.717 1 97.62 86 ALA B N 1
ATOM 2967 C CA . ALA B 1 86 ? 3.25 -24.172 -0.34 1 97.62 86 ALA B CA 1
ATOM 2968 C C . ALA B 1 86 ? 2.264 -24.391 -1.484 1 97.62 86 ALA B C 1
ATOM 2970 O O . ALA B 1 86 ? 2.646 -24.344 -2.656 1 97.62 86 ALA B O 1
ATOM 2971 N N . THR B 1 87 ? 1.041 -24.625 -1.14 1 95.94 87 THR B N 1
ATOM 2972 C CA . THR B 1 87 ? -0.037 -24.781 -2.109 1 95.94 87 THR B CA 1
ATOM 2973 C C . THR B 1 87 ? -1.182 -23.828 -1.802 1 95.94 87 THR B C 1
ATOM 2975 O O . THR B 1 87 ? -1.18 -23.156 -0.764 1 95.94 87 THR B O 1
ATOM 2978 N N . ALA B 1 88 ? -2.121 -23.766 -2.742 1 94.06 88 ALA B N 1
ATOM 2979 C CA . ALA B 1 88 ? -3.297 -22.938 -2.51 1 94.06 88 ALA B CA 1
ATOM 2980 C C . ALA B 1 88 ? -4.035 -23.375 -1.244 1 94.06 88 ALA B C 1
ATOM 2982 O O . ALA B 1 88 ? -4.621 -22.531 -0.547 1 94.06 88 ALA B O 1
ATOM 2983 N N . ASP B 1 89 ? -3.904 -24.547 -0.916 1 94 89 ASP B N 1
ATOM 2984 C CA . ASP B 1 89 ? -4.688 -25.125 0.172 1 94 89 ASP B CA 1
ATOM 2985 C C . ASP B 1 89 ? -4.012 -24.891 1.521 1 94 89 ASP B C 1
ATOM 2987 O O . ASP B 1 89 ? -4.688 -24.703 2.537 1 94 89 ASP B O 1
ATOM 2991 N N . ASN B 1 90 ? -2.721 -24.844 1.545 1 97.19 90 ASN B N 1
ATOM 2992 C CA . ASN B 1 90 ? -2.102 -24.922 2.863 1 97.19 90 ASN B CA 1
ATOM 2993 C C . ASN B 1 90 ? -1.299 -23.672 3.184 1 97.19 90 ASN B C 1
ATOM 2995 O O . ASN B 1 90 ? -0.764 -23.531 4.285 1 97.19 90 ASN B O 1
ATOM 2999 N N . ARG B 1 91 ? -1.167 -22.766 2.309 1 97.81 91 ARG B N 1
ATOM 3000 C CA . ARG B 1 91 ? -0.255 -21.641 2.453 1 97.81 91 ARG B CA 1
ATOM 3001 C C . ARG B 1 91 ? -0.632 -20.781 3.656 1 97.81 91 ARG B C 1
ATOM 3003 O O . ARG B 1 91 ? 0.242 -20.281 4.363 1 97.81 91 ARG B O 1
ATOM 3010 N N . PHE B 1 92 ? -1.874 -20.641 4.008 1 98.19 92 PHE B N 1
ATOM 3011 C CA . PHE B 1 92 ? -2.291 -19.828 5.137 1 98.19 92 PHE B CA 1
ATOM 3012 C C . PHE B 1 92 ? -1.952 -20.5 6.457 1 98.19 92 PHE B C 1
ATOM 3014 O O . PHE B 1 92 ? -1.504 -19.844 7.402 1 98.19 92 PHE B O 1
ATOM 3021 N N . ASP B 1 93 ? -2.158 -21.797 6.484 1 98.19 93 ASP B N 1
ATOM 3022 C CA . ASP B 1 93 ? -1.805 -22.547 7.68 1 98.19 93 ASP B CA 1
ATOM 3023 C C . ASP B 1 93 ? -0.3 -22.5 7.938 1 98.19 93 ASP B C 1
ATOM 3025 O O . ASP B 1 93 ? 0.136 -22.391 9.086 1 98.19 93 ASP B O 1
ATOM 3029 N N . LEU B 1 94 ? 0.47 -22.609 6.863 1 98.62 94 LEU B N 1
ATOM 3030 C CA . LEU B 1 94 ? 1.923 -22.578 6.992 1 98.62 94 LEU B CA 1
ATOM 3031 C C . LEU B 1 94 ? 2.383 -21.25 7.598 1 98.62 94 LEU B C 1
ATOM 3033 O O . LEU B 1 94 ? 3.352 -21.219 8.359 1 98.62 94 LEU B O 1
ATOM 3037 N N . ILE B 1 95 ? 1.746 -20.141 7.293 1 98.56 95 ILE B N 1
ATOM 3038 C CA . ILE B 1 95 ? 2.064 -18.844 7.855 1 98.56 95 ILE B CA 1
ATOM 3039 C C . ILE B 1 95 ? 1.613 -18.781 9.312 1 98.56 95 ILE B C 1
ATOM 3041 O O . ILE B 1 95 ? 2.389 -18.406 10.195 1 98.56 95 ILE B O 1
ATOM 3045 N N . THR B 1 96 ? 0.35 -19.203 9.586 1 97.56 96 THR B N 1
ATOM 3046 C CA . THR B 1 96 ? -0.265 -19 10.891 1 97.56 96 THR B CA 1
ATOM 3047 C C . THR B 1 96 ? 0.397 -19.891 11.938 1 97.56 96 THR B C 1
ATOM 3049 O O . THR B 1 96 ? 0.505 -19.5 13.109 1 97.56 96 THR B O 1
ATOM 3052 N N . ASN B 1 97 ? 0.859 -21.078 11.469 1 97.12 97 ASN B N 1
ATOM 3053 C CA . ASN B 1 97 ? 1.52 -21.969 12.422 1 97.12 97 ASN B CA 1
ATOM 3054 C C . ASN B 1 97 ? 3.023 -21.703 12.477 1 97.12 97 ASN B C 1
ATOM 3056 O O . ASN B 1 97 ? 3.758 -22.438 13.141 1 97.12 97 ASN B O 1
ATOM 3060 N N . GLN B 1 98 ? 3.502 -20.75 11.672 1 96 98 GLN B N 1
ATOM 3061 C CA . GLN B 1 98 ? 4.863 -20.219 11.719 1 96 98 GLN B CA 1
ATOM 3062 C C . GLN B 1 98 ? 5.859 -21.219 11.125 1 96 98 GLN B C 1
ATOM 3064 O O . GLN B 1 98 ? 7.043 -21.188 11.453 1 96 98 GLN B O 1
ATOM 3069 N N . THR B 1 99 ? 5.262 -22.078 10.352 1 98.12 99 THR B N 1
ATOM 3070 C CA . THR B 1 99 ? 6.152 -22.953 9.602 1 98.12 99 THR B CA 1
ATOM 3071 C C . THR B 1 99 ? 6.977 -22.156 8.594 1 98.12 99 THR B C 1
ATOM 3073 O O . THR B 1 99 ? 8.133 -22.5 8.336 1 98.12 99 THR B O 1
ATOM 3076 N N . ILE B 1 100 ? 6.379 -21.219 7.996 1 98.75 100 ILE B N 1
ATOM 3077 C CA . ILE B 1 100 ? 7.082 -20.297 7.094 1 98.75 100 ILE B CA 1
ATOM 3078 C C . ILE B 1 100 ? 6.957 -18.875 7.605 1 98.75 100 ILE B C 1
ATOM 3080 O O . ILE B 1 100 ? 5.996 -18.531 8.305 1 98.75 100 ILE B O 1
ATOM 3084 N N . ASP B 1 101 ? 7.961 -18.062 7.195 1 98.81 101 ASP B N 1
ATOM 3085 C CA . ASP B 1 101 ? 8.039 -16.672 7.621 1 98.81 101 ASP B CA 1
ATOM 3086 C C . ASP B 1 101 ? 7.328 -15.75 6.629 1 98.81 101 ASP B C 1
ATOM 3088 O O . ASP B 1 101 ? 6.988 -14.617 6.957 1 98.81 101 ASP B O 1
ATOM 3092 N N . LEU B 1 102 ? 7.258 -16.219 5.449 1 98.88 102 LEU B N 1
ATOM 3093 C CA . LEU B 1 102 ? 6.52 -15.57 4.375 1 98.88 102 LEU B CA 1
ATOM 3094 C C . LEU B 1 102 ? 6.262 -16.531 3.225 1 98.88 102 LEU B C 1
ATOM 3096 O O . LEU B 1 102 ? 6.902 -17.578 3.137 1 98.88 102 LEU B O 1
ATOM 3100 N N . GLU B 1 103 ? 5.324 -16.234 2.42 1 98.88 103 GLU B N 1
ATOM 3101 C CA . GLU B 1 103 ? 5.09 -16.922 1.151 1 98.88 103 GLU B CA 1
ATOM 3102 C C . GLU B 1 103 ? 5.062 -15.93 -0.01 1 98.88 103 GLU B C 1
ATOM 3104 O O . GLU B 1 103 ? 4.375 -14.906 0.053 1 98.88 103 GLU B O 1
ATOM 3109 N N . CYS B 1 104 ? 5.844 -16.156 -1.046 1 98.62 104 CYS B N 1
ATOM 3110 C CA . CYS B 1 104 ? 5.816 -15.352 -2.26 1 98.62 104 CYS B CA 1
ATOM 3111 C C . CYS B 1 104 ? 5.668 -16.234 -3.496 1 98.62 104 CYS B C 1
ATOM 3113 O O . CYS B 1 104 ? 6.527 -17.062 -3.777 1 98.62 104 CYS B O 1
ATOM 3115 N N . ALA B 1 105 ? 4.68 -16.047 -4.188 1 96.81 105 ALA B N 1
ATOM 3116 C CA . ALA B 1 105 ? 4.398 -16.688 -5.469 1 96.81 105 ALA B CA 1
ATOM 3117 C C . ALA B 1 105 ? 3.307 -15.945 -6.227 1 96.81 105 ALA B C 1
ATOM 3119 O O . ALA B 1 105 ? 3.467 -14.766 -6.566 1 96.81 105 ALA B O 1
ATOM 3120 N N . SER B 1 106 ? 2.174 -16.547 -6.5 1 96 106 SER B N 1
ATOM 3121 C CA . SER B 1 106 ? 1.058 -15.922 -7.199 1 96 106 SER B CA 1
ATOM 3122 C C . SER B 1 106 ? -0.151 -15.766 -6.285 1 96 106 SER B C 1
ATOM 3124 O O . SER B 1 106 ? -1.289 -15.977 -6.707 1 96 106 SER B O 1
ATOM 3126 N N . SER B 1 107 ? 0.141 -15.43 -5.043 1 97.75 107 SER B N 1
ATOM 3127 C CA . SER B 1 107 ? -0.966 -15.242 -4.113 1 97.75 107 SER B CA 1
ATOM 3128 C C . SER B 1 107 ? -1.583 -13.859 -4.262 1 97.75 107 SER B C 1
ATOM 3130 O O . SER B 1 107 ? -0.867 -12.852 -4.285 1 97.75 107 SER B O 1
ATOM 3132 N N . THR B 1 108 ? -2.898 -13.867 -4.344 1 98.25 108 THR B N 1
ATOM 3133 C CA . THR B 1 108 ? -3.674 -12.648 -4.57 1 98.25 108 THR B CA 1
ATOM 3134 C C . THR B 1 108 ? -4.113 -12.031 -3.246 1 98.25 108 THR B C 1
ATOM 3136 O O . THR B 1 108 ? -4.551 -12.742 -2.34 1 98.25 108 THR B O 1
ATOM 3139 N N . PHE B 1 109 ? -3.938 -10.758 -3.131 1 98.56 109 PHE B N 1
ATOM 3140 C CA . PHE B 1 109 ? -4.516 -10.023 -2.014 1 98.56 109 PHE B CA 1
ATOM 3141 C C . PHE B 1 109 ? -6.039 -10.062 -2.068 1 98.56 109 PHE B C 1
ATOM 3143 O O . PHE B 1 109 ? -6.633 -9.773 -3.107 1 98.56 109 PHE B O 1
ATOM 3150 N N . THR B 1 110 ? -6.66 -10.469 -0.98 1 98 110 THR B N 1
ATOM 3151 C CA . THR B 1 110 ? -8.086 -10.219 -0.778 1 98 110 THR B CA 1
ATOM 3152 C C . THR B 1 110 ? -8.344 -9.703 0.634 1 98 110 THR B C 1
ATOM 3154 O O . THR B 1 110 ? -7.609 -10.031 1.567 1 98 110 THR B O 1
ATOM 3157 N N . TRP B 1 111 ? -9.391 -8.906 0.744 1 97.88 111 TRP B N 1
ATOM 3158 C CA . TRP B 1 111 ? -9.734 -8.367 2.057 1 97.88 111 TRP B CA 1
ATOM 3159 C C . TRP B 1 111 ? -10.094 -9.484 3.027 1 97.88 111 TRP B C 1
ATOM 3161 O O . TRP B 1 111 ? -9.742 -9.43 4.207 1 97.88 111 TRP B O 1
ATOM 3171 N N . ASN B 1 112 ? -10.766 -10.523 2.58 1 97.06 112 ASN B N 1
ATOM 3172 C CA . ASN B 1 112 ? -11.141 -11.648 3.43 1 97.06 112 ASN B CA 1
ATOM 3173 C C . ASN B 1 112 ? -9.914 -12.352 3.99 1 97.06 112 ASN B C 1
ATOM 3175 O O . ASN B 1 112 ? -9.898 -12.766 5.152 1 97.06 112 ASN B O 1
ATOM 3179 N N . ARG B 1 113 ? -8.898 -12.5 3.182 1 98.19 113 ARG B N 1
ATOM 3180 C CA . ARG B 1 113 ? -7.691 -13.219 3.568 1 98.19 113 ARG B CA 1
ATOM 3181 C C . ARG B 1 113 ? -6.922 -12.453 4.637 1 98.19 113 ARG B C 1
ATOM 3183 O O . ARG B 1 113 ? -6.148 -13.039 5.398 1 98.19 113 ARG B O 1
ATOM 3190 N N . THR B 1 114 ? -7.105 -11.133 4.801 1 97.94 114 THR B N 1
ATOM 3191 C CA . THR B 1 114 ? -6.387 -10.336 5.785 1 97.94 114 THR B CA 1
ATOM 3192 C C . THR B 1 114 ? -6.828 -10.695 7.199 1 97.94 114 THR B C 1
ATOM 3194 O O . THR B 1 114 ? -6.168 -10.32 8.172 1 97.94 114 THR B O 1
ATOM 3197 N N . ALA B 1 115 ? -7.891 -11.477 7.355 1 96.62 115 ALA B N 1
ATOM 3198 C CA . ALA B 1 115 ? -8.328 -11.945 8.664 1 96.62 115 ALA B CA 1
ATOM 3199 C C . ALA B 1 115 ? -7.332 -12.945 9.25 1 96.62 115 ALA B C 1
ATOM 3201 O O . ALA B 1 115 ? -7.262 -13.117 10.469 1 96.62 115 ALA B O 1
ATOM 3202 N N . VAL B 1 116 ? -6.523 -13.539 8.312 1 97.31 116 VAL B N 1
ATOM 3203 C CA . VAL B 1 116 ? -5.707 -14.633 8.828 1 97.31 116 VAL B CA 1
ATOM 3204 C C . VAL B 1 116 ? -4.234 -14.367 8.539 1 97.31 116 VAL B C 1
ATOM 3206 O O . VAL B 1 116 ? -3.354 -14.891 9.219 1 97.31 116 VAL B O 1
ATOM 3209 N N . VAL B 1 117 ? -3.982 -13.578 7.555 1 98.5 117 VAL B N 1
ATOM 3210 C CA . VAL B 1 117 ? -2.605 -13.258 7.195 1 98.5 117 VAL B CA 1
ATOM 3211 C C . VAL B 1 117 ? -2.482 -11.766 6.891 1 98.5 117 VAL B C 1
ATOM 3213 O O . VAL B 1 117 ? -3.49 -11.07 6.746 1 98.5 117 VAL B O 1
ATOM 3216 N N . ASP B 1 118 ? -1.273 -11.305 6.891 1 98.44 118 ASP B N 1
ATOM 3217 C CA . ASP B 1 118 ? -0.953 -10 6.324 1 98.44 118 ASP B CA 1
ATOM 3218 C C . ASP B 1 118 ? -0.355 -10.141 4.926 1 98.44 118 ASP B C 1
ATOM 3220 O O . ASP B 1 118 ? 0.04 -11.234 4.52 1 98.44 118 ASP B O 1
ATOM 3224 N N . PHE B 1 119 ? -0.344 -9.031 4.234 1 98.88 119 PHE B N 1
ATOM 3225 C CA . PHE B 1 119 ? 0.216 -8.984 2.891 1 98.88 119 PHE B CA 1
ATOM 3226 C C . PHE B 1 119 ? 1.305 -7.926 2.791 1 98.88 119 PHE B C 1
ATOM 3228 O O . PHE B 1 119 ? 1.243 -6.898 3.473 1 98.88 119 PHE B O 1
ATOM 3235 N N . SER B 1 120 ? 2.236 -8.188 1.979 1 98.88 120 SER B N 1
ATOM 3236 C CA . SER B 1 120 ? 3.152 -7.148 1.525 1 98.88 120 SER B CA 1
ATOM 3237 C C . SER B 1 120 ? 2.475 -6.211 0.534 1 98.88 120 SER B C 1
ATOM 3239 O O . SER B 1 120 ? 1.325 -6.43 0.149 1 98.88 120 SER B O 1
ATOM 3241 N N . VAL B 1 121 ? 3.24 -5.156 0.169 1 98.69 121 VAL B N 1
ATOM 3242 C CA . VAL B 1 121 ? 2.873 -4.406 -1.026 1 98.69 121 VAL B CA 1
ATOM 3243 C C . VAL B 1 121 ? 2.799 -5.348 -2.227 1 98.69 121 VAL B C 1
ATOM 3245 O O . VAL B 1 121 ? 3.527 -6.34 -2.289 1 98.69 121 VAL B O 1
ATOM 3248 N N . SER B 1 122 ? 1.869 -5.004 -3.1 1 98.81 122 SER B N 1
ATOM 3249 C CA . SER B 1 122 ? 1.701 -5.82 -4.297 1 98.81 122 SER B CA 1
ATOM 3250 C C . SER B 1 122 ? 2.887 -5.664 -5.242 1 98.81 122 SER B C 1
ATOM 3252 O O . SER B 1 122 ? 3.42 -4.562 -5.398 1 98.81 122 SER B O 1
ATOM 3254 N N . TYR B 1 123 ? 3.275 -6.797 -5.891 1 98.75 123 TYR B N 1
ATOM 3255 C CA . TYR B 1 123 ? 4.43 -6.695 -6.777 1 98.75 123 TYR B CA 1
ATOM 3256 C C . TYR B 1 123 ? 4.066 -7.113 -8.195 1 98.75 123 TYR B C 1
ATOM 3258 O O . TYR B 1 123 ? 4.91 -7.078 -9.094 1 98.75 123 TYR B O 1
ATOM 3266 N N . PHE B 1 124 ? 2.865 -7.484 -8.414 1 98.62 124 PHE B N 1
ATOM 3267 C CA . PHE B 1 124 ? 2.408 -7.863 -9.742 1 98.62 124 PHE B CA 1
ATOM 3268 C C . PHE B 1 124 ? 0.886 -7.836 -9.82 1 98.62 124 PHE B C 1
ATOM 3270 O O . PHE B 1 124 ? 0.204 -8.031 -8.812 1 98.62 124 PHE B O 1
ATOM 3277 N N . ALA B 1 125 ? 0.357 -7.59 -11.023 1 97.38 125 ALA B N 1
ATOM 3278 C CA . ALA B 1 125 ? -1.087 -7.609 -11.242 1 97.38 125 ALA B CA 1
ATOM 3279 C C . ALA B 1 125 ? -1.445 -8.453 -12.461 1 97.38 125 ALA B C 1
ATOM 3281 O O . ALA B 1 125 ? -0.736 -8.43 -13.469 1 97.38 125 ALA B O 1
ATOM 3282 N N . ASP B 1 126 ? -2.455 -9.125 -12.266 1 96.62 126 ASP B N 1
ATOM 3283 C CA . ASP B 1 126 ? -3.002 -9.953 -13.344 1 96.62 126 ASP B CA 1
ATOM 3284 C C . ASP B 1 126 ? -4.508 -10.141 -13.18 1 96.62 126 ASP B C 1
ATOM 3286 O O . ASP B 1 126 ? -5.211 -9.227 -12.742 1 96.62 126 ASP B O 1
ATOM 3290 N N . GLY B 1 127 ? -5.043 -11.227 -13.781 1 96.44 127 GLY B N 1
ATOM 3291 C CA . GLY B 1 127 ? -6.473 -11.461 -13.648 1 96.44 127 GLY B CA 1
ATOM 3292 C C . GLY B 1 127 ? -6.871 -12.891 -13.969 1 96.44 127 GLY B C 1
ATOM 3293 O O . GLY B 1 127 ? -6.109 -13.625 -14.602 1 96.44 127 GLY B O 1
ATOM 3294 N N . THR B 1 128 ? -8.023 -13.211 -13.484 1 96.94 128 THR B N 1
ATOM 3295 C CA . THR B 1 128 ? -8.57 -14.539 -13.742 1 96.94 128 THR B CA 1
ATOM 3296 C C . THR B 1 128 ? -9.023 -14.672 -15.188 1 96.94 128 THR B C 1
ATOM 3298 O O . THR B 1 128 ? -9.789 -13.836 -15.68 1 96.94 128 THR B O 1
ATOM 3301 N N . LYS B 1 129 ? -8.539 -15.672 -15.844 1 96.69 129 LYS B N 1
ATOM 3302 C CA . LYS B 1 129 ? -8.906 -16.062 -17.203 1 96.69 129 LYS B CA 1
ATOM 3303 C C . LYS B 1 129 ? -9.102 -17.578 -17.297 1 96.69 129 LYS B C 1
ATOM 3305 O O . LYS B 1 129 ? -9.188 -18.266 -16.281 1 96.69 129 LYS B O 1
ATOM 3310 N N . ILE B 1 130 ? -9.297 -18.062 -18.516 1 97.06 130 ILE B N 1
ATOM 3311 C CA . ILE B 1 130 ? -9.383 -19.5 -18.75 1 97.06 130 ILE B CA 1
ATOM 3312 C C . ILE B 1 130 ? -8.438 -19.891 -19.891 1 97.06 130 ILE B C 1
ATOM 3314 O O . ILE B 1 130 ? -8.156 -19.078 -20.781 1 97.06 130 ILE B O 1
ATOM 3318 N N . ILE B 1 131 ? -7.867 -21.062 -19.797 1 97.12 131 ILE B N 1
ATOM 3319 C CA . ILE B 1 131 ? 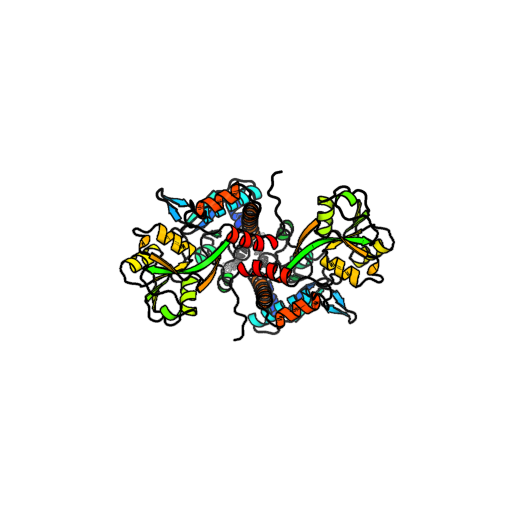-7.211 -21.703 -20.938 1 97.12 131 ILE B CA 1
ATOM 3320 C C . ILE B 1 131 ? -8.141 -22.75 -21.531 1 97.12 131 ILE B C 1
ATOM 3322 O O . ILE B 1 131 ? -8.781 -23.516 -20.812 1 97.12 131 ILE B O 1
ATOM 3326 N N . THR B 1 132 ? -8.289 -22.734 -22.828 1 97.5 132 THR B N 1
ATOM 3327 C CA . THR B 1 132 ? -9.18 -23.625 -23.562 1 97.5 132 THR B CA 1
ATOM 3328 C C . THR B 1 132 ? -8.648 -23.875 -24.969 1 97.5 132 THR B C 1
ATOM 3330 O O . THR B 1 132 ? -7.605 -23.328 -25.359 1 97.5 132 THR B O 1
ATOM 3333 N N . GLY B 1 133 ? -9.312 -24.781 -25.688 1 95.81 133 GLY B N 1
ATOM 3334 C CA . GLY B 1 133 ? -8.906 -25.047 -27.047 1 95.81 133 GLY B CA 1
ATOM 3335 C C . GLY B 1 133 ? -9.078 -23.859 -27.969 1 95.81 133 GLY B C 1
ATOM 3336 O O . GLY B 1 133 ? -10.031 -23.078 -27.828 1 95.81 133 GLY B O 1
ATOM 3337 N N . VAL B 1 134 ? -8.156 -23.734 -28.953 1 95.56 134 VAL B N 1
ATOM 3338 C CA . VAL B 1 134 ? -8.164 -22.609 -29.875 1 95.56 134 VAL B CA 1
ATOM 3339 C C . VAL B 1 134 ? -9.484 -22.562 -30.625 1 95.56 134 VAL B C 1
ATOM 3341 O O . VAL B 1 134 ? -9.945 -21.484 -31.031 1 95.56 134 VAL B O 1
ATOM 3344 N N . ASP B 1 135 ? -10.18 -23.625 -30.734 1 93.31 135 ASP B N 1
ATOM 3345 C CA . ASP B 1 135 ? -11.414 -23.703 -31.5 1 93.31 135 ASP B CA 1
ATOM 3346 C C . ASP B 1 135 ? -12.633 -23.547 -30.594 1 93.31 135 ASP B C 1
ATOM 3348 O O . ASP B 1 135 ? -13.773 -23.562 -31.078 1 93.31 135 ASP B O 1
ATOM 3352 N N . SER B 1 136 ? -12.328 -23.469 -29.359 1 93.38 136 SER B N 1
ATOM 3353 C CA . SER B 1 136 ? -13.422 -23.359 -28.391 1 93.38 136 SER B CA 1
ATOM 3354 C C . SER B 1 136 ? -14.18 -22.047 -28.562 1 93.38 136 SER B C 1
ATOM 3356 O O . SER B 1 136 ? -13.594 -21.031 -28.938 1 93.38 136 SER B O 1
ATOM 3358 N N . ASP B 1 137 ? -15.461 -22 -28.219 1 90.19 137 ASP B N 1
ATOM 3359 C CA . ASP B 1 137 ? -16.312 -20.828 -28.281 1 90.19 137 ASP B CA 1
ATOM 3360 C C . ASP B 1 137 ? -16.406 -20.141 -26.906 1 90.19 137 ASP B C 1
ATOM 3362 O O . ASP B 1 137 ? -17.172 -19.203 -26.734 1 90.19 137 ASP B O 1
ATOM 3366 N N . LEU B 1 138 ? -15.602 -20.578 -26.047 1 87.81 138 LEU B N 1
ATOM 3367 C CA . LEU B 1 138 ? -15.625 -20.031 -24.703 1 87.81 138 LEU B CA 1
ATOM 3368 C C . LEU B 1 138 ? -14.891 -18.703 -24.625 1 87.81 138 LEU B C 1
ATOM 3370 O O . LEU B 1 138 ? -13.656 -18.656 -24.688 1 87.81 138 LEU B O 1
ATOM 3374 N N . GLU B 1 139 ? -15.562 -17.531 -24.828 1 75 139 GLU B N 1
ATOM 3375 C CA . GLU B 1 139 ? -14.883 -16.234 -24.781 1 75 139 GLU B CA 1
ATOM 3376 C C . GLU B 1 139 ? -15.602 -15.273 -23.844 1 75 139 GLU B C 1
ATOM 3378 O O . GLU B 1 139 ? -14.984 -14.352 -23.297 1 75 139 GLU B O 1
ATOM 3383 N N . SER B 1 140 ? -16.844 -15.508 -23.812 1 71.25 140 SER B N 1
ATOM 3384 C CA . SER B 1 140 ? -17.641 -14.586 -23.016 1 71.25 140 SER B CA 1
ATOM 3385 C C . SER B 1 140 ? -18.219 -15.273 -21.781 1 71.25 140 SER B C 1
ATOM 3387 O O . SER B 1 140 ? -18.188 -16.5 -21.672 1 71.25 140 SER B O 1
ATOM 3389 N N . ALA B 1 141 ? -18.672 -14.445 -20.828 1 67.69 141 ALA B N 1
ATOM 3390 C CA . ALA B 1 141 ? -19.297 -14.945 -19.625 1 67.69 141 ALA B CA 1
ATOM 3391 C C . ALA B 1 141 ? -20.453 -15.891 -19.953 1 67.69 141 ALA B C 1
ATOM 3393 O O . ALA B 1 141 ? -20.594 -16.953 -19.344 1 67.69 141 ALA B O 1
ATOM 3394 N N . ASP B 1 142 ? -21.188 -15.484 -20.875 1 76.12 142 ASP B N 1
ATOM 3395 C CA . ASP B 1 142 ? -22.375 -16.25 -21.219 1 76.12 142 ASP B CA 1
ATOM 3396 C C . ASP B 1 142 ? -22.016 -17.641 -21.734 1 76.12 142 ASP B C 1
ATOM 3398 O O . ASP B 1 142 ? -22.734 -18.609 -21.5 1 76.12 142 ASP B O 1
ATOM 3402 N N . SER B 1 143 ? -20.906 -17.672 -22.156 1 85.5 143 SER B N 1
ATOM 3403 C CA . SER B 1 143 ? -20.516 -18.922 -22.797 1 85.5 143 SER B CA 1
ATOM 3404 C C . SER B 1 143 ? -20.125 -19.984 -21.766 1 85.5 143 SER B C 1
ATOM 3406 O O . SER B 1 143 ? -20.047 -21.172 -22.094 1 85.5 143 SER B O 1
ATOM 3408 N N . LEU B 1 144 ? -19.969 -19.578 -20.5 1 92.88 144 LEU B N 1
ATOM 3409 C CA . LEU B 1 144 ? -19.484 -20.516 -19.5 1 92.88 144 LEU B CA 1
ATOM 3410 C C . LEU B 1 144 ? -20.656 -21.297 -18.891 1 92.88 144 LEU B C 1
ATOM 3412 O O . LEU B 1 144 ? -20.438 -22.297 -18.203 1 92.88 144 LEU B O 1
ATOM 3416 N N . ALA B 1 145 ? -21.828 -20.812 -19.125 1 92.88 145 ALA B N 1
ATOM 3417 C CA . ALA B 1 145 ? -22.984 -21.438 -18.516 1 92.88 145 ALA B CA 1
ATOM 3418 C C . ALA B 1 145 ? -23.125 -22.891 -18.953 1 92.88 145 ALA B C 1
ATOM 3420 O O . ALA B 1 145 ? -23.109 -23.188 -20.141 1 92.88 145 ALA B O 1
ATOM 3421 N N . GLY B 1 146 ? -23.203 -23.75 -17.969 1 94.69 146 GLY B N 1
ATOM 3422 C CA . GLY B 1 146 ? -23.391 -25.172 -18.234 1 94.69 146 GLY B CA 1
ATOM 3423 C C . GLY B 1 146 ? -22.141 -25.875 -18.688 1 94.69 146 GLY B C 1
ATOM 3424 O O . GLY B 1 146 ? -22.156 -27.078 -18.938 1 94.69 146 GLY B O 1
ATOM 3425 N N . ARG B 1 147 ? -21.078 -25.125 -18.781 1 96.19 147 ARG B N 1
ATOM 3426 C CA . ARG B 1 147 ? -19.828 -25.688 -19.281 1 96.19 147 ARG B CA 1
ATOM 3427 C C . ARG B 1 147 ? -18.953 -26.172 -18.125 1 96.19 147 ARG B C 1
ATOM 3429 O O . ARG B 1 147 ? -18.922 -25.547 -17.062 1 96.19 147 ARG B O 1
ATOM 3436 N N . ALA B 1 148 ? -18.219 -27.219 -18.406 1 97.5 148 ALA B N 1
ATOM 3437 C CA . ALA B 1 148 ? -17.328 -27.781 -17.391 1 97.5 148 ALA B CA 1
ATOM 3438 C C . ALA B 1 148 ? -16.047 -26.969 -17.281 1 97.5 148 ALA B C 1
ATOM 3440 O O . ALA B 1 148 ? -15.188 -27.047 -18.156 1 97.5 148 ALA B O 1
ATOM 3441 N N . ILE B 1 149 ? -15.938 -26.281 -16.188 1 98 149 ILE B N 1
ATOM 3442 C CA . ILE B 1 149 ? -14.781 -25.406 -15.953 1 98 149 ILE B CA 1
ATOM 3443 C C . ILE B 1 149 ? -13.961 -25.953 -14.781 1 98 149 ILE B C 1
ATOM 3445 O O . ILE B 1 149 ? -14.461 -26.047 -13.664 1 98 149 ILE B O 1
ATOM 3449 N N . GLY B 1 150 ? -12.703 -26.297 -15.047 1 98.62 150 GLY B N 1
ATOM 3450 C CA . GLY B 1 150 ? -11.789 -26.703 -13.992 1 98.62 150 GLY B CA 1
ATOM 3451 C C . GLY B 1 150 ? -11.297 -25.547 -13.156 1 98.62 150 GLY B C 1
ATOM 3452 O O . GLY B 1 150 ? -10.977 -24.469 -13.688 1 98.62 150 GLY B O 1
ATOM 3453 N N . VAL B 1 151 ? -11.273 -25.719 -11.828 1 98.06 151 VAL B N 1
ATOM 3454 C CA . VAL B 1 151 ? -10.719 -24.719 -10.922 1 98.06 151 VAL B CA 1
ATOM 3455 C C . VAL B 1 151 ? -9.961 -25.422 -9.789 1 98.06 151 VAL B C 1
ATOM 3457 O O . VAL B 1 151 ? -10.312 -26.547 -9.398 1 98.06 151 VAL B O 1
ATOM 3460 N N . ILE B 1 152 ? -8.906 -24.781 -9.344 1 96.94 152 ILE B N 1
ATOM 3461 C CA . ILE B 1 152 ? -8.266 -25.219 -8.109 1 96.94 152 ILE B CA 1
ATOM 3462 C C . ILE B 1 152 ? -9.023 -24.641 -6.91 1 96.94 152 ILE B C 1
ATOM 3464 O O . ILE B 1 152 ? -9.242 -23.438 -6.828 1 96.94 152 ILE B O 1
ATOM 3468 N N . PRO B 1 153 ? -9.406 -25.516 -5.973 1 95.88 153 PRO B N 1
ATOM 3469 C CA . PRO B 1 153 ? -10.164 -25.016 -4.824 1 95.88 153 PRO B CA 1
ATOM 3470 C C . PRO B 1 153 ? -9.375 -24 -3.998 1 95.88 153 PRO B C 1
ATOM 3472 O O . PRO B 1 153 ? -8.141 -23.984 -4.051 1 95.88 153 PRO B O 1
ATOM 3475 N N . ASP B 1 154 ? -10.039 -23.062 -3.291 1 93.38 154 ASP B N 1
ATOM 3476 C CA . ASP B 1 154 ? -9.492 -22.094 -2.346 1 93.38 154 ASP B CA 1
ATOM 3477 C C . ASP B 1 154 ? -8.641 -21.047 -3.061 1 93.38 154 ASP B C 1
ATOM 3479 O O . ASP B 1 154 ? -7.668 -20.531 -2.492 1 93.38 154 ASP B O 1
ATOM 3483 N N . THR B 1 155 ? -9 -20.875 -4.355 1 96.56 155 THR B N 1
ATOM 3484 C CA . THR B 1 155 ? -8.344 -19.828 -5.125 1 96.56 155 THR B CA 1
ATOM 3485 C C . THR B 1 155 ? -9.336 -18.703 -5.449 1 96.56 155 THR B C 1
ATOM 3487 O O . THR B 1 155 ? -10.547 -18.922 -5.43 1 96.56 155 THR B O 1
ATOM 3490 N N . THR B 1 156 ? -8.805 -17.516 -5.699 1 97.25 156 THR B N 1
ATOM 3491 C CA . THR B 1 156 ? -9.617 -16.406 -6.18 1 97.25 156 THR B CA 1
ATOM 3492 C C . THR B 1 156 ? -10.211 -16.719 -7.547 1 97.25 156 THR B C 1
ATOM 3494 O O . THR B 1 156 ? -11.281 -16.219 -7.895 1 97.25 156 THR B O 1
ATOM 3497 N N . ASN B 1 157 ? -9.602 -17.594 -8.312 1 97.56 157 ASN B N 1
ATOM 3498 C CA . ASN B 1 157 ? -10.094 -17.984 -9.633 1 97.56 157 ASN B CA 1
ATOM 3499 C C . ASN B 1 157 ? -11.406 -18.75 -9.539 1 97.56 157 ASN B C 1
ATOM 3501 O O . ASN B 1 157 ? -12.328 -18.516 -10.32 1 97.56 157 ASN B O 1
ATOM 3505 N N . ALA B 1 158 ? -11.422 -19.703 -8.586 1 96.62 158 ALA B N 1
ATOM 3506 C CA . ALA B 1 158 ? -12.656 -20.453 -8.367 1 96.62 158 ALA B CA 1
ATOM 3507 C C . ALA B 1 158 ? -13.812 -19.516 -8.031 1 96.62 158 ALA B C 1
ATOM 3509 O O . ALA B 1 158 ? -14.891 -19.625 -8.617 1 96.62 158 ALA B O 1
ATOM 3510 N N . LYS B 1 159 ? -13.586 -18.578 -7.168 1 95.19 159 LYS B N 1
ATOM 3511 C CA . LYS B 1 159 ? -14.594 -17.609 -6.766 1 95.19 159 LYS B CA 1
ATOM 3512 C C . LYS B 1 159 ? -14.992 -16.719 -7.934 1 95.19 159 LYS B C 1
ATOM 3514 O O . LYS B 1 159 ? -16.172 -16.422 -8.125 1 95.19 159 LYS B O 1
ATOM 3519 N N . ALA B 1 160 ? -14.023 -16.297 -8.688 1 94.88 160 ALA B N 1
ATOM 3520 C CA . ALA B 1 160 ? -14.266 -15.383 -9.805 1 94.88 160 ALA B CA 1
ATOM 3521 C C . ALA B 1 160 ? -15.203 -16.016 -10.836 1 94.88 160 ALA B C 1
ATOM 3523 O O . ALA B 1 160 ? -16.125 -15.359 -11.32 1 94.88 160 ALA B O 1
ATOM 3524 N N . ILE B 1 161 ? -14.953 -17.281 -11.172 1 95.06 161 ILE B N 1
ATOM 3525 C CA . ILE B 1 161 ? -15.766 -17.953 -12.18 1 95.06 161 ILE B CA 1
ATOM 3526 C C . ILE B 1 161 ? -17.203 -18.078 -11.68 1 95.06 161 ILE B C 1
ATOM 3528 O O . ILE B 1 161 ? -18.156 -17.781 -12.414 1 95.06 161 ILE B O 1
ATOM 3532 N N . LEU B 1 162 ? -17.344 -18.453 -10.414 1 93.5 162 LEU B N 1
ATOM 3533 C CA . LEU B 1 162 ? -18.672 -18.625 -9.836 1 93.5 162 LEU B CA 1
ATOM 3534 C C . LEU B 1 162 ? -19.406 -17.281 -9.758 1 93.5 162 LEU B C 1
ATOM 3536 O O . LEU B 1 162 ? -20.609 -17.219 -9.977 1 93.5 162 LEU B O 1
ATOM 3540 N N . ASP B 1 163 ? -18.75 -16.25 -9.398 1 91.31 163 ASP B N 1
ATOM 3541 C CA . ASP B 1 163 ? -19.344 -14.93 -9.312 1 91.31 163 ASP B CA 1
ATOM 3542 C C . ASP B 1 163 ? -19.766 -14.43 -10.695 1 91.31 163 ASP B C 1
ATOM 3544 O O . ASP B 1 163 ? -20.828 -13.812 -10.844 1 91.31 163 ASP B O 1
ATOM 3548 N N . PHE B 1 164 ? -18.922 -14.641 -11.633 1 90 164 PHE B N 1
ATOM 3549 C CA . PHE B 1 164 ? -19.156 -14.133 -12.984 1 90 164 PHE B CA 1
ATOM 3550 C C . PHE B 1 164 ? -20.25 -14.938 -13.68 1 90 164 PHE B C 1
ATOM 3552 O O . PHE B 1 164 ? -21.062 -14.375 -14.422 1 90 164 PHE B O 1
ATOM 3559 N N . GLN B 1 165 ? -20.203 -16.297 -13.531 1 92.75 165 GLN B N 1
ATOM 3560 C CA . GLN B 1 165 ? -21.188 -17.203 -14.133 1 92.75 165 GLN B CA 1
ATOM 3561 C C . GLN B 1 165 ? -21.578 -18.312 -13.164 1 92.75 165 GLN B C 1
ATOM 3563 O O . GLN B 1 165 ? -21.062 -19.422 -13.258 1 92.75 165 GLN B O 1
ATOM 3568 N N . PRO B 1 166 ? -22.609 -18.062 -12.375 1 93.25 166 PRO B N 1
ATOM 3569 C CA . PRO B 1 166 ? -23.031 -19.047 -11.383 1 93.25 166 PRO B CA 1
ATOM 3570 C C . PRO B 1 166 ? -23.547 -20.344 -12.023 1 93.25 166 PRO B C 1
ATOM 3572 O O . PRO B 1 166 ? -23.625 -21.375 -11.359 1 93.25 166 PRO B O 1
ATOM 3575 N N . GLY B 1 167 ? -23.844 -20.297 -13.289 1 94.12 167 GLY B N 1
ATOM 3576 C CA . GLY B 1 167 ? -24.344 -21.469 -13.992 1 94.12 167 GLY B CA 1
ATOM 3577 C C . GLY B 1 167 ? -23.25 -22.359 -14.539 1 94.12 167 GLY B C 1
ATOM 3578 O O . GLY B 1 167 ? -23.531 -23.422 -15.109 1 94.12 167 GLY B O 1
ATOM 3579 N N . ALA B 1 168 ? -22.047 -21.984 -14.367 1 95.5 168 ALA B N 1
ATOM 3580 C CA . ALA B 1 168 ? -20.938 -22.828 -14.797 1 95.5 168 ALA B CA 1
ATOM 3581 C C . ALA B 1 168 ? -20.891 -24.125 -13.977 1 95.5 168 ALA B C 1
ATOM 3583 O O . ALA B 1 168 ? -21.219 -24.125 -12.789 1 95.5 168 ALA B O 1
ATOM 3584 N N . THR B 1 169 ? -20.516 -25.188 -14.664 1 97.06 169 THR B N 1
ATOM 3585 C CA . THR B 1 169 ? -20.266 -26.438 -13.961 1 97.06 169 THR B CA 1
ATOM 3586 C C . THR B 1 169 ? -18.812 -26.516 -13.492 1 97.06 169 THR B C 1
ATOM 3588 O O . THR B 1 169 ? -17.906 -26.734 -14.305 1 97.06 169 THR B O 1
ATOM 3591 N N . ILE B 1 170 ? -18.625 -26.484 -12.156 1 97.75 170 ILE B N 1
ATOM 3592 C CA . ILE B 1 170 ? -17.281 -26.422 -11.594 1 97.75 170 ILE B CA 1
ATOM 3593 C C . ILE B 1 170 ? -16.734 -27.828 -11.406 1 97.75 170 ILE B C 1
ATOM 3595 O O . ILE B 1 170 ? -17.406 -28.688 -10.828 1 97.75 170 ILE B O 1
ATOM 3599 N N . VAL B 1 171 ? -15.562 -28.016 -11.938 1 98.5 171 VAL B N 1
ATOM 3600 C CA . VAL B 1 171 ? -14.812 -29.25 -11.695 1 98.5 171 VAL B CA 1
ATOM 3601 C C . VAL B 1 171 ? -13.531 -28.922 -10.922 1 98.5 171 VAL B C 1
ATOM 3603 O O . VAL B 1 171 ? -12.633 -28.266 -11.445 1 98.5 171 VAL B O 1
ATOM 3606 N N . GLU B 1 172 ? -13.445 -29.438 -9.727 1 97.88 172 GLU B N 1
ATOM 3607 C CA . GLU B 1 172 ? -12.25 -29.172 -8.922 1 97.88 172 GLU B CA 1
ATOM 3608 C C . GLU B 1 172 ? -11.062 -29.984 -9.422 1 97.88 172 GLU B C 1
ATOM 3610 O O . GLU B 1 172 ? -11.211 -31.172 -9.766 1 97.88 172 GLU B O 1
ATOM 3615 N N . VAL B 1 173 ? -9.984 -29.359 -9.547 1 97.88 173 VAL B N 1
ATOM 3616 C CA . VAL B 1 173 ? -8.742 -30.031 -9.898 1 97.88 173 VAL B CA 1
ATOM 3617 C C . VAL B 1 173 ? -7.707 -29.828 -8.797 1 97.88 173 VAL B C 1
ATOM 3619 O O . VAL B 1 173 ? -7.809 -28.875 -8.016 1 97.88 173 VAL B O 1
ATOM 3622 N N . LYS B 1 174 ? -6.73 -30.672 -8.766 1 95.31 174 LYS B N 1
ATOM 3623 C CA . LYS B 1 174 ? -5.773 -30.672 -7.664 1 95.31 174 LYS B CA 1
ATOM 3624 C C . LYS B 1 174 ? -4.75 -29.562 -7.82 1 95.31 174 LYS B C 1
ATOM 3626 O O . LYS B 1 174 ? -4.379 -28.906 -6.84 1 95.31 174 LYS B O 1
ATOM 3631 N N . ASP B 1 175 ? -4.188 -29.438 -8.938 1 94.44 175 ASP B N 1
ATOM 3632 C CA . ASP B 1 175 ? -3.137 -28.469 -9.258 1 94.44 175 ASP B CA 1
ATOM 3633 C C . ASP B 1 175 ? -3.102 -28.172 -10.75 1 94.44 175 ASP B C 1
ATOM 3635 O O . ASP B 1 175 ? -3.994 -28.578 -11.492 1 94.44 175 ASP B O 1
ATOM 3639 N N . GLN B 1 176 ? -2.184 -27.438 -11.18 1 94.38 176 GLN B N 1
ATOM 3640 C CA . GLN B 1 176 ? -2.096 -27 -12.57 1 94.38 176 GLN B CA 1
ATOM 3641 C C . GLN B 1 176 ? -1.934 -28.188 -13.508 1 94.38 176 GLN B C 1
ATOM 3643 O O . GLN B 1 176 ? -2.553 -28.234 -14.578 1 94.38 176 GLN B O 1
ATOM 3648 N N . ALA B 1 177 ? -1.076 -29.094 -13.109 1 93.19 177 ALA B N 1
ATOM 3649 C CA . ALA B 1 177 ? -0.839 -30.266 -13.938 1 93.19 177 ALA B CA 1
ATOM 3650 C C . ALA B 1 177 ? -2.115 -31.094 -14.109 1 93.19 177 ALA B C 1
ATOM 3652 O O . ALA B 1 177 ? -2.436 -31.531 -15.211 1 93.19 177 ALA B O 1
ATOM 3653 N N . ASP B 1 178 ? -2.797 -31.234 -13.031 1 96.19 178 ASP B N 1
ATOM 3654 C CA . ASP B 1 178 ? -4.062 -31.969 -13.07 1 96.19 178 ASP B CA 1
ATOM 3655 C C . ASP B 1 178 ? -5.078 -31.234 -13.953 1 96.19 178 ASP B C 1
ATOM 3657 O O . ASP B 1 178 ? -5.797 -31.875 -14.734 1 96.19 178 ASP B O 1
ATOM 3661 N N . GLY B 1 179 ? -5.203 -29.938 -13.844 1 97.12 179 GLY B N 1
ATOM 3662 C CA . GLY B 1 179 ? -6.094 -29.141 -14.672 1 97.12 179 GLY B CA 1
ATOM 3663 C C . GLY B 1 179 ? -5.801 -29.266 -16.156 1 97.12 179 GLY B C 1
ATOM 3664 O O . GLY B 1 179 ? -6.711 -29.484 -16.953 1 97.12 179 GLY B O 1
ATOM 3665 N N . MET B 1 180 ? -4.551 -29.234 -16.5 1 95.56 180 MET B N 1
ATOM 3666 C CA . MET B 1 180 ? -4.156 -29.344 -17.906 1 95.56 180 MET B CA 1
ATOM 3667 C C . MET B 1 180 ? -4.43 -30.75 -18.422 1 95.56 180 MET B C 1
ATOM 3669 O O . MET B 1 180 ? -4.875 -30.922 -19.562 1 95.56 180 MET B O 1
ATOM 3673 N N . ALA B 1 181 ? -4.125 -31.719 -17.609 1 96.31 181 ALA B N 1
ATOM 3674 C CA . ALA B 1 181 ? -4.367 -33.094 -18.016 1 96.31 181 ALA B CA 1
ATOM 3675 C C . ALA B 1 181 ? -5.848 -33.344 -18.297 1 96.31 181 ALA B C 1
ATOM 3677 O O . ALA B 1 181 ? -6.203 -33.969 -19.297 1 96.31 181 ALA B O 1
ATOM 3678 N N . LYS B 1 182 ? -6.668 -32.781 -17.453 1 97.88 182 LYS B N 1
ATOM 3679 C CA . LYS B 1 182 ? -8.109 -32.969 -17.641 1 97.88 182 LYS B CA 1
ATOM 3680 C C . LYS B 1 182 ? -8.602 -32.188 -18.859 1 97.88 182 LYS B C 1
ATOM 3682 O O . LYS B 1 182 ? -9.531 -32.625 -19.531 1 97.88 182 LYS B O 1
ATOM 3687 N N . LEU B 1 183 ? -8.039 -31.078 -19.109 1 97.44 183 LEU B N 1
ATOM 3688 C CA . LEU B 1 183 ? -8.359 -30.297 -20.312 1 97.44 183 LEU B CA 1
ATOM 3689 C C . LEU B 1 183 ? -7.965 -31.062 -21.562 1 97.44 183 LEU B C 1
ATOM 3691 O O . LEU B 1 183 ? -8.75 -31.172 -22.516 1 97.44 183 LEU B O 1
ATOM 3695 N N . GLU B 1 184 ? -6.82 -31.672 -21.578 1 95.81 184 GLU B N 1
ATOM 3696 C CA . GLU B 1 184 ? -6.309 -32.438 -22.703 1 95.81 184 GLU B CA 1
ATOM 3697 C C . GLU B 1 184 ? -7.156 -33.688 -22.953 1 95.81 184 GLU B C 1
ATOM 3699 O O . GLU B 1 184 ? -7.363 -34.094 -24.109 1 95.81 184 GLU B O 1
ATOM 3704 N N . ALA B 1 185 ? -7.617 -34.219 -21.875 1 96.44 185 ALA B N 1
ATOM 3705 C CA . ALA B 1 185 ? -8.422 -35.438 -21.969 1 96.44 185 ALA B CA 1
ATOM 3706 C C . ALA B 1 185 ? -9.859 -35.125 -22.344 1 96.44 185 ALA B C 1
ATOM 3708 O O . ALA B 1 185 ? -10.648 -36.031 -22.625 1 96.44 185 ALA B O 1
ATOM 3709 N N . GLY B 1 186 ? -10.211 -33.875 -22.297 1 96.19 186 GLY B N 1
ATOM 3710 C CA . GLY B 1 186 ? -11.57 -33.469 -22.641 1 96.19 186 GLY B CA 1
ATOM 3711 C C . GLY B 1 186 ? -12.547 -33.656 -21.5 1 96.19 186 GLY B C 1
ATOM 3712 O O . GLY B 1 186 ? -13.766 -33.594 -21.703 1 96.19 186 GLY B O 1
ATOM 3713 N N . GLU B 1 187 ? -12.055 -33.812 -20.328 1 98.06 187 GLU B N 1
ATOM 3714 C CA . GLU B 1 187 ? -12.891 -33.938 -19.141 1 98.06 187 GLU B CA 1
ATOM 3715 C C . GLU B 1 187 ? -13.43 -32.594 -18.703 1 98.06 187 GLU B C 1
ATOM 3717 O O . GLU B 1 187 ? -14.453 -32.5 -18 1 98.06 187 GLU B O 1
ATOM 3722 N N . ILE B 1 188 ? -12.688 -31.578 -18.984 1 98.31 188 ILE B N 1
ATOM 3723 C CA . ILE B 1 188 ? -13.133 -30.203 -18.812 1 98.31 188 ILE B CA 1
ATOM 3724 C C . ILE B 1 188 ? -12.977 -29.438 -20.125 1 98.31 188 ILE B C 1
ATOM 3726 O O . ILE B 1 188 ? -12.211 -29.844 -21 1 98.31 188 ILE B O 1
ATOM 3730 N N . GLU B 1 189 ? -13.742 -28.375 -20.234 1 97.75 189 GLU B N 1
ATOM 3731 C CA . GLU B 1 189 ? -13.719 -27.594 -21.469 1 97.75 189 GLU B CA 1
ATOM 3732 C C . GLU B 1 189 ? -12.781 -26.391 -21.344 1 97.75 189 GLU B C 1
ATOM 3734 O O . GLU B 1 189 ? -12.352 -25.828 -22.344 1 97.75 189 GLU B O 1
ATOM 3739 N N . ALA B 1 190 ? -12.578 -26.062 -20.109 1 97.81 190 ALA B N 1
ATOM 3740 C CA . ALA B 1 190 ? -11.641 -24.984 -19.812 1 97.81 190 ALA B CA 1
ATOM 3741 C C . ALA B 1 190 ? -11.07 -25.125 -18.391 1 97.81 190 ALA B C 1
ATOM 3743 O O . ALA B 1 190 ? -11.648 -25.812 -17.562 1 97.81 190 ALA B O 1
ATOM 3744 N N . PHE B 1 191 ? -9.961 -24.547 -18.203 1 97.94 191 PHE B N 1
ATOM 3745 C CA . PHE B 1 191 ? -9.312 -24.484 -16.906 1 97.94 191 PHE B CA 1
ATOM 3746 C C . PHE B 1 191 ? -9.047 -23.047 -16.484 1 97.94 191 PHE B C 1
ATOM 3748 O O . PHE B 1 191 ? -8.406 -22.297 -17.219 1 97.94 191 PHE B O 1
ATOM 3755 N N . ALA B 1 192 ? -9.609 -22.672 -15.336 1 97.56 192 ALA B N 1
ATOM 3756 C CA . ALA B 1 192 ? -9.516 -21.297 -14.883 1 97.56 192 ALA B CA 1
ATOM 3757 C C . ALA B 1 192 ? -8.258 -21.078 -14.047 1 97.56 192 ALA B C 1
ATOM 3759 O O . ALA B 1 192 ? -7.875 -21.938 -13.242 1 97.56 192 ALA B O 1
ATOM 3760 N N . GLY B 1 193 ? -7.66 -19.969 -14.195 1 97.06 193 GLY B N 1
ATOM 3761 C CA . GLY B 1 193 ? -6.477 -19.5 -13.484 1 97.06 193 GLY B CA 1
ATOM 3762 C C . GLY B 1 193 ? -6.09 -18.078 -13.82 1 97.06 193 GLY B C 1
ATOM 3763 O O . GLY B 1 193 ? -6.816 -17.391 -14.539 1 97.06 193 GLY B O 1
ATOM 3764 N N . ASP B 1 194 ? -5.008 -17.609 -13.227 1 97.44 194 ASP B N 1
ATOM 3765 C CA . ASP B 1 194 ? -4.48 -16.297 -13.594 1 97.44 194 ASP B CA 1
ATOM 3766 C C . ASP B 1 194 ? -3.887 -16.328 -15 1 97.44 194 ASP B C 1
ATOM 3768 O O . ASP B 1 194 ? -3.127 -17.234 -15.352 1 97.44 194 ASP B O 1
ATOM 3772 N N . GLY B 1 195 ? -4.23 -15.328 -15.773 1 96.44 195 GLY B N 1
ATOM 3773 C CA . GLY B 1 195 ? -3.822 -15.281 -17.172 1 96.44 195 GLY B CA 1
ATOM 3774 C C . GLY B 1 195 ? -2.336 -15.516 -17.359 1 96.44 195 GLY B C 1
ATOM 3775 O O . GLY B 1 195 ? -1.935 -16.312 -18.219 1 96.44 195 GLY B O 1
ATOM 3776 N N . ILE B 1 196 ? -1.533 -14.867 -16.547 1 96.56 196 ILE B N 1
ATOM 3777 C CA . ILE B 1 196 ? -0.084 -14.945 -16.703 1 96.56 196 ILE B CA 1
ATOM 3778 C C . ILE B 1 196 ? 0.396 -16.359 -16.359 1 96.56 196 ILE B C 1
ATOM 3780 O O . ILE B 1 196 ? 1.323 -16.875 -17 1 96.56 196 ILE B O 1
ATOM 3784 N N . VAL B 1 197 ? -0.16 -17 -15.375 1 96.25 197 VAL B N 1
ATOM 3785 C CA . VAL B 1 197 ? 0.194 -18.359 -14.992 1 96.25 197 VAL B CA 1
ATOM 3786 C C . VAL B 1 197 ? -0.277 -19.328 -16.062 1 96.25 197 VAL B C 1
ATOM 3788 O O . VAL B 1 197 ? 0.443 -20.266 -16.422 1 96.25 197 VAL B O 1
ATOM 3791 N N . LEU B 1 198 ? -1.494 -19.109 -16.625 1 96.38 198 LEU B N 1
ATOM 3792 C CA . LEU B 1 198 ? -2.016 -19.938 -17.719 1 96.38 198 LEU B CA 1
ATOM 3793 C C . LEU B 1 198 ? -1.153 -19.812 -18.969 1 96.38 198 LEU B C 1
ATOM 3795 O O . LEU B 1 198 ? -0.952 -20.797 -19.688 1 96.38 198 LEU B O 1
ATOM 3799 N N . ALA B 1 199 ? -0.711 -18.609 -19.219 1 93.94 199 ALA B N 1
ATOM 3800 C CA . ALA B 1 199 ? 0.198 -18.406 -20.344 1 93.94 199 ALA B CA 1
ATOM 3801 C C . ALA B 1 199 ? 1.479 -19.219 -20.156 1 93.94 199 ALA B C 1
ATOM 3803 O O . ALA B 1 199 ? 1.981 -19.828 -21.109 1 93.94 199 ALA B O 1
ATOM 3804 N N . GLY B 1 200 ? 2.01 -19.188 -18.953 1 91.75 200 GLY B N 1
ATOM 3805 C CA . GLY B 1 200 ? 3.158 -20.031 -18.641 1 91.75 200 GLY B CA 1
ATOM 3806 C C . GLY B 1 200 ? 2.875 -21.516 -18.828 1 91.75 200 GLY B C 1
ATOM 3807 O O . GLY B 1 200 ? 3.703 -22.25 -19.359 1 91.75 200 GLY B O 1
ATOM 3808 N N . LEU B 1 201 ? 1.739 -21.891 -18.344 1 92.38 201 LEU B N 1
ATOM 3809 C CA . LEU B 1 201 ? 1.312 -23.281 -18.484 1 92.38 201 LEU B CA 1
ATOM 3810 C C . LEU B 1 201 ? 1.192 -23.672 -19.953 1 92.38 201 LEU B C 1
ATOM 3812 O O . LEU B 1 201 ? 1.65 -24.75 -20.344 1 92.38 201 LEU B O 1
ATOM 3816 N N . LYS B 1 202 ? 0.547 -22.844 -20.719 1 94 202 LYS B N 1
ATOM 3817 C CA . LYS B 1 202 ? 0.414 -23.078 -22.156 1 94 202 LYS B CA 1
ATOM 3818 C C . LYS B 1 202 ? 1.779 -23.25 -22.812 1 94 202 LYS B C 1
ATOM 3820 O O . LYS B 1 202 ? 2 -24.203 -23.562 1 94 202 LYS B O 1
ATOM 3825 N N . LYS B 1 203 ? 2.627 -22.359 -22.484 1 89 203 LYS B N 1
ATOM 3826 C CA . LYS B 1 203 ? 3.941 -22.328 -23.125 1 89 203 LYS B CA 1
ATOM 3827 C C . LYS B 1 203 ? 4.73 -23.594 -22.812 1 89 203 LYS B C 1
ATOM 3829 O O . LYS B 1 203 ? 5.5 -24.078 -23.656 1 89 203 LYS B O 1
ATOM 3834 N N . THR B 1 204 ? 4.508 -24.125 -21.672 1 85 204 THR B N 1
ATOM 3835 C CA . THR B 1 204 ? 5.32 -25.266 -21.234 1 85 204 THR B CA 1
ATOM 3836 C C . THR B 1 204 ? 4.594 -26.578 -21.484 1 85 204 THR B C 1
ATOM 3838 O O . THR B 1 204 ? 5.102 -27.656 -21.156 1 85 204 THR B O 1
ATOM 3841 N N . SER B 1 205 ? 3.455 -26.516 -22.062 1 88.38 205 SER B N 1
ATOM 3842 C CA . SER B 1 205 ? 2.699 -27.719 -22.391 1 88.38 205 SER B CA 1
ATOM 3843 C C . SER B 1 205 ? 3.266 -28.422 -23.625 1 88.38 205 SER B C 1
ATOM 3845 O O . SER B 1 205 ? 4.051 -27.828 -24.375 1 88.38 205 SER B O 1
ATOM 3847 N N . ASP B 1 206 ? 2.801 -29.672 -23.891 1 89 206 ASP B N 1
ATOM 3848 C CA . ASP B 1 206 ? 3.299 -30.469 -25 1 89 206 ASP B CA 1
ATOM 3849 C C . ASP B 1 206 ? 2.852 -29.891 -26.344 1 89 206 ASP B C 1
ATOM 3851 O O . ASP B 1 206 ? 3.592 -29.938 -27.328 1 89 206 ASP B O 1
ATOM 3855 N N . ASN B 1 207 ? 1.689 -29.375 -26.438 1 93.06 207 ASN B N 1
ATOM 3856 C CA . ASN B 1 207 ? 1.118 -28.828 -27.656 1 93.06 207 ASN B CA 1
ATOM 3857 C C . ASN B 1 207 ? 0.556 -27.422 -27.438 1 93.06 207 ASN B C 1
ATOM 3859 O O . ASN B 1 207 ? -0.656 -27.219 -27.531 1 93.06 207 ASN B O 1
ATOM 3863 N N . PRO B 1 208 ? 1.387 -26.469 -27.266 1 93.81 208 PRO B N 1
ATOM 3864 C CA . PRO B 1 208 ? 0.935 -25.141 -26.906 1 93.81 208 PRO B CA 1
ATOM 3865 C C . PRO B 1 208 ? 0.001 -24.516 -27.938 1 93.81 208 PRO B C 1
ATOM 3867 O O . PRO B 1 208 ? -0.86 -23.703 -27.594 1 93.81 208 PRO B O 1
ATOM 3870 N N . GLN B 1 209 ? 0.102 -24.875 -29.188 1 95.31 209 GLN B N 1
ATOM 3871 C CA . GLN B 1 209 ? -0.667 -24.266 -30.266 1 95.31 209 GLN B CA 1
ATOM 3872 C C . GLN B 1 209 ? -2.135 -24.672 -30.203 1 95.31 209 GLN B C 1
ATOM 3874 O O . GLN B 1 209 ? -2.984 -24.078 -30.859 1 95.31 209 GLN B O 1
ATOM 3879 N N . GLN B 1 210 ? -2.391 -25.641 -29.453 1 96.25 210 GLN B N 1
ATOM 3880 C CA . GLN B 1 210 ? -3.75 -26.156 -29.328 1 96.25 210 GLN B CA 1
ATOM 3881 C C . GLN B 1 210 ? -4.578 -25.312 -28.375 1 96.25 210 GLN B C 1
ATOM 3883 O O . GLN B 1 210 ? -5.805 -25.438 -28.328 1 96.25 210 GLN B O 1
ATOM 3888 N N . TRP B 1 211 ? -3.918 -24.5 -27.625 1 96.62 211 TRP B N 1
ATOM 3889 C CA . TRP B 1 211 ? -4.586 -23.828 -26.516 1 96.62 211 TRP B CA 1
ATOM 3890 C C . TRP B 1 211 ? -4.559 -22.312 -26.688 1 96.62 211 TRP B C 1
ATOM 3892 O O . TRP B 1 211 ? -3.658 -21.781 -27.328 1 96.62 211 TRP B O 1
ATOM 3902 N N . LYS B 1 212 ? -5.527 -21.625 -26.109 1 95.81 212 LYS B N 1
ATOM 3903 C CA . LYS B 1 212 ? -5.582 -20.172 -26 1 95.81 212 LYS B CA 1
ATOM 3904 C C . LYS B 1 212 ? -6.016 -19.75 -24.609 1 95.81 212 LYS B C 1
ATOM 3906 O O . LYS B 1 212 ? -6.73 -20.484 -23.922 1 95.81 212 LYS B O 1
ATOM 3911 N N . VAL B 1 213 ? -5.543 -18.625 -24.188 1 95.81 213 VAL B N 1
ATOM 3912 C CA . VAL B 1 213 ? -5.957 -18.016 -22.938 1 95.81 213 VAL B CA 1
ATOM 3913 C C . VAL B 1 213 ? -6.922 -16.875 -23.219 1 95.81 213 VAL B C 1
ATOM 3915 O O . VAL B 1 213 ? -6.598 -15.945 -23.969 1 95.81 213 VAL B O 1
ATOM 3918 N N . VAL B 1 214 ? -8.117 -16.969 -22.656 1 94.44 214 VAL B N 1
ATOM 3919 C CA . VAL B 1 214 ? -9.195 -16.016 -22.922 1 94.44 214 VAL B CA 1
ATOM 3920 C C . VAL B 1 214 ? -9.953 -15.742 -21.625 1 94.44 214 VAL B C 1
ATOM 3922 O O . VAL B 1 214 ? -9.852 -16.5 -20.656 1 94.44 214 VAL B O 1
ATOM 3925 N N . PRO B 1 215 ? -10.688 -14.656 -21.469 1 93.38 215 PRO B N 1
ATOM 3926 C CA . PRO B 1 215 ? -10.82 -13.578 -22.453 1 93.38 215 PRO B CA 1
ATOM 3927 C C . PRO B 1 215 ? -9.648 -12.594 -22.406 1 93.38 215 PRO B C 1
ATOM 3929 O O . PRO B 1 215 ? -8.727 -12.766 -21.594 1 93.38 215 PRO B O 1
ATOM 3932 N N . ASN B 1 216 ? -9.719 -11.555 -23.328 1 88.69 216 ASN B N 1
ATOM 3933 C CA . ASN B 1 216 ? -8.703 -10.508 -23.312 1 88.69 216 ASN B CA 1
ATOM 3934 C C . ASN B 1 216 ? -8.758 -9.703 -22.016 1 88.69 216 ASN B C 1
ATOM 3936 O O . ASN B 1 216 ? -7.727 -9.414 -21.406 1 88.69 216 ASN B O 1
ATOM 3940 N N . PHE B 1 217 ? -9.992 -9.43 -21.625 1 89.44 217 PHE B N 1
ATOM 3941 C CA . PHE B 1 217 ? -10.188 -8.766 -20.344 1 89.44 217 PHE B CA 1
ATOM 3942 C C . PHE B 1 217 ? -10.57 -9.773 -19.25 1 89.44 217 PHE B C 1
ATOM 3944 O O . PHE B 1 217 ? -11.523 -10.539 -19.422 1 89.44 217 PHE B O 1
ATOM 3951 N N . PRO B 1 218 ? -9.859 -9.797 -18.188 1 94 218 PRO B N 1
ATOM 3952 C CA . PRO B 1 218 ? -10.062 -10.844 -17.188 1 94 218 PRO B CA 1
ATOM 3953 C C . PRO B 1 218 ? -11.422 -10.742 -16.5 1 94 218 PRO B C 1
ATOM 3955 O O . PRO B 1 218 ? -12.023 -9.672 -16.469 1 94 218 PRO B O 1
ATOM 3958 N N . TYR B 1 219 ? -11.781 -11.883 -15.945 1 92.12 219 TYR B N 1
ATOM 3959 C CA . TYR B 1 219 ? -13.023 -11.953 -15.18 1 92.12 219 TYR B C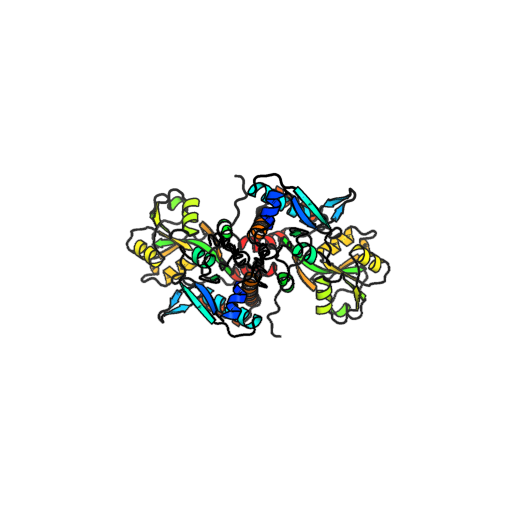A 1
ATOM 3960 C C . TYR B 1 219 ? -12.891 -11.18 -13.867 1 92.12 219 TYR B C 1
ATOM 3962 O O . TYR B 1 219 ? -13.891 -10.672 -13.344 1 92.12 219 TYR B O 1
ATOM 3970 N N . GLN B 1 220 ? -11.75 -11.133 -13.391 1 92.56 220 GLN B N 1
ATOM 3971 C CA . GLN B 1 220 ? -11.453 -10.461 -12.133 1 92.56 220 GLN B CA 1
ATOM 3972 C C . GLN B 1 220 ? -9.992 -10.023 -12.07 1 92.56 220 GLN B C 1
ATOM 3974 O O . GLN B 1 220 ? -9.102 -10.766 -12.492 1 92.56 220 GLN B O 1
ATOM 3979 N N . TYR B 1 221 ? -9.844 -8.828 -11.57 1 93.75 221 TYR B N 1
ATOM 3980 C CA . TYR B 1 221 ? -8.5 -8.281 -11.391 1 93.75 221 TYR B CA 1
ATOM 3981 C C . TYR B 1 221 ? -7.855 -8.836 -10.125 1 93.75 221 TYR B C 1
ATOM 3983 O O . TYR B 1 221 ? -8.523 -8.992 -9.102 1 93.75 221 TYR B O 1
ATOM 3991 N N . GLU B 1 222 ? -6.574 -9.164 -10.273 1 95.56 222 GLU B N 1
ATOM 3992 C CA . GLU B 1 222 ? -5.84 -9.789 -9.18 1 95.56 222 GLU B CA 1
ATOM 3993 C C . GLU B 1 222 ? -4.531 -9.055 -8.898 1 95.56 222 GLU B C 1
ATOM 3995 O O . GLU B 1 222 ? -3.719 -8.859 -9.805 1 95.56 222 GLU B O 1
ATOM 4000 N N . ALA B 1 223 ? -4.27 -8.695 -7.637 1 98.25 223 ALA B N 1
ATOM 4001 C CA . ALA B 1 223 ? -3.012 -8.109 -7.184 1 98.25 223 ALA B CA 1
ATOM 4002 C C . ALA B 1 223 ? -2.219 -9.094 -6.332 1 98.25 223 ALA B C 1
ATOM 4004 O O . ALA B 1 223 ? -2.713 -9.586 -5.316 1 98.25 223 ALA B O 1
ATOM 4005 N N . TYR B 1 224 ? -0.955 -9.367 -6.816 1 98.69 224 TYR B N 1
ATOM 4006 C CA . TYR B 1 224 ? -0.117 -10.336 -6.125 1 98.69 224 TYR B CA 1
ATOM 4007 C C . TYR B 1 224 ? 0.691 -9.672 -5.02 1 98.69 224 TYR B C 1
ATOM 4009 O O . TYR B 1 224 ? 1.212 -8.57 -5.199 1 98.69 224 TYR B O 1
ATOM 4017 N N . ALA B 1 225 ? 0.778 -10.344 -3.877 1 98.88 225 ALA B N 1
ATOM 4018 C CA . ALA B 1 225 ? 1.604 -9.914 -2.752 1 98.88 225 ALA B CA 1
ATOM 4019 C C . ALA B 1 225 ? 2.145 -11.117 -1.981 1 98.88 225 ALA B C 1
ATOM 4021 O O . ALA B 1 225 ? 1.622 -12.227 -2.105 1 98.88 225 ALA B O 1
ATOM 4022 N N . CYS B 1 226 ? 3.197 -10.914 -1.27 1 98.94 226 CYS B N 1
ATOM 4023 C CA . CYS B 1 226 ? 3.641 -11.945 -0.337 1 98.94 226 CYS B CA 1
ATOM 4024 C C . CYS B 1 226 ? 2.699 -12.047 0.857 1 98.94 226 CYS B C 1
ATOM 4026 O O . CYS B 1 226 ? 2.184 -11.031 1.332 1 98.94 226 CYS B O 1
ATOM 4028 N N . LEU B 1 227 ? 2.555 -13.281 1.324 1 98.88 227 LEU B N 1
ATOM 4029 C CA . LEU B 1 227 ? 1.847 -13.523 2.576 1 98.88 227 LEU B CA 1
ATOM 4030 C C . LEU B 1 227 ? 2.795 -13.422 3.766 1 98.88 227 LEU B C 1
ATOM 4032 O O . LEU B 1 227 ? 3.924 -13.914 3.709 1 98.88 227 LEU B O 1
ATOM 4036 N N . LEU B 1 228 ? 2.322 -12.789 4.824 1 98.81 228 LEU B N 1
ATOM 4037 C CA . LEU B 1 228 ? 3.107 -12.594 6.039 1 98.81 228 LEU B CA 1
ATOM 4038 C C . LEU B 1 228 ? 2.275 -12.906 7.281 1 98.81 228 LEU B C 1
ATOM 4040 O O . LEU B 1 228 ? 1.045 -12.836 7.238 1 98.81 228 LEU B O 1
ATOM 4044 N N . PRO B 1 229 ? 2.961 -13.234 8.367 1 98.38 229 PRO B N 1
ATOM 4045 C CA . PRO B 1 229 ? 2.209 -13.32 9.617 1 98.38 229 PRO B CA 1
ATOM 4046 C C . PRO B 1 229 ? 1.584 -11.984 10.023 1 98.38 229 PRO B C 1
ATOM 4048 O O . PRO B 1 229 ? 2.17 -10.93 9.781 1 98.38 229 PRO B O 1
ATOM 4051 N N . LYS B 1 230 ? 0.464 -12.109 10.68 1 97.19 230 LYS B N 1
ATOM 4052 C CA . LYS B 1 230 ? -0.161 -10.906 11.234 1 97.19 230 LYS B CA 1
ATOM 4053 C C . LYS B 1 230 ? 0.642 -10.359 12.414 1 97.19 230 LYS B C 1
ATOM 4055 O O . LYS B 1 230 ? 1.434 -11.086 13.016 1 97.19 230 LYS B O 1
ATOM 4060 N N . ASP B 1 231 ? 0.465 -9.062 12.609 1 97.19 231 ASP B N 1
ATOM 4061 C CA . ASP B 1 231 ? 0.923 -8.359 13.805 1 97.19 231 ASP B CA 1
ATOM 4062 C C . ASP B 1 231 ? 2.441 -8.445 13.945 1 97.19 231 ASP B C 1
ATOM 4064 O O . ASP B 1 231 ? 2.955 -8.734 15.031 1 97.19 231 ASP B O 1
ATOM 4068 N N . ASP B 1 232 ? 3.074 -8.297 12.883 1 97.62 232 ASP B N 1
ATOM 4069 C CA . ASP B 1 232 ? 4.527 -8.18 12.836 1 97.62 232 ASP B CA 1
ATOM 4070 C C . ASP B 1 232 ? 4.961 -7.07 11.883 1 97.62 232 ASP B C 1
ATOM 4072 O O . ASP B 1 232 ? 5.395 -7.34 10.766 1 97.62 232 ASP B O 1
ATOM 4076 N N . SER B 1 233 ? 4.957 -5.863 12.414 1 97.81 233 SER B N 1
ATOM 4077 C CA . SER B 1 233 ? 5.207 -4.668 11.609 1 97.81 233 SER B CA 1
ATOM 4078 C C . SER B 1 233 ? 6.637 -4.645 11.086 1 97.81 233 SER B C 1
ATOM 4080 O O . SER B 1 233 ? 6.871 -4.285 9.93 1 97.81 233 SER B O 1
ATOM 4082 N N . ASP B 1 234 ? 7.559 -5.016 11.898 1 97.81 234 ASP B N 1
ATOM 4083 C CA . ASP B 1 234 ? 8.961 -4.902 11.508 1 97.81 234 ASP B CA 1
ATOM 4084 C C . ASP B 1 234 ? 9.281 -5.836 10.344 1 97.81 234 ASP B C 1
ATOM 4086 O O . ASP B 1 234 ? 9.969 -5.441 9.398 1 97.81 234 ASP B O 1
ATOM 4090 N N . TRP B 1 235 ? 8.773 -7.039 10.398 1 98.56 235 TRP B N 1
ATOM 4091 C CA . TRP B 1 235 ? 8.984 -7.992 9.312 1 98.56 235 TRP B CA 1
ATOM 4092 C C . TRP B 1 235 ? 8.289 -7.523 8.039 1 98.56 235 TRP B C 1
ATOM 4094 O O . TRP B 1 235 ? 8.891 -7.52 6.961 1 98.56 235 TRP B O 1
ATOM 4104 N N . ARG B 1 236 ? 7.059 -7.094 8.156 1 98.62 236 ARG B N 1
ATOM 4105 C CA . ARG B 1 236 ? 6.324 -6.578 7.004 1 98.62 236 ARG B CA 1
ATOM 4106 C C . ARG B 1 236 ? 7.043 -5.383 6.383 1 98.62 236 ARG B C 1
ATOM 4108 O O . ARG B 1 236 ? 7.137 -5.277 5.16 1 98.62 236 ARG B O 1
ATOM 4115 N N . ASN B 1 237 ? 7.582 -4.535 7.238 1 98.38 237 ASN B N 1
ATOM 4116 C CA . ASN B 1 237 ? 8.258 -3.34 6.746 1 98.38 237 ASN B CA 1
ATOM 4117 C C . ASN B 1 237 ? 9.547 -3.693 6.004 1 98.38 237 ASN B C 1
ATOM 4119 O O . ASN B 1 237 ? 9.883 -3.057 5.004 1 98.38 237 ASN B O 1
ATOM 4123 N N . LEU B 1 238 ? 10.242 -4.656 6.516 1 98.62 238 LEU B N 1
ATOM 4124 C CA . LEU B 1 238 ? 11.445 -5.086 5.812 1 98.62 238 LEU B CA 1
ATOM 4125 C C . LEU B 1 238 ? 11.109 -5.641 4.434 1 98.62 238 LEU B C 1
ATOM 4127 O O . LEU B 1 238 ? 11.758 -5.297 3.445 1 98.62 238 LEU B O 1
ATOM 4131 N N . VAL B 1 239 ? 10.125 -6.488 4.375 1 98.88 239 VAL B N 1
ATOM 4132 C CA . VAL B 1 239 ? 9.688 -7.082 3.113 1 98.88 239 VAL B CA 1
ATOM 4133 C C . VAL B 1 239 ? 9.219 -5.98 2.162 1 98.88 239 VAL B C 1
ATOM 4135 O O . VAL B 1 239 ? 9.625 -5.945 1 1 98.88 239 VAL B O 1
ATOM 4138 N N . ASN B 1 240 ? 8.422 -5.051 2.68 1 98.94 240 ASN B N 1
ATOM 4139 C CA . ASN B 1 240 ? 7.922 -3.947 1.867 1 98.94 240 ASN B CA 1
ATOM 4140 C C . ASN B 1 240 ? 9.062 -3.07 1.357 1 98.94 240 ASN B C 1
ATOM 4142 O O . ASN B 1 240 ? 9.047 -2.639 0.202 1 98.94 240 ASN B O 1
ATOM 4146 N N . TYR B 1 241 ? 9.984 -2.777 2.232 1 98.75 241 TYR B N 1
ATOM 4147 C CA . TYR B 1 241 ? 11.125 -1.963 1.83 1 98.75 241 TYR B CA 1
ATOM 4148 C C . TYR B 1 241 ? 11.867 -2.602 0.663 1 98.75 241 TYR B C 1
ATOM 4150 O O . TYR B 1 241 ? 12.195 -1.927 -0.315 1 98.75 241 TYR B O 1
ATOM 4158 N N . SER B 1 242 ? 12.102 -3.867 0.766 1 98.81 242 SER B N 1
ATOM 4159 C CA . SER B 1 242 ? 12.805 -4.598 -0.286 1 98.81 242 SER B CA 1
ATOM 4160 C C . SER B 1 242 ? 12.031 -4.551 -1.601 1 98.81 242 SER B C 1
ATOM 4162 O O . SER B 1 242 ? 12.609 -4.277 -2.654 1 98.81 242 SER B O 1
ATOM 4164 N N . LEU B 1 243 ? 10.758 -4.805 -1.571 1 98.94 243 LEU B N 1
ATOM 4165 C CA . LEU B 1 243 ? 9.938 -4.848 -2.773 1 98.94 243 LEU B CA 1
ATOM 4166 C C . LEU B 1 243 ? 9.82 -3.465 -3.404 1 98.94 243 LEU B C 1
ATOM 4168 O O . LEU B 1 243 ? 9.93 -3.324 -4.625 1 98.94 243 LEU B O 1
ATOM 4172 N N . VAL B 1 244 ? 9.609 -2.459 -2.588 1 98.81 244 VAL B N 1
ATOM 4173 C CA . VAL B 1 244 ? 9.484 -1.1 -3.104 1 98.81 244 VAL B CA 1
ATOM 4174 C C . VAL B 1 244 ? 10.805 -0.654 -3.721 1 98.81 244 VAL B C 1
ATOM 4176 O O . VAL B 1 244 ? 10.82 -0.014 -4.773 1 98.81 244 VAL B O 1
ATOM 4179 N N . LYS B 1 245 ? 11.867 -0.985 -3.062 1 98.62 245 LYS B N 1
ATOM 4180 C CA . LYS B 1 245 ? 13.188 -0.685 -3.602 1 98.62 245 LYS B CA 1
ATOM 4181 C C . LYS B 1 245 ? 13.383 -1.332 -4.969 1 98.62 245 LYS B C 1
ATOM 4183 O O . LYS B 1 245 ? 13.898 -0.697 -5.895 1 98.62 245 LYS B O 1
ATOM 4188 N N . TYR B 1 246 ? 13.023 -2.533 -5.102 1 98.75 246 TYR B N 1
ATOM 4189 C CA . TYR B 1 246 ? 13.078 -3.217 -6.387 1 98.75 246 TYR B CA 1
ATOM 4190 C C . TYR B 1 246 ? 12.234 -2.49 -7.426 1 98.75 246 TYR B C 1
ATOM 4192 O O . TYR B 1 246 ? 12.688 -2.238 -8.547 1 98.75 246 TYR B O 1
ATOM 4200 N N . MET B 1 247 ? 10.992 -2.154 -7.113 1 98.75 247 MET B N 1
ATOM 4201 C CA . MET B 1 247 ? 10.086 -1.48 -8.031 1 98.75 247 MET B CA 1
ATOM 4202 C C . MET B 1 247 ? 10.656 -0.141 -8.484 1 98.75 247 MET B C 1
ATOM 4204 O O . MET B 1 247 ? 10.578 0.21 -9.664 1 98.75 247 MET B O 1
ATOM 4208 N N . GLU B 1 248 ? 11.219 0.57 -7.547 1 98.25 248 GLU B N 1
ATOM 4209 C CA . GLU B 1 248 ? 11.875 1.827 -7.891 1 98.25 248 GLU B CA 1
ATOM 4210 C C . GLU B 1 248 ? 13.008 1.602 -8.883 1 98.25 248 GLU B C 1
ATOM 4212 O O . GLU B 1 248 ? 13.195 2.393 -9.812 1 98.25 248 GLU B O 1
ATOM 4217 N N . GLY B 1 249 ? 13.734 0.569 -8.617 1 98.31 249 GLY B N 1
ATOM 4218 C CA . GLY B 1 249 ? 14.789 0.228 -9.555 1 98.31 249 GLY B CA 1
ATOM 4219 C C . GLY B 1 249 ? 14.281 -0.018 -10.961 1 98.31 249 GLY B C 1
ATOM 4220 O O . GLY B 1 249 ? 14.898 0.411 -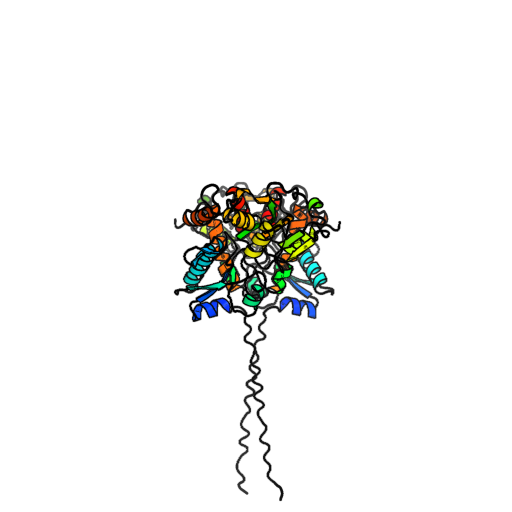11.938 1 98.31 249 GLY B O 1
ATOM 4221 N N . VAL B 1 250 ? 13.188 -0.653 -11.062 1 98.5 250 VAL B N 1
ATOM 4222 C CA . VAL B 1 250 ? 12.617 -0.956 -12.375 1 98.5 250 VAL B CA 1
ATOM 4223 C C . VAL B 1 250 ? 12.18 0.338 -13.055 1 98.5 250 VAL B C 1
ATOM 4225 O O . VAL B 1 250 ? 12.547 0.595 -14.203 1 98.5 250 VAL B O 1
ATOM 4228 N N . ILE B 1 251 ? 11.477 1.188 -12.352 1 97.69 251 ILE B N 1
ATOM 4229 C CA . ILE B 1 251 ? 10.875 2.35 -13 1 97.69 251 ILE B CA 1
ATOM 4230 C C . ILE B 1 251 ? 11.953 3.398 -13.273 1 97.69 251 ILE B C 1
ATOM 4232 O O . ILE B 1 251 ? 11.75 4.309 -14.078 1 97.69 251 ILE B O 1
ATOM 4236 N N . SER B 1 252 ? 13.094 3.275 -12.594 1 97 252 SER B N 1
ATOM 4237 C CA . SER B 1 252 ? 14.203 4.195 -12.844 1 97 252 SER B CA 1
ATOM 4238 C C . SER B 1 252 ? 15.234 3.576 -13.773 1 97 252 SER B C 1
ATOM 4240 O O . SER B 1 252 ? 16.344 4.09 -13.898 1 97 252 SER B O 1
ATOM 4242 N N . ASP B 1 253 ? 14.992 2.41 -14.273 1 97 253 ASP B N 1
ATOM 4243 C CA . ASP B 1 253 ? 15.781 1.724 -15.289 1 97 253 ASP B CA 1
ATOM 4244 C C . ASP B 1 253 ? 17.156 1.32 -14.75 1 97 253 ASP B C 1
ATOM 4246 O O . ASP B 1 253 ? 18.156 1.408 -15.453 1 97 253 ASP B O 1
ATOM 4250 N N . GLN B 1 254 ? 17.156 1.006 -13.492 1 96.88 254 GLN B N 1
ATOM 4251 C CA . GLN B 1 254 ? 18.375 0.401 -12.961 1 96.88 254 GLN B CA 1
ATOM 4252 C C . GLN B 1 254 ? 18.609 -0.989 -13.547 1 96.88 254 GLN B C 1
ATOM 4254 O O . GLN B 1 254 ? 17.719 -1.851 -13.469 1 96.88 254 GLN B O 1
ATOM 4259 N N . THR B 1 255 ? 19.75 -1.277 -14.016 1 97.25 255 THR B N 1
ATOM 4260 C CA . THR B 1 255 ? 20.047 -2.461 -14.805 1 97.25 255 THR B CA 1
ATOM 4261 C C . THR B 1 255 ? 19.703 -3.734 -14.039 1 97.25 255 THR B C 1
ATOM 4263 O O . THR B 1 255 ? 19.016 -4.613 -14.562 1 97.25 255 THR B O 1
ATOM 4266 N N . ALA B 1 256 ? 20.141 -3.814 -12.828 1 97.06 256 ALA B N 1
ATOM 4267 C CA . ALA B 1 256 ? 19.953 -5.039 -12.055 1 97.06 256 ALA B CA 1
ATOM 4268 C C . ALA B 1 256 ? 18.469 -5.348 -11.875 1 97.06 256 ALA B C 1
ATOM 4270 O O . ALA B 1 256 ? 18.047 -6.496 -12 1 97.06 256 ALA B O 1
ATOM 4271 N N . ALA B 1 257 ? 17.672 -4.391 -11.539 1 98.06 257 ALA B N 1
ATOM 4272 C CA . ALA B 1 257 ? 16.25 -4.578 -11.336 1 98.06 257 ALA B CA 1
ATOM 4273 C C . ALA B 1 257 ? 15.547 -4.926 -12.648 1 98.06 257 ALA B C 1
ATOM 4275 O O . ALA B 1 257 ? 14.711 -5.832 -12.695 1 98.06 257 ALA B O 1
ATOM 4276 N N . VAL B 1 258 ? 15.898 -4.242 -13.695 1 97.94 258 VAL B N 1
ATOM 4277 C CA . VAL B 1 258 ? 15.289 -4.449 -15.008 1 97.94 258 VAL B CA 1
ATOM 4278 C C . VAL B 1 258 ? 15.617 -5.852 -15.516 1 97.94 258 VAL B C 1
ATOM 4280 O O . VAL B 1 258 ? 14.758 -6.516 -16.109 1 97.94 258 VAL B O 1
ATOM 4283 N N . GLU B 1 259 ? 16.797 -6.305 -15.258 1 98.19 259 GLU B N 1
ATOM 4284 C CA . GLU B 1 259 ? 17.203 -7.637 -15.695 1 98.19 259 GLU B CA 1
ATOM 4285 C C . GLU B 1 259 ? 16.375 -8.719 -15.016 1 98.19 259 GLU B C 1
ATOM 4287 O O . GLU B 1 259 ? 16.031 -9.727 -15.633 1 98.19 259 GLU B O 1
ATOM 4292 N N . ILE B 1 260 ? 16.094 -8.523 -13.789 1 98.44 260 ILE B N 1
ATOM 4293 C CA . ILE B 1 260 ? 15.227 -9.469 -13.086 1 98.44 260 ILE B CA 1
ATOM 4294 C C . ILE B 1 260 ? 13.867 -9.539 -13.773 1 98.44 260 ILE B C 1
ATOM 4296 O O . ILE B 1 260 ? 13.375 -10.633 -14.078 1 98.44 260 ILE B O 1
ATOM 4300 N N . TYR B 1 261 ? 13.258 -8.406 -14.078 1 98.5 261 TYR B N 1
ATOM 4301 C CA . TYR B 1 261 ? 11.953 -8.359 -14.719 1 98.5 261 TYR B CA 1
ATOM 4302 C C . TYR B 1 261 ? 12 -9.008 -16.094 1 98.5 261 TYR B C 1
ATOM 4304 O O . TYR B 1 261 ? 11.164 -9.852 -16.422 1 98.5 261 TYR B O 1
ATOM 4312 N N . GLU B 1 262 ? 12.969 -8.641 -16.859 1 97.75 262 GLU B N 1
ATOM 4313 C CA . GLU B 1 262 ? 13.023 -9.031 -18.266 1 97.75 262 GLU B CA 1
ATOM 4314 C C . GLU B 1 262 ? 13.312 -10.523 -18.406 1 97.75 262 GLU B C 1
ATOM 4316 O O . GLU B 1 262 ? 12.867 -11.156 -19.375 1 97.75 262 GLU B O 1
ATOM 4321 N N . ARG B 1 263 ? 14.023 -11.078 -17.453 1 97.44 263 ARG B N 1
ATOM 4322 C CA . ARG B 1 263 ? 14.281 -12.516 -17.469 1 97.44 263 ARG B CA 1
ATOM 4323 C C . ARG B 1 263 ? 12.984 -13.305 -17.578 1 97.44 263 ARG B C 1
ATOM 4325 O O . ARG B 1 263 ? 12.938 -14.344 -18.25 1 97.44 263 ARG B O 1
ATOM 4332 N N . TRP B 1 264 ? 11.977 -12.781 -17.094 1 97.31 264 TRP B N 1
ATOM 4333 C CA . TRP B 1 264 ? 10.75 -13.562 -16.969 1 97.31 264 TRP B CA 1
ATOM 4334 C C . TRP B 1 264 ? 9.664 -13.016 -17.906 1 97.31 264 TRP B C 1
ATOM 4336 O O . TRP B 1 264 ? 8.812 -13.766 -18.375 1 97.31 264 TRP B O 1
ATOM 4346 N N . PHE B 1 265 ? 9.727 -11.68 -18.234 1 96.94 265 PHE B N 1
ATOM 4347 C CA . PHE B 1 265 ? 8.508 -11.086 -18.781 1 96.94 265 PHE B CA 1
ATOM 4348 C C . PHE B 1 265 ? 8.797 -10.336 -20.078 1 96.94 265 PHE B C 1
ATOM 4350 O O . PHE B 1 265 ? 7.898 -9.734 -20.672 1 96.94 265 PHE B O 1
ATOM 4357 N N . ASP B 1 266 ? 10.055 -10.383 -20.438 1 95.38 266 ASP B N 1
ATOM 4358 C CA . ASP B 1 266 ? 10.375 -9.75 -21.703 1 95.38 266 ASP B CA 1
ATOM 4359 C C . ASP B 1 266 ? 9.531 -10.344 -22.844 1 95.38 266 ASP B C 1
ATOM 4361 O O . ASP B 1 266 ? 9.281 -11.547 -22.859 1 95.38 266 ASP B O 1
ATOM 4365 N N . GLU B 1 267 ? 9.18 -9.547 -23.781 1 90.38 267 GLU B N 1
ATOM 4366 C CA . GLU B 1 267 ? 8.266 -9.945 -24.859 1 90.38 267 GLU B CA 1
ATOM 4367 C C . GLU B 1 267 ? 8.883 -11.023 -25.734 1 90.38 267 GLU B C 1
ATOM 4369 O O . GLU B 1 267 ? 8.18 -11.914 -26.219 1 90.38 267 GLU B O 1
ATOM 4374 N N . GLU B 1 268 ? 10.078 -11.039 -25.938 1 90.12 268 GLU B N 1
ATOM 4375 C CA . GLU B 1 268 ? 10.734 -11.945 -26.875 1 90.12 268 GLU B CA 1
ATOM 4376 C C . GLU B 1 268 ? 11.43 -13.086 -26.141 1 90.12 268 GLU B C 1
ATOM 4378 O O . GLU B 1 268 ? 11.344 -14.242 -26.562 1 90.12 268 GLU B O 1
ATOM 4383 N N . THR B 1 269 ? 12.008 -12.766 -25.047 1 91.25 269 THR B N 1
ATOM 4384 C CA . THR B 1 269 ? 12.914 -13.742 -24.453 1 91.25 269 THR B CA 1
ATOM 4385 C C . THR B 1 269 ? 12.375 -14.234 -23.109 1 91.25 269 THR B C 1
ATOM 4387 O O . THR B 1 269 ? 12.852 -15.234 -22.578 1 91.25 269 THR B O 1
ATOM 4390 N N . GLY B 1 270 ? 11.422 -13.57 -22.594 1 92 270 GLY B N 1
ATOM 4391 C CA . GLY B 1 270 ? 10.906 -13.93 -21.281 1 92 270 GLY B CA 1
ATOM 4392 C C . GLY B 1 270 ? 10.078 -15.203 -21.297 1 92 270 GLY B C 1
ATOM 4393 O O . GLY B 1 270 ? 9.742 -15.719 -22.359 1 92 270 GLY B O 1
ATOM 4394 N N . VAL B 1 271 ? 9.781 -15.75 -20.141 1 91.75 271 VAL B N 1
ATOM 4395 C CA . VAL B 1 271 ? 9.023 -16.984 -19.969 1 91.75 271 VAL B CA 1
ATOM 4396 C C . VAL B 1 271 ? 7.543 -16.734 -20.25 1 91.75 271 VAL B C 1
ATOM 4398 O O . VAL B 1 271 ? 6.875 -17.547 -20.875 1 91.75 271 VAL B O 1
ATOM 4401 N N . ALA B 1 272 ? 7.043 -15.664 -19.781 1 92.56 272 ALA B N 1
ATOM 4402 C CA . ALA B 1 272 ? 5.664 -15.227 -20 1 92.56 272 ALA B CA 1
ATOM 4403 C C . ALA B 1 272 ? 5.598 -13.719 -20.219 1 92.56 272 ALA B C 1
ATOM 4405 O O . ALA B 1 272 ? 5.543 -12.945 -19.266 1 92.56 272 ALA B O 1
ATOM 4406 N N . PRO B 1 273 ? 5.504 -13.328 -21.406 1 92.38 273 PRO B N 1
ATOM 4407 C CA . PRO B 1 273 ? 5.605 -11.906 -21.734 1 92.38 273 PRO B CA 1
ATOM 4408 C C . PRO B 1 273 ? 4.559 -11.055 -21.031 1 92.38 273 PRO B C 1
ATOM 4410 O O . PRO B 1 273 ? 3.414 -11.484 -20.859 1 92.38 273 PRO B O 1
ATOM 4413 N N . TYR B 1 274 ? 4.949 -9.945 -20.547 1 94.88 274 TYR B N 1
ATOM 4414 C CA . TYR B 1 274 ? 4.176 -8.906 -19.891 1 94.88 274 TYR B CA 1
ATOM 4415 C C . TYR B 1 274 ? 4.719 -7.523 -20.234 1 94.88 274 TYR B C 1
ATOM 4417 O O . TYR B 1 274 ? 5.906 -7.25 -20.047 1 94.88 274 TYR B O 1
ATOM 4425 N N . PRO B 1 275 ? 3.871 -6.629 -20.766 1 95.06 275 PRO B N 1
ATOM 4426 C CA . PRO B 1 275 ? 4.379 -5.367 -21.312 1 95.06 275 PRO B CA 1
ATOM 4427 C C . PRO B 1 275 ? 5.082 -4.512 -20.25 1 95.06 275 PRO B C 1
ATOM 4429 O O . PRO B 1 275 ? 4.547 -4.309 -19.172 1 95.06 275 PRO B O 1
ATOM 4432 N N . ARG B 1 276 ? 6.191 -3.975 -20.609 1 96.81 276 ARG B N 1
ATOM 4433 C CA . ARG B 1 276 ? 7.008 -3.152 -19.734 1 96.81 276 ARG B CA 1
ATOM 4434 C C . ARG B 1 276 ? 6.258 -1.896 -19.297 1 96.81 276 ARG B C 1
ATOM 4436 O O . ARG B 1 276 ? 6.344 -1.481 -18.141 1 96.81 276 ARG B O 1
ATOM 4443 N N . GLU B 1 277 ? 5.57 -1.285 -20.188 1 96.94 277 GLU B N 1
ATOM 4444 C CA . GLU B 1 277 ? 4.828 -0.067 -19.875 1 96.94 277 GLU B CA 1
ATOM 4445 C C . GLU B 1 277 ? 3.777 -0.322 -18.797 1 96.94 277 GLU B C 1
ATOM 4447 O O . GLU B 1 277 ? 3.59 0.501 -17.891 1 96.94 277 GLU B O 1
ATOM 4452 N N . THR B 1 278 ? 3.16 -1.486 -18.875 1 96.38 278 THR B N 1
ATOM 4453 C CA . THR B 1 278 ? 2.113 -1.85 -17.922 1 96.38 278 THR B CA 1
ATOM 4454 C C . THR B 1 278 ? 2.689 -2.012 -16.516 1 96.38 278 THR B C 1
ATOM 4456 O O . THR B 1 278 ? 2.146 -1.469 -15.555 1 96.38 278 THR B O 1
ATOM 4459 N N . ILE B 1 279 ? 3.795 -2.686 -16.438 1 98.06 279 ILE B N 1
ATOM 4460 C CA . ILE B 1 279 ? 4.371 -2.924 -15.125 1 98.06 279 ILE B CA 1
ATOM 4461 C C . ILE B 1 279 ? 4.977 -1.631 -14.586 1 98.06 279 ILE B C 1
ATOM 4463 O O . ILE B 1 279 ? 4.945 -1.38 -13.375 1 98.06 279 ILE B O 1
ATOM 4467 N N . ASN B 1 280 ? 5.516 -0.766 -15.414 1 98.31 280 ASN B N 1
ATOM 4468 C CA . ASN B 1 280 ? 6.031 0.529 -14.984 1 98.31 280 ASN B CA 1
ATOM 4469 C C . ASN B 1 280 ? 4.934 1.389 -14.359 1 98.31 280 ASN B C 1
ATOM 4471 O O . ASN B 1 280 ? 5.137 1.994 -13.305 1 98.31 280 ASN B O 1
ATOM 4475 N N . ASP B 1 281 ? 3.848 1.417 -15.055 1 97.94 281 ASP B N 1
ATOM 4476 C CA . ASP B 1 281 ? 2.725 2.195 -14.547 1 97.94 281 ASP B CA 1
ATOM 4477 C C . ASP B 1 281 ? 2.244 1.648 -13.203 1 97.94 281 ASP B C 1
ATOM 4479 O O . ASP B 1 281 ? 1.953 2.414 -12.281 1 97.94 281 ASP B O 1
ATOM 4483 N N . TYR B 1 282 ? 2.17 0.36 -13.133 1 98.5 282 TYR B N 1
ATOM 4484 C CA . TYR B 1 282 ? 1.733 -0.3 -11.906 1 98.5 282 TYR B CA 1
ATOM 4485 C C . TYR B 1 282 ? 2.686 0.005 -10.75 1 98.5 282 TYR B C 1
ATOM 4487 O O . TYR B 1 282 ? 2.25 0.383 -9.664 1 98.5 282 TYR B O 1
ATOM 4495 N N . TYR B 1 283 ? 3.971 -0.146 -11 1 98.75 283 TYR B N 1
ATOM 4496 C CA . TYR B 1 283 ? 4.988 0.108 -9.984 1 98.75 283 TYR B CA 1
ATOM 4497 C C . TYR B 1 283 ? 5.027 1.584 -9.609 1 98.75 283 TYR B C 1
ATOM 4499 O O . TYR B 1 283 ? 5.207 1.929 -8.438 1 98.75 283 TYR B O 1
ATOM 4507 N N . GLN B 1 284 ? 4.832 2.438 -10.555 1 98.06 284 GLN B N 1
ATOM 4508 C CA . GLN B 1 284 ? 4.812 3.867 -10.266 1 98.06 284 GLN B CA 1
ATOM 4509 C C . GLN B 1 284 ? 3.689 4.215 -9.289 1 98.06 284 GLN B C 1
ATOM 4511 O O . GLN B 1 284 ? 3.893 4.977 -8.344 1 98.06 284 GLN B O 1
ATOM 4516 N N . GLY B 1 285 ? 2.52 3.688 -9.578 1 97.75 285 GLY B N 1
ATOM 4517 C CA . GLY B 1 285 ? 1.394 3.92 -8.688 1 97.75 285 GLY B CA 1
ATOM 4518 C C . GLY B 1 285 ? 1.67 3.5 -7.258 1 97.75 285 GLY B C 1
ATOM 4519 O O . GLY B 1 285 ? 1.271 4.188 -6.316 1 97.75 285 GLY B O 1
ATOM 4520 N N . ILE B 1 286 ? 2.377 2.441 -7.086 1 98.38 286 ILE B N 1
ATOM 4521 C CA . ILE B 1 286 ? 2.691 1.92 -5.758 1 98.38 286 ILE B CA 1
ATOM 4522 C C . ILE B 1 286 ? 3.795 2.76 -5.121 1 98.38 286 ILE B C 1
ATOM 4524 O O . ILE B 1 286 ? 3.656 3.221 -3.986 1 98.38 286 ILE B O 1
ATOM 4528 N N . VAL B 1 287 ? 4.84 3.012 -5.844 1 98.06 287 VAL B N 1
ATOM 4529 C CA . VAL B 1 287 ? 6.023 3.705 -5.344 1 98.06 287 VAL B CA 1
ATOM 4530 C C . VAL B 1 287 ? 5.641 5.113 -4.891 1 98.06 287 VAL B C 1
ATOM 4532 O O . VAL B 1 287 ? 6.18 5.621 -3.902 1 98.06 287 VAL B O 1
ATOM 4535 N N . ASP B 1 288 ? 4.652 5.715 -5.551 1 97 288 ASP B N 1
ATOM 4536 C CA . ASP B 1 288 ? 4.227 7.078 -5.242 1 97 288 ASP B CA 1
ATOM 4537 C C . ASP B 1 288 ? 3.615 7.156 -3.846 1 97 288 ASP B C 1
ATOM 4539 O O . ASP B 1 288 ? 3.469 8.25 -3.289 1 97 288 ASP B O 1
ATOM 4543 N N . SER B 1 289 ? 3.295 6.039 -3.287 1 97.56 289 SER B N 1
ATOM 4544 C CA . SER B 1 289 ? 2.617 6.043 -1.994 1 97.56 289 SER B CA 1
ATOM 4545 C C . SER B 1 289 ? 3.604 5.832 -0.852 1 97.56 289 SER B C 1
ATOM 4547 O O . SER B 1 289 ? 3.203 5.707 0.307 1 97.56 289 SER B O 1
ATOM 4549 N N . PHE B 1 290 ? 4.875 5.812 -1.188 1 97.81 290 PHE B N 1
ATOM 4550 C CA . PHE B 1 290 ? 5.941 5.637 -0.21 1 97.81 290 PHE B CA 1
ATOM 4551 C C . PHE B 1 290 ? 6.992 6.73 -0.35 1 97.81 290 PHE B C 1
ATOM 4553 O O . PHE B 1 290 ? 7 7.469 -1.338 1 97.81 290 PHE B O 1
ATOM 4560 N N . GLU B 1 291 ? 7.777 6.859 0.71 1 96.88 291 GLU B N 1
ATOM 4561 C CA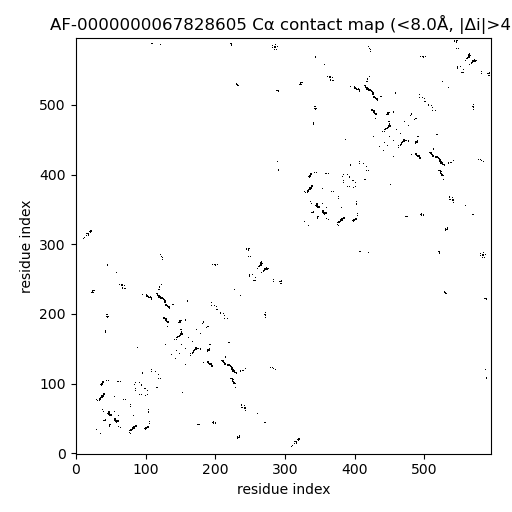 . GLU B 1 291 ? 8.984 7.668 0.591 1 96.88 291 GLU B CA 1
ATOM 4562 C C . GLU B 1 291 ? 9.961 7.062 -0.415 1 96.88 291 GLU B C 1
ATOM 4564 O O . GLU B 1 291 ? 10.211 5.855 -0.396 1 96.88 291 GLU B O 1
ATOM 4569 N N . TRP B 1 292 ? 10.461 7.902 -1.251 1 94 292 TRP B N 1
ATOM 4570 C CA . TRP B 1 292 ? 11.445 7.445 -2.23 1 94 292 TRP B CA 1
ATOM 4571 C C . TRP B 1 292 ? 12.688 6.883 -1.541 1 94 292 TRP B C 1
ATOM 4573 O O . TRP B 1 292 ? 13.188 7.477 -0.585 1 94 292 TRP B O 1
ATOM 4583 N N . ILE B 1 293 ? 13.148 5.742 -1.96 1 95 293 ILE B N 1
ATOM 4584 C CA . ILE B 1 293 ? 14.367 5.102 -1.467 1 95 293 ILE B CA 1
ATOM 4585 C C . ILE B 1 293 ? 15.539 5.453 -2.375 1 95 293 ILE B C 1
ATOM 4587 O O . ILE B 1 293 ? 15.5 5.199 -3.58 1 95 293 ILE B O 1
ATOM 4591 N N . PRO B 1 294 ? 16.516 6.09 -1.875 1 88.38 294 PRO B N 1
ATOM 4592 C CA . PRO B 1 294 ? 17.688 6.395 -2.711 1 88.38 294 PRO B CA 1
ATOM 4593 C C . PRO B 1 294 ? 18.422 5.141 -3.17 1 88.38 294 PRO B C 1
ATOM 4595 O O . PRO B 1 294 ? 18.891 4.363 -2.34 1 88.38 294 PRO B O 1
ATOM 4598 N N . ILE B 1 295 ? 18.375 4.727 -4.379 1 78 295 ILE B N 1
ATOM 4599 C CA . ILE B 1 295 ? 18.984 3.488 -4.859 1 78 295 ILE B CA 1
ATOM 4600 C C . ILE B 1 295 ? 20.281 3.797 -5.594 1 78 295 ILE B C 1
ATOM 4602 O O . ILE B 1 295 ? 21.062 2.889 -5.902 1 78 295 ILE B O 1
ATOM 4606 N N . VAL B 1 296 ? 20.422 5.066 -6.395 1 59.19 296 VAL B N 1
ATOM 4607 C CA . VAL B 1 296 ? 21.594 5.316 -7.227 1 59.19 296 VAL B CA 1
ATOM 4608 C C . VAL B 1 296 ? 22.844 5.441 -6.348 1 59.19 296 VAL B C 1
ATOM 4610 O O . VAL B 1 296 ? 22.812 6.129 -5.324 1 59.19 296 VAL B O 1
ATOM 4613 N N . SER B 1 297 ? 23.578 4.391 -6.25 1 45.38 297 SER B N 1
ATOM 4614 C CA . SER B 1 297 ? 24.969 4.738 -5.926 1 45.38 297 SER B CA 1
ATOM 4615 C C . SER B 1 297 ? 25.5 5.812 -6.867 1 45.38 297 SER B C 1
ATOM 4617 O O . SER B 1 297 ? 25.562 5.609 -8.078 1 45.38 297 SER B O 1
ATOM 4619 N N . TYR B 1 298 ? 25.047 6.949 -6.734 1 32.75 298 TYR B N 1
ATOM 4620 C CA . TYR B 1 298 ? 25.875 7.891 -7.477 1 32.75 298 TYR B CA 1
ATOM 4621 C C . TYR B 1 298 ? 27.344 7.742 -7.102 1 32.75 298 TYR B C 1
ATOM 4623 O O . TYR B 1 298 ? 27.672 7.395 -5.965 1 32.75 298 TYR B O 1
#

Sequence (596 aa):
MKKFACLALSVLLSGAASLPSWAGEVLDRIEQTGVINAGTRKDAVPFAYVDDQGEWVGFSIDLLELIRQEAEARLGKPIKLNMVEATADNRFDLITNQTIDLECASSTFTWNRTAVVDFSVSYFADGTKIITGVDSDLESADSLAGRAIGVIPDTTNAKAILDFQPGATIVEVKDQADGMAKLEAGEIEAFAGDGIVLAGLKKTSDNPQQWKVVPNFPYQYEAYACLLPKDDSDWRNLVNYSLVKYMEGVISDQTAAVEIYERWFDEETGVAPYPRETINDYYQGIVDSFEWIPIVSYMKKFACLALSVLLSGAASLPSWAGEVLDRIEQTGVINAGTRKDAVPFAYVDDQGEWVGFSIDLLELIRQEAEARLGKPIKLNMVEATADNRFDLITNQTIDLECASSTFTWNRTAVVDFSVSYFADGTKIITGVDSDLESADSLAGRAIGVIPDTTNAKAILDFQPGATIVEVKDQADGMAKLEAGEIEAFAGDGIVLAGLKKTSDNPQQWKVVPNFPYQYEAYACLLPKDDSDWRNLVNYSLVKYMEGVISDQTAAVEIYERWFDEETGVAPYPRETINDYYQGIVDSFEWIPIVSY

Solvent-accessible surface area (backbone atoms only — not comparable to full-atom values): 31702 Å² total; per-residue (Å²): 135,87,69,70,87,77,71,84,74,76,76,76,75,69,72,66,72,53,70,74,58,71,60,58,41,64,57,55,50,27,67,72,70,28,44,45,33,34,24,28,33,63,73,37,35,55,23,13,21,56,48,98,85,68,42,82,40,35,52,28,47,54,50,50,50,48,35,41,52,48,49,21,65,74,69,71,46,80,54,44,80,42,82,36,89,34,47,70,79,44,41,63,55,34,31,68,72,59,69,22,64,31,32,39,42,85,40,60,50,42,75,77,54,52,78,66,29,32,67,40,65,51,80,47,73,51,21,27,24,30,39,29,47,64,82,52,80,66,58,50,64,77,50,38,49,71,32,42,34,24,24,40,66,81,38,72,38,41,52,40,48,43,71,69,27,70,55,36,35,79,37,79,30,85,45,62,69,50,32,50,52,34,39,74,71,60,76,23,64,26,32,44,31,42,41,61,39,45,48,21,49,38,68,70,42,97,60,40,83,51,46,39,76,30,38,94,67,49,77,34,79,36,13,20,25,31,40,29,48,56,24,25,45,64,51,48,48,52,47,32,50,36,52,49,48,44,39,50,28,40,68,67,63,33,64,72,41,38,48,57,51,38,60,38,19,24,81,84,76,20,69,38,60,51,64,64,68,59,55,37,52,52,39,48,26,49,49,60,49,40,47,82,70,89,73,78,79,117,134,85,76,81,83,81,77,74,77,77,75,75,75,71,72,66,70,52,70,73,58,71,59,59,39,63,56,54,50,26,68,72,69,28,44,45,32,34,24,27,33,65,74,37,35,56,25,12,21,56,48,98,84,67,43,81,41,35,54,29,46,54,51,50,50,48,36,40,52,47,49,21,64,74,68,70,46,80,54,43,81,42,83,36,89,35,48,71,80,45,42,63,56,35,31,68,71,58,68,22,64,30,33,40,41,85,41,62,51,44,77,75,56,53,79,68,29,33,69,42,65,51,80,48,73,52,21,25,25,29,38,29,46,64,83,53,79,67,57,50,63,76,50,39,49,70,33,43,33,24,22,40,66,80,38,70,39,40,52,39,48,44,71,71,29,71,55,35,35,78,37,79,30,87,44,64,67,51,32,51,51,34,40,74,70,59,76,23,65,27,32,45,32,42,43,59,40,46,49,21,49,38,68,70,40,96,60,39,84,52,46,40,74,30,39,94,68,50,78,36,78,33,12,21,24,31,40,30,48,55,23,24,46,65,51,48,48,50,46,33,51,35,52,48,48,43,41,51,26,40,68,65,62,33,64,72,41,37,51,58,51,37,59,37,19,26,81,83,77,20,67,37,59,51,63,64,70,59,52,39,53,52,38,48,27,49,50,61,48,41,50,85,70,91,72,77,79,118

Nearest PDB structures (foldseek):
  8ovo-assembly1_B  TM=9.270E-01  e=5.115E-28  Shigella flexneri
  2yjp-assembly3_C  TM=9.121E-01  e=2.901E-19  Neisseria gonorrhoeae FA 1090
  1xt8-assembly1_A  TM=9.043E-01  e=5.034E-19  Campylobacter jejuni
  6h20-assembly1_A  TM=8.821E-01  e=2.060E-18  Mycobacterium tuberculosis H37Rv
  2y7i-assembly1_B  TM=8.954E-01  e=7.458E-18  Salmonella enterica subsp. enterica serovar Typhimurium

Secondary structure (DSSP, 8-state):
----------------------TT-HHHHHHHH-EEEEEE-SEETTTEEE-TTS-EESHHHHHHHHHHHHHHHHHTS--EEEEEE--TTTHHHHHHTTS-SEE-SSPBP-TGGGGT-EEEEEEEEEEEEEEEETT----SSGGGTT-EEEE-TTSHHHHHHHHH-TTSEEEE-SSHHHHHHHHHHTS-SEEEEEHHHHHHHHHHSS-GGGEEEE-SS-SEEEEEEEEE-SS-HHHHHHHHHHHHHHHHHHHTT-HHHHHHHHHHH-TTTSSS---HHHHHHHHHHHHTTSPPP-----/----------------------TT-HHHHHHHH-EEEEEE-SEETTTEEE-TTS-EESHHHHHHHHHHHHHHHHHTS--EEEEEE--TTTHHHHHHTTS-SEE-SSPBP-TGGGGT-EEEEEEEEEEEEEEEETT--TTSSGGGTT-EEEE-TTSHHHHHHHHH-TTSEEEE-SSHHHHHHHHHHTS-SEEEEEHHHHHHHHHHSS-GGGEEEE-SS-SEEEEEEEEE-SS-HHHHHHHHHHHHHHHHHHHTT-HHHHHHHHHHH-TTTSSS---HHHHHHHHHHHHTTSPPP-----

InterPro domains:
  IPR001638 Solute-binding protein family 3/N-terminal domain of MltF [PF00497] (36-266)
  IPR001638 Solute-binding protein family 3/N-terminal domain of MltF [SM00062] (35-268)
  IPR051455 Bacterial solute-binding protein 3 [PTHR30085] (1-278)

Organism: Synechocystis sp. (strain ATCC 27184 / PCC 6803 / Kazusa) (NCBI:txid1111708)